Protein AF-A0A7A2LZF6-F1 (afdb_monomer)

Radius of gyration: 32.22 Å; Cα contacts (8 Å, |Δi|>4): 2248; chains: 1; bounding box: 78×29×101 Å

pLDDT: mean 97.28, std 6.06, range [30.83, 98.94]

Foldseek 3Di:
DQEEAEFAAAPTEQAEEEEAQAEEEAQAEFEWYHLYEYHAYEYAQYEYHHQYEYEFEAANIEDAEYEYALYEYEHNHEYHWEHQYEYYEYEYANYEYEHNHAYAYEAANTEDYEYEYAQYEYEANAEFHKYHLYEDAAYEYAAYEYHHLHEYEFEAANIEDEEYEYAQYEYEHNHEYEWEHQYEYYEYEYANYEYENQHAYAFEAANTEDYEYEYELYEYEANAEFEKYHLYEDAAYEYAAYEYHHLHEYEWEAANIEDEEYEYAQYEYEQNHEYEWEHQYEYYEYEYANYEYENQAEYAFEAANTEDYEYEYAQYEYEANAEYEKYHQYEDAAYEYAQYEYHHLHEYEFEAANIEDEEYEYAQYEYEQNHEYHWEHQYEYYEYEYANYEYENQEEYAFAAANTEDYEYEYEQYEYEANEEYEWYHQYEDYAYEYAQYEYHHQYEYEFEAANIEDEEYEYANYEYEANHEYEWYHQYEYYEYEYANYEYENQEHYEFAAANIEDYEYEYAQYEYEANYHYHYYRHYYDYYYHYYNYYYHYPDDDDD

Nearest PDB structures (foldseek):
  5zl5-assembly1_D  TM=2.776E-01  e=6.760E-01  Pseudarthrobacter chlorophenolicus A6
  5zkw-assembly2_C  TM=2.079E-01  e=3.169E-01  Pseudarthrobacter chlorophenolicus A6
  5zkw-assembly1_A  TM=2.861E-01  e=2.106E+00  Pseudarthrobacter chlorophenolicus A6
  5zla-assembly2_F  TM=1.862E-01  e=1.585E+00  Pseudarthrobacter chlorophenolicus A6
  5zl5-assembly1_B  TM=1.858E-01  e=1.827E+00  Pseudarthrobacter chlorophenolicus A6

Sequence (546 aa):
NNGNTTVDGQGSTGTEIAGNNAVVNQDGTLDVSGGGHGIDITGDSAKVDNKGGMTVTDPDSIGILIDGDKAIVNNDGDNAISNGGTGTQINGDEATVNNNGNTTVDGQGSTGTEIAGNNAVVNQDGTLDVSGGGHGIDITGDSATVDNKGGMTVTDPDSIGILIDGDKAIVNNDGDNAISNGGTGTQINGDEATVNNNGNTTVDGQGSTGTEIAGNNVVVNQDGTLDVSGGGHGIDITGDSATVDNKGGMTVTDPDSIGILIDGDKAIVNNDGDNAISNGGTGTQVNGDEATVNNNGNTTVDGQGSTGTEIAGNNAVVNQDGTLDVSGGGHGIDITGDSATVDNKGGMTVTDPDSIGILIDGDKAIVNNDGDNAISNGGTGTQVNGDEATVNNNGKTTVDGQGSTGTEIAGNNAVVNQDGTLDVSGGGHGIDITGDSATVDNKGGMTVTDPDSIGILIDGDKAIVNNDGDNAISNGGTGTQINGDDATANNNGKTIVDGKDSTGTEIAGNNAVVNQDGTLDVSGGGHGIDITGDSATVDNAISNGG

Organism: Escherichia coli (NCBI:txid562)

Secondary structure (DSSP, 8-state):
--S-EEEESTT-EEEEEESTT-EEEE-S-EEEETT-EEEEEESTT-EEEE-S-EEEESTT-EEEEEESTT-EEEE-S-EEEETT-EEEEEESTT-EEEE-S-EEEESTT-EEEEEESTT-EEEE-S-EEEETT-EEEEEESTT-EEEE-S-EEEESTT-EEEEEESTT-EEEE-S-EEEETT-EEEEEESTT-EEEE-S-EEEESTT-EEEEEESSS-EEEE-S-EEEETT-EEEEEESTT-EEEE-S-EEEESTT-EEEEEESTT-EEEE-S-EEEETT-EEEEEESTT-EEEE-S-EEEESTT-EEEEEESTT-EEEE-S-EEEETT-EEEEEESTT-EEEE-S-EEEESTT-EEEEEESTT-EEEE-S-EEEETT-EEEEEESTT-EEEE-S-EEEESTT-EEEEEESTT-EEEE-S-EEEETT-EEEEEESTT-EEEE-S-EEEESTT-EEEEEESTT-EEEE-S-EEEETT-EEEEEESTT-EEEE-S-EEEESTT-EEEEEESTT-EEEE-S-EEE-TT-EEEEEESSS-EEEE------

Solvent-accessible surface area (backbone atoms only — not comparable to full-atom values): 20135 Å² total; per-residue (Å²): 80,79,55,71,45,79,22,65,32,70,81,31,67,63,42,80,46,84,44,62,58,39,77,45,52,32,58,21,37,40,38,16,22,52,22,1,31,28,34,38,34,42,28,36,42,24,35,39,43,30,52,19,38,34,37,12,28,31,53,74,4,28,32,33,39,34,44,25,36,44,23,36,41,36,32,55,18,42,34,42,16,20,54,19,1,29,32,35,39,36,45,24,38,47,24,36,39,36,32,55,17,38,38,39,13,37,21,52,66,4,29,34,35,38,35,46,24,37,46,24,36,38,38,29,55,18,40,39,40,15,21,56,22,2,31,28,34,40,34,42,28,40,43,24,37,38,43,29,54,16,40,37,37,13,30,30,52,73,4,26,32,33,39,36,45,23,38,45,26,36,38,37,32,56,17,44,35,43,19,23,57,20,2,29,32,34,40,36,46,26,39,48,25,36,39,36,33,54,17,38,39,40,13,34,22,53,65,3,29,33,36,38,36,44,27,35,50,25,38,37,38,30,57,17,39,39,39,15,22,55,24,3,31,30,35,40,36,41,30,39,43,25,36,38,43,29,54,17,41,36,36,13,29,29,52,74,5,28,32,34,39,34,45,22,36,44,25,37,39,37,32,55,17,44,34,42,18,22,58,19,1,28,31,35,38,35,46,22,38,48,23,35,40,34,34,53,16,38,38,37,12,35,22,53,66,3,28,34,34,39,34,46,24,37,47,24,36,38,38,29,56,17,39,38,39,14,22,57,24,3,31,29,34,39,35,42,27,38,45,24,36,37,42,30,54,16,41,36,37,13,29,29,52,73,5,27,32,34,39,34,46,24,37,43,27,36,38,37,33,54,17,44,34,43,17,22,58,19,1,29,31,36,40,34,45,23,38,50,23,34,40,37,35,54,16,41,39,37,12,33,22,53,66,3,29,33,34,39,35,46,24,36,45,26,36,37,37,30,56,17,39,38,40,17,22,56,25,2,31,29,33,39,35,43,27,39,45,23,36,37,44,30,55,16,41,37,37,13,29,29,51,74,6,27,32,32,39,35,45,22,37,44,24,35,37,37,35,55,18,44,32,42,20,23,56,21,1,29,33,35,38,36,44,21,39,54,21,35,39,37,36,51,17,43,36,38,15,31,25,51,70,4,30,34,34,39,36,45,23,35,47,24,35,37,38,36,64,25,55,79,48,69,38,67,65,30,40,56,74,48,78,46,62,54,75,60,45,78,48,71,77,66,94,79,90,135

Mean predicted aligned error: 4.31 Å

InterPro domains:
  IPR006626 Parallel beta-helix repeat [SM00710] (12-43)
  IPR006626 Parallel beta-helix repeat [SM00710] (110-141)
  IPR006626 Parallel beta-helix repeat [SM00710] (208-239)
  IPR006626 Parallel beta-helix repeat [SM00710] (306-337)
  IPR006626 Parallel beta-helix repeat [SM00710] (404-435)
  IPR006626 Parallel beta-helix repeat [SM00710] (502-533)

Structure (mmCIF, N/CA/C/O backbone):
data_AF-A0A7A2LZF6-F1
#
_entry.id   AF-A0A7A2LZF6-F1
#
loop_
_atom_site.group_PDB
_atom_site.id
_atom_site.type_symbol
_atom_site.label_atom_id
_atom_site.label_alt_id
_atom_site.label_comp_id
_atom_site.label_asym_id
_atom_site.label_entity_id
_atom_site.label_seq_id
_atom_site.pdbx_PDB_ins_code
_atom_site.Cartn_x
_atom_site.Cartn_y
_atom_site.Cartn_z
_atom_site.occupancy
_atom_site.B_iso_or_equiv
_atom_site.auth_seq_id
_atom_site.auth_comp_id
_atom_site.auth_asym_id
_atom_site.auth_atom_id
_atom_site.pdbx_PDB_model_num
ATOM 1 N N . ASN A 1 1 ? 37.532 6.719 -33.593 1.00 86.06 1 ASN A N 1
ATOM 2 C CA . ASN A 1 1 ? 37.197 7.883 -34.419 1.00 86.06 1 ASN A CA 1
ATOM 3 C C . ASN A 1 1 ? 37.263 9.105 -33.524 1.00 86.06 1 ASN A C 1
ATOM 5 O O . ASN A 1 1 ? 36.630 9.117 -32.480 1.00 86.06 1 ASN A O 1
ATOM 9 N N . ASN A 1 2 ? 38.078 10.088 -33.904 1.00 89.50 2 ASN A N 1
ATOM 10 C CA . ASN A 1 2 ? 38.340 11.274 -33.086 1.00 89.50 2 ASN A CA 1
ATOM 11 C C . ASN A 1 2 ? 37.605 12.516 -33.615 1.00 89.50 2 ASN A C 1
ATOM 13 O O . ASN A 1 2 ? 37.779 13.605 -33.076 1.00 89.50 2 ASN A O 1
ATOM 17 N N . GLY A 1 3 ? 36.871 12.375 -34.721 1.00 89.12 3 GLY A N 1
ATOM 18 C CA . GLY A 1 3 ? 36.014 13.412 -35.277 1.00 89.12 3 GLY A CA 1
ATOM 19 C C . GLY A 1 3 ? 34.546 13.111 -35.009 1.00 89.12 3 GLY A C 1
ATOM 20 O O . GLY A 1 3 ? 34.193 12.011 -34.587 1.00 89.12 3 GLY A O 1
ATOM 21 N N . ASN A 1 4 ? 33.703 14.101 -35.285 1.00 94.00 4 ASN A N 1
ATOM 22 C CA . ASN A 1 4 ? 32.258 13.952 -35.193 1.00 94.00 4 ASN A CA 1
ATOM 23 C C . ASN A 1 4 ? 31.766 13.015 -36.304 1.00 94.00 4 ASN A C 1
ATOM 25 O O . ASN A 1 4 ? 32.210 13.118 -37.454 1.00 94.00 4 ASN A O 1
ATOM 29 N N . THR A 1 5 ? 30.854 12.121 -35.952 1.00 95.44 5 THR A N 1
ATOM 30 C CA . THR A 1 5 ? 30.158 11.217 -36.864 1.00 95.44 5 THR A CA 1
ATOM 31 C C . THR A 1 5 ? 28.729 11.712 -37.013 1.00 95.44 5 THR A C 1
ATOM 33 O O . THR A 1 5 ? 28.055 11.919 -36.013 1.00 95.44 5 THR A O 1
ATOM 36 N N . THR A 1 6 ? 28.264 11.869 -38.250 1.00 96.56 6 THR A N 1
ATOM 37 C CA . THR A 1 6 ? 26.847 12.098 -38.545 1.00 96.56 6 THR A CA 1
ATOM 38 C C . THR A 1 6 ? 26.379 10.995 -39.481 1.00 96.56 6 THR A C 1
ATOM 40 O O . THR A 1 6 ? 26.972 10.815 -40.549 1.00 96.56 6 THR A O 1
ATOM 43 N N . VAL A 1 7 ? 25.349 10.260 -39.079 1.00 96.50 7 VAL A N 1
ATOM 44 C CA . VAL A 1 7 ? 24.704 9.213 -39.874 1.00 96.50 7 VAL A CA 1
ATOM 45 C C . VAL A 1 7 ? 23.255 9.618 -40.085 1.00 96.50 7 VAL A C 1
ATOM 47 O O . VAL A 1 7 ? 22.544 9.865 -39.123 1.00 96.50 7 VAL A O 1
ATOM 50 N N . ASP A 1 8 ? 22.833 9.713 -41.342 1.00 95.81 8 ASP A N 1
ATOM 51 C CA . ASP A 1 8 ? 21.477 10.130 -41.694 1.00 95.81 8 ASP A CA 1
ATOM 52 C C . ASP A 1 8 ? 20.901 9.229 -42.791 1.00 95.81 8 ASP A C 1
ATOM 54 O O . ASP A 1 8 ? 21.582 8.894 -43.772 1.00 95.81 8 ASP A O 1
ATOM 58 N N . GLY A 1 9 ? 19.632 8.870 -42.626 1.00 94.00 9 GLY A N 1
ATOM 59 C CA . GLY A 1 9 ? 18.835 8.131 -43.593 1.00 94.00 9 GLY A CA 1
ATOM 60 C C . GLY A 1 9 ? 18.868 6.612 -43.424 1.00 94.00 9 GLY A C 1
ATOM 61 O O . GLY A 1 9 ? 19.847 6.017 -42.978 1.00 94.00 9 GLY A O 1
ATOM 62 N N . GLN A 1 10 ? 17.771 5.991 -43.855 1.00 93.06 10 GLN A N 1
ATOM 63 C CA . GLN A 1 10 ? 17.498 4.578 -43.635 1.00 93.06 10 GLN A CA 1
ATOM 64 C C . GLN A 1 10 ? 18.573 3.668 -44.241 1.00 93.06 10 GLN A C 1
ATOM 66 O O . GLN A 1 10 ? 18.867 3.746 -45.440 1.00 93.06 10 GLN A O 1
ATOM 71 N N . GLY A 1 11 ? 19.117 2.769 -43.417 1.00 88.00 11 GLY A N 1
ATOM 72 C CA . GLY A 1 11 ? 20.148 1.806 -43.819 1.00 88.00 11 GLY A CA 1
ATOM 73 C C . GLY A 1 11 ? 21.542 2.411 -44.019 1.00 88.00 11 GLY A C 1
ATOM 74 O O . GLY A 1 11 ? 22.424 1.744 -44.563 1.00 88.00 11 GLY A O 1
ATOM 75 N N . SER A 1 12 ? 21.750 3.669 -43.624 1.00 95.56 12 SER A N 1
ATOM 76 C CA . SER A 1 12 ? 23.085 4.251 -43.496 1.00 95.56 12 SER A CA 1
ATOM 77 C C . SER A 1 12 ? 23.754 3.723 -42.229 1.00 95.56 12 SER A C 1
ATOM 79 O O . SER A 1 12 ? 23.159 3.796 -41.162 1.00 95.56 12 SER A O 1
ATOM 81 N N . THR A 1 13 ? 25.008 3.279 -42.329 1.00 95.31 13 THR A N 1
ATOM 82 C CA . THR A 1 13 ? 25.799 2.836 -41.171 1.00 95.31 13 THR A CA 1
ATOM 83 C C . THR A 1 13 ? 27.096 3.634 -41.078 1.00 95.31 13 THR A C 1
ATOM 85 O O . THR A 1 13 ? 27.815 3.775 -42.072 1.00 95.31 13 THR A O 1
ATOM 88 N N . GLY A 1 14 ? 27.407 4.177 -39.900 1.00 93.94 14 GLY A N 1
ATOM 89 C CA . GLY A 1 14 ? 28.631 4.945 -39.664 1.00 93.94 14 GLY A CA 1
ATOM 90 C C . GLY A 1 14 ? 29.871 4.054 -39.586 1.00 93.94 14 GLY A C 1
ATOM 91 O O . GLY A 1 14 ? 30.803 4.196 -40.382 1.00 93.94 14 GLY A O 1
ATOM 92 N N . THR A 1 15 ? 29.887 3.132 -38.624 1.00 95.50 15 THR A N 1
ATOM 93 C CA . THR A 1 15 ? 30.939 2.121 -38.437 1.00 95.50 15 THR A CA 1
ATOM 94 C C . THR A 1 15 ? 30.307 0.738 -38.415 1.00 95.50 15 THR A C 1
ATOM 96 O O . THR A 1 15 ? 29.508 0.479 -37.534 1.00 95.50 15 THR A O 1
ATOM 99 N N . GLU A 1 16 ? 30.694 -0.151 -39.331 1.00 96.62 16 GLU A N 1
ATOM 100 C CA . GLU A 1 16 ? 30.205 -1.537 -39.394 1.00 96.62 16 GLU A CA 1
ATOM 101 C C . GLU A 1 16 ? 31.375 -2.514 -39.187 1.00 96.62 16 GLU A C 1
ATOM 103 O O . GLU A 1 16 ? 32.409 -2.401 -39.861 1.00 96.62 16 GLU A O 1
ATOM 108 N N . ILE A 1 17 ? 31.246 -3.463 -38.255 1.00 96.75 17 ILE A N 1
ATOM 109 C CA . ILE A 1 17 ? 32.275 -4.475 -37.974 1.00 96.75 17 ILE A CA 1
ATOM 110 C C . ILE A 1 17 ? 31.638 -5.855 -37.805 1.00 96.75 17 ILE A C 1
ATOM 112 O O . ILE A 1 17 ? 30.809 -6.066 -36.936 1.00 96.75 17 ILE A O 1
ATOM 116 N N . ALA A 1 18 ? 32.124 -6.841 -38.560 1.00 96.50 18 ALA A N 1
ATOM 117 C CA . ALA A 1 18 ? 31.797 -8.246 -38.337 1.00 96.50 18 ALA A CA 1
ATOM 118 C C . ALA A 1 18 ? 33.011 -8.994 -37.763 1.00 96.50 18 ALA A C 1
ATOM 120 O O . ALA A 1 18 ? 34.044 -9.129 -38.432 1.00 96.50 18 ALA A O 1
ATOM 121 N N . GLY A 1 19 ? 32.889 -9.501 -36.537 1.00 93.44 19 GLY A N 1
ATOM 122 C CA . GLY A 1 19 ? 33.876 -10.359 -35.888 1.00 93.44 19 GLY A CA 1
ATOM 123 C C . GLY A 1 19 ? 33.926 -10.212 -34.367 1.00 93.44 19 GLY A C 1
ATOM 124 O O . GLY A 1 19 ? 33.768 -9.124 -33.822 1.00 93.44 19 GLY A O 1
ATOM 125 N N . ASN A 1 20 ? 34.223 -11.319 -33.686 1.00 96.19 20 ASN A N 1
ATOM 126 C CA . ASN A 1 20 ? 34.321 -11.369 -32.229 1.00 96.19 20 ASN A CA 1
ATOM 127 C C . ASN A 1 20 ? 35.470 -10.494 -31.701 1.00 96.19 20 ASN A C 1
ATOM 129 O O . ASN A 1 20 ? 36.539 -10.414 -32.316 1.00 96.19 20 ASN A O 1
ATOM 133 N N . ASN A 1 21 ? 35.308 -9.958 -30.491 1.00 97.25 21 ASN A N 1
ATOM 134 C CA . ASN A 1 21 ? 36.266 -9.078 -29.813 1.00 97.25 21 ASN A CA 1
ATOM 135 C C . ASN A 1 21 ? 36.560 -7.783 -30.591 1.00 97.25 21 ASN A C 1
ATOM 137 O O . ASN A 1 21 ? 37.679 -7.259 -30.536 1.00 97.25 21 ASN A O 1
ATOM 141 N N . ALA A 1 22 ? 35.590 -7.287 -31.363 1.00 97.31 22 ALA A N 1
ATOM 142 C CA . ALA A 1 22 ? 35.688 -5.978 -31.993 1.00 97.31 22 ALA A CA 1
ATOM 143 C C . ALA A 1 22 ? 35.893 -4.892 -30.926 1.00 97.31 22 ALA A C 1
ATOM 145 O O . ALA A 1 22 ? 35.318 -4.968 -29.846 1.00 97.31 22 ALA A O 1
ATOM 146 N N . VAL A 1 23 ? 36.713 -3.880 -31.222 1.00 97.62 23 VAL A N 1
ATOM 147 C CA . VAL A 1 23 ? 36.932 -2.739 -30.322 1.00 97.62 23 VAL A CA 1
ATOM 148 C C . VAL A 1 23 ? 36.758 -1.444 -31.101 1.00 97.62 23 VAL A C 1
ATOM 150 O O . VAL A 1 23 ? 37.496 -1.195 -32.059 1.00 97.62 23 VAL A O 1
ATOM 153 N N . VAL A 1 24 ? 35.823 -0.603 -30.665 1.00 97.56 24 VAL A N 1
ATOM 154 C CA . VAL A 1 24 ? 35.570 0.729 -31.225 1.00 97.56 24 VAL A CA 1
ATOM 155 C C . VAL A 1 24 ? 35.792 1.777 -30.142 1.00 97.56 24 VAL A C 1
ATOM 157 O O . VAL A 1 24 ? 35.249 1.672 -29.054 1.00 97.56 24 VAL A O 1
ATOM 160 N N . ASN A 1 25 ? 36.586 2.804 -30.449 1.00 97.06 25 ASN A N 1
ATOM 161 C CA . ASN A 1 25 ? 36.735 3.989 -29.601 1.00 97.06 25 ASN A CA 1
ATOM 162 C C . ASN A 1 25 ? 36.157 5.189 -30.355 1.00 97.06 25 ASN A C 1
ATOM 164 O O . ASN A 1 25 ? 36.655 5.493 -31.445 1.00 97.06 25 ASN A O 1
ATOM 168 N N . GLN A 1 26 ? 35.161 5.870 -29.805 1.00 95.94 26 GLN A N 1
ATOM 169 C CA . GLN A 1 26 ? 34.513 7.050 -30.381 1.00 95.94 26 GLN A CA 1
ATOM 170 C C . GLN A 1 26 ? 34.743 8.245 -29.444 1.00 95.94 26 GLN A C 1
ATOM 172 O O . GLN A 1 26 ? 34.110 8.356 -28.405 1.00 95.94 26 GLN A O 1
ATOM 177 N N . ASP A 1 27 ? 35.689 9.128 -29.785 1.00 94.69 27 ASP A N 1
ATOM 178 C CA . ASP A 1 27 ? 36.015 10.303 -28.958 1.00 94.69 27 ASP A CA 1
ATOM 179 C C . ASP A 1 27 ? 35.229 11.564 -29.378 1.00 94.69 27 ASP A C 1
ATOM 181 O O . ASP A 1 27 ? 35.060 12.479 -28.575 1.00 94.69 27 ASP A O 1
ATOM 185 N N . GLY A 1 28 ? 34.812 11.663 -30.648 1.00 94.25 28 GLY A N 1
ATOM 186 C CA . GLY A 1 28 ? 33.988 12.773 -31.153 1.00 94.25 28 GLY A CA 1
ATOM 187 C C . GLY A 1 28 ? 32.493 12.494 -30.999 1.00 94.25 28 GLY A C 1
ATOM 188 O O . GLY A 1 28 ? 32.123 11.368 -30.677 1.00 94.25 28 GLY A O 1
ATOM 189 N N . THR A 1 29 ? 31.628 13.478 -31.263 1.00 96.19 29 THR A N 1
ATOM 190 C CA . THR A 1 29 ? 30.169 13.271 -31.143 1.00 96.19 29 THR A CA 1
ATOM 191 C C . THR A 1 29 ? 29.649 12.232 -32.136 1.00 96.19 29 THR A C 1
ATOM 193 O O . THR A 1 29 ? 30.238 12.050 -33.209 1.00 96.19 29 THR A O 1
ATOM 196 N N . LEU A 1 30 ? 28.558 11.559 -31.779 1.00 97.50 30 LEU A N 1
ATOM 197 C CA . LEU A 1 30 ? 27.848 10.598 -32.618 1.00 97.50 30 LEU A CA 1
ATOM 198 C C . LEU A 1 30 ? 26.400 11.061 -32.798 1.00 97.50 30 LEU A C 1
ATOM 200 O O . LEU A 1 30 ? 25.599 10.921 -31.886 1.00 97.50 30 LEU A O 1
ATOM 204 N N . ASP A 1 31 ? 26.077 11.612 -33.966 1.00 98.00 31 ASP A N 1
ATOM 205 C CA . ASP A 1 31 ? 24.735 12.100 -34.293 1.00 98.00 31 ASP A CA 1
ATOM 206 C C . ASP A 1 31 ? 24.085 11.162 -35.323 1.00 98.00 31 ASP A C 1
ATOM 208 O O . ASP A 1 31 ? 24.622 10.983 -36.421 1.00 98.00 31 ASP A O 1
ATOM 212 N N . VAL A 1 32 ? 22.951 10.553 -34.979 1.00 98.31 32 VAL A N 1
ATOM 213 C CA . VAL A 1 32 ? 22.267 9.537 -35.793 1.00 98.31 32 VAL A CA 1
ATOM 214 C C . VAL A 1 32 ? 20.800 9.920 -36.006 1.00 98.31 32 VAL A C 1
ATOM 216 O O . VAL A 1 32 ? 20.099 10.247 -35.050 1.00 98.31 32 VAL A O 1
ATOM 219 N N . SER A 1 33 ? 20.339 9.894 -37.259 1.00 97.75 33 SER A N 1
ATOM 220 C CA . SER A 1 33 ? 18.967 10.248 -37.643 1.00 97.75 33 SER A CA 1
ATOM 221 C C . SER A 1 33 ? 18.419 9.443 -38.824 1.00 97.75 33 SER A C 1
ATOM 223 O O . SER A 1 33 ? 19.161 8.771 -39.549 1.00 97.75 33 SER A O 1
ATOM 225 N N . GLY A 1 34 ? 17.109 9.559 -39.062 1.00 95.50 34 GLY A N 1
ATOM 226 C CA . GLY A 1 34 ? 16.443 9.062 -40.265 1.00 95.50 34 GLY A CA 1
ATOM 227 C C . GLY A 1 34 ? 16.475 7.544 -40.480 1.00 95.50 34 GLY A C 1
ATOM 228 O O . GLY A 1 34 ? 16.397 7.123 -41.637 1.00 95.50 34 GLY A O 1
ATOM 229 N N . GLY A 1 35 ? 16.613 6.734 -39.426 1.00 94.44 35 GLY A N 1
ATOM 230 C CA . GLY A 1 35 ? 16.708 5.270 -39.501 1.00 94.44 35 GLY A CA 1
ATOM 231 C C . GLY A 1 35 ? 18.121 4.743 -39.787 1.00 94.44 35 GLY A C 1
ATOM 232 O O . GLY A 1 35 ? 18.279 3.683 -40.401 1.00 94.44 35 GLY A O 1
ATOM 233 N N . GLY A 1 36 ? 19.152 5.535 -39.475 1.00 96.88 36 GLY A N 1
ATOM 234 C CA . GLY A 1 36 ? 20.559 5.155 -39.619 1.00 96.88 36 GLY A CA 1
ATOM 235 C C . GLY A 1 36 ? 21.120 4.456 -38.375 1.00 96.88 36 GLY A C 1
ATOM 236 O O . GLY A 1 36 ? 20.580 4.596 -37.284 1.00 96.88 36 GLY A O 1
ATOM 237 N N . HIS A 1 37 ? 22.231 3.733 -38.526 1.00 97.81 37 HIS A N 1
ATOM 238 C CA . HIS A 1 37 ? 22.972 3.099 -37.430 1.00 97.81 37 HIS A CA 1
ATOM 239 C C . HIS A 1 37 ? 24.338 3.782 -37.238 1.00 97.81 37 HIS A C 1
ATOM 241 O O . HIS A 1 37 ? 25.124 3.915 -38.181 1.00 97.81 37 HIS A O 1
ATOM 247 N N . GLY A 1 38 ? 24.670 4.218 -36.026 1.00 97.62 38 GLY A N 1
ATOM 248 C CA . GLY A 1 38 ? 25.945 4.872 -35.728 1.00 97.62 38 GLY A CA 1
ATOM 249 C C . GLY A 1 38 ? 27.125 3.899 -35.767 1.00 97.62 38 GLY A C 1
ATOM 250 O O . GLY A 1 38 ? 27.987 3.973 -36.651 1.00 97.62 38 GLY A O 1
ATOM 251 N N . ILE A 1 39 ? 27.161 2.989 -34.797 1.00 98.19 39 ILE A N 1
ATOM 252 C CA . ILE A 1 39 ? 28.115 1.881 -34.686 1.00 98.19 39 ILE A CA 1
ATOM 253 C C . ILE A 1 39 ? 27.310 0.584 -34.741 1.00 98.19 39 ILE A C 1
ATOM 255 O O . ILE A 1 39 ? 26.393 0.423 -33.958 1.00 98.19 39 ILE A O 1
ATOM 259 N N . ASP A 1 40 ? 27.661 -0.328 -35.639 1.00 98.19 40 ASP A N 1
ATOM 260 C CA . ASP A 1 40 ? 26.981 -1.603 -35.865 1.00 98.19 40 ASP A CA 1
ATOM 261 C C . ASP A 1 40 ? 28.021 -2.731 -35.828 1.00 98.19 40 ASP A C 1
ATOM 263 O O . ASP A 1 40 ? 29.010 -2.714 -36.578 1.00 98.19 40 ASP A O 1
ATOM 267 N N . ILE A 1 41 ? 27.869 -3.666 -34.892 1.00 98.44 41 ILE A N 1
ATOM 268 C CA . ILE A 1 41 ? 28.822 -4.753 -34.682 1.00 98.44 41 ILE A CA 1
ATOM 269 C C . ILE A 1 41 ? 28.096 -6.090 -34.608 1.00 98.44 41 ILE A C 1
ATOM 271 O O . ILE A 1 41 ? 27.264 -6.303 -33.738 1.00 98.44 41 ILE A O 1
ATOM 275 N N . THR A 1 42 ? 28.517 -7.052 -35.426 1.00 98.19 42 THR A N 1
ATOM 276 C CA . THR A 1 42 ? 28.118 -8.457 -35.278 1.00 98.19 42 THR A CA 1
ATOM 277 C C . THR A 1 42 ? 29.295 -9.286 -34.767 1.00 98.19 42 THR A C 1
ATOM 279 O O . THR A 1 42 ? 30.301 -9.447 -35.468 1.00 98.19 42 THR A O 1
ATOM 282 N N . GLY A 1 43 ? 29.172 -9.866 -33.576 1.00 97.06 43 GLY A N 1
ATOM 283 C CA . GLY A 1 43 ? 30.131 -10.807 -33.001 1.00 97.06 43 GLY A CA 1
ATOM 284 C C . GLY A 1 43 ? 30.302 -10.666 -31.489 1.00 97.06 43 GLY A C 1
ATOM 285 O O . GLY A 1 43 ? 30.253 -9.571 -30.937 1.00 97.06 43 GLY A O 1
ATOM 286 N N . ASP A 1 44 ? 30.583 -11.790 -30.832 1.00 98.12 44 ASP A N 1
ATOM 287 C CA . ASP A 1 44 ? 30.675 -11.860 -29.370 1.00 98.12 44 ASP A CA 1
ATOM 288 C C . ASP A 1 44 ? 31.816 -11.007 -28.802 1.00 98.12 44 ASP A C 1
ATOM 290 O O . ASP A 1 44 ? 32.885 -10.855 -29.411 1.00 98.12 44 ASP A O 1
ATOM 294 N N . SER A 1 45 ? 31.640 -10.552 -27.564 1.00 98.25 45 SER A N 1
ATOM 295 C CA . SER A 1 45 ? 32.636 -9.828 -26.769 1.00 98.25 45 SER A CA 1
ATOM 296 C C . SER A 1 45 ? 33.094 -8.518 -27.415 1.00 98.25 45 SER A C 1
ATOM 298 O O . SER A 1 45 ? 34.238 -8.092 -27.232 1.00 98.25 45 SER A O 1
ATOM 300 N N . ALA A 1 46 ? 32.227 -7.896 -28.217 1.00 98.44 46 ALA A N 1
ATOM 301 C CA . ALA A 1 46 ? 32.466 -6.569 -28.759 1.00 98.44 46 ALA A CA 1
ATOM 302 C C . ALA A 1 46 ? 32.606 -5.538 -27.631 1.00 98.44 46 ALA A C 1
ATOM 304 O O . ALA A 1 46 ? 31.944 -5.628 -26.600 1.00 98.44 46 ALA A O 1
ATOM 305 N N . LYS A 1 47 ? 33.471 -4.545 -27.834 1.00 98.44 47 LYS A N 1
ATOM 306 C CA . LYS A 1 47 ? 33.681 -3.442 -26.905 1.00 98.44 47 LYS A CA 1
ATOM 307 C C . LYS A 1 47 ? 33.564 -2.098 -27.616 1.00 98.44 47 LYS A C 1
ATOM 309 O O . LYS A 1 47 ? 34.306 -1.841 -28.566 1.00 98.44 47 LYS A O 1
ATOM 314 N N . VAL A 1 48 ? 32.708 -1.217 -27.112 1.00 98.50 48 VAL A N 1
ATOM 315 C CA . VAL A 1 48 ? 32.574 0.165 -27.586 1.00 98.50 48 VAL A CA 1
ATOM 316 C C . VAL A 1 48 ? 32.869 1.124 -26.437 1.00 98.50 48 VAL A C 1
ATOM 318 O O . VAL A 1 48 ? 32.213 1.082 -25.406 1.00 98.50 48 VAL A O 1
ATOM 321 N N . ASP A 1 49 ? 33.868 1.986 -26.609 1.00 98.19 49 ASP A N 1
ATOM 322 C CA . ASP A 1 49 ? 34.176 3.098 -25.708 1.00 98.19 49 ASP A CA 1
ATOM 323 C C . ASP A 1 49 ? 33.733 4.410 -26.389 1.00 98.19 49 ASP A C 1
ATOM 325 O O . ASP A 1 49 ? 34.451 4.941 -27.245 1.00 98.19 49 ASP A O 1
ATOM 329 N N . ASN A 1 50 ? 32.549 4.921 -26.043 1.00 97.38 50 ASN A N 1
ATOM 330 C CA . ASN A 1 50 ? 31.978 6.168 -26.550 1.00 97.38 50 ASN A CA 1
ATOM 331 C C . ASN A 1 50 ? 32.169 7.317 -25.547 1.00 97.38 50 ASN A C 1
ATOM 333 O O . ASN A 1 50 ? 31.454 7.437 -24.559 1.00 97.38 50 ASN A O 1
ATOM 337 N N . LYS A 1 51 ? 33.149 8.183 -25.812 1.00 95.50 51 LYS A N 1
ATOM 338 C CA . LYS A 1 51 ? 33.456 9.358 -24.981 1.00 95.50 51 LYS A CA 1
ATOM 339 C C . LYS A 1 51 ? 32.838 10.652 -25.472 1.00 95.50 51 LYS A C 1
ATOM 341 O O . LYS A 1 51 ? 32.786 11.624 -24.721 1.00 95.50 51 LYS A O 1
ATOM 346 N N . GLY A 1 52 ? 32.470 10.703 -26.747 1.00 94.62 52 GLY A N 1
ATOM 347 C CA . GLY A 1 52 ? 31.729 11.832 -27.284 1.00 94.62 52 GLY A CA 1
ATOM 348 C C . GLY A 1 52 ? 30.265 11.757 -26.874 1.00 94.62 52 GLY A C 1
ATOM 349 O O . GLY A 1 52 ? 29.750 10.677 -26.606 1.00 94.62 52 GLY A O 1
ATOM 350 N N . GLY A 1 53 ? 29.591 12.907 -26.852 1.00 95.94 53 GLY A N 1
ATOM 351 C CA . GLY A 1 53 ? 28.139 12.916 -26.699 1.00 95.94 53 GLY A CA 1
ATOM 352 C C . GLY A 1 53 ? 27.454 12.214 -27.874 1.00 95.94 53 GLY A C 1
ATOM 353 O O . GLY A 1 53 ? 27.959 12.260 -29.004 1.00 95.94 53 GLY A O 1
ATOM 354 N N . MET A 1 54 ? 26.323 11.576 -27.601 1.00 98.38 54 MET A N 1
ATOM 355 C CA . MET A 1 54 ? 25.522 10.848 -28.580 1.00 98.38 54 MET A CA 1
ATOM 356 C C . MET A 1 54 ? 24.149 11.505 -28.725 1.00 98.38 54 MET A C 1
ATOM 358 O O . MET A 1 54 ? 23.464 11.728 -27.734 1.00 98.38 54 MET A O 1
ATOM 362 N N . THR A 1 55 ? 23.735 11.784 -29.958 1.00 98.44 55 THR A N 1
ATOM 363 C CA . THR A 1 55 ? 22.378 12.236 -30.280 1.00 98.44 55 THR A CA 1
ATOM 364 C C . THR A 1 55 ? 21.735 11.211 -31.201 1.00 98.44 55 THR A C 1
ATOM 366 O O . THR A 1 55 ? 22.273 10.951 -32.277 1.00 98.44 55 THR A O 1
ATOM 369 N N . VAL A 1 56 ? 20.584 10.657 -30.827 1.00 98.62 56 VAL A N 1
ATOM 370 C CA . VAL A 1 56 ? 19.816 9.746 -31.688 1.00 98.62 56 VAL A CA 1
ATOM 371 C C . VAL A 1 56 ? 18.393 10.271 -31.829 1.00 98.62 56 VAL A C 1
ATOM 373 O O . VAL A 1 56 ? 17.724 10.537 -30.834 1.00 98.62 56 VAL A O 1
ATOM 376 N N . THR A 1 57 ? 17.931 10.460 -33.063 1.00 97.75 57 THR A N 1
ATOM 377 C CA . THR A 1 57 ? 16.572 10.941 -33.347 1.00 97.75 57 THR A CA 1
ATOM 378 C C . THR A 1 57 ? 15.915 10.147 -34.464 1.00 97.75 57 THR A C 1
ATOM 380 O O . THR A 1 57 ? 16.593 9.639 -35.352 1.00 97.75 57 THR A O 1
ATOM 383 N N . ASP A 1 58 ? 14.587 10.150 -34.471 1.00 97.31 58 ASP A N 1
ATOM 384 C CA . ASP A 1 58 ? 13.712 9.507 -35.454 1.00 97.31 58 ASP A CA 1
ATOM 385 C C . ASP A 1 58 ? 13.607 7.981 -35.286 1.00 97.31 58 ASP A C 1
ATOM 387 O O . ASP A 1 58 ? 14.561 7.344 -34.834 1.00 97.31 58 ASP A O 1
ATOM 391 N N . PRO A 1 59 ? 12.478 7.378 -35.711 1.00 96.56 59 PRO A N 1
ATOM 392 C CA . PRO A 1 59 ? 12.277 5.936 -35.632 1.00 96.56 59 PRO A CA 1
ATOM 393 C C . PRO A 1 59 ? 13.348 5.139 -36.378 1.00 96.56 59 PRO A C 1
ATOM 395 O O . PRO A 1 59 ? 13.848 5.578 -37.418 1.00 96.56 59 PRO A O 1
ATOM 398 N N . ASP A 1 60 ? 13.637 3.941 -35.869 1.00 95.12 60 ASP A N 1
ATOM 399 C CA . ASP A 1 60 ? 14.629 2.988 -36.390 1.00 95.12 60 ASP A CA 1
ATOM 400 C C . ASP A 1 60 ? 16.089 3.493 -36.355 1.00 95.12 60 ASP A C 1
ATOM 402 O O . ASP A 1 60 ? 16.993 2.806 -36.831 1.00 95.12 60 ASP A O 1
ATOM 406 N N . SER A 1 61 ? 16.353 4.700 -35.842 1.00 98.38 61 SER A N 1
ATOM 407 C CA . SER A 1 61 ? 17.718 5.202 -35.678 1.00 98.38 61 SER A CA 1
ATOM 408 C C . SER A 1 61 ? 18.362 4.564 -34.454 1.00 98.38 61 SER A C 1
ATOM 410 O O . SER A 1 61 ? 17.801 4.647 -33.365 1.00 98.38 61 SER A O 1
ATOM 412 N N . ILE A 1 62 ? 19.559 3.995 -34.605 1.00 98.69 62 ILE A N 1
ATOM 413 C CA . ILE A 1 62 ? 20.288 3.349 -33.504 1.00 98.69 62 ILE A CA 1
ATOM 414 C C . ILE A 1 62 ? 21.680 3.963 -33.362 1.00 98.69 62 ILE A C 1
ATOM 416 O O . ILE A 1 62 ? 22.463 3.983 -34.313 1.00 98.69 62 ILE A O 1
ATOM 420 N N . GLY A 1 63 ? 22.029 4.449 -32.172 1.00 98.38 63 GLY A N 1
ATOM 421 C CA . GLY A 1 63 ? 23.365 4.974 -31.889 1.00 98.38 63 GLY A CA 1
ATOM 422 C C . GLY A 1 63 ? 24.433 3.882 -31.958 1.00 98.38 63 GLY A C 1
ATOM 423 O O . GLY A 1 63 ? 25.354 3.945 -32.778 1.00 98.38 63 GLY A O 1
ATOM 424 N N . ILE A 1 64 ? 24.293 2.859 -31.119 1.00 98.75 64 ILE A N 1
ATOM 425 C CA . ILE A 1 64 ? 25.192 1.703 -31.037 1.00 98.75 64 ILE A CA 1
ATOM 426 C C . ILE A 1 64 ? 24.348 0.429 -31.092 1.00 98.75 64 ILE A C 1
ATOM 428 O O . ILE A 1 64 ? 23.557 0.207 -30.191 1.00 98.75 64 ILE A O 1
ATOM 432 N N . LEU A 1 65 ? 24.537 -0.409 -32.109 1.00 98.50 65 LEU A N 1
ATOM 433 C CA . LEU A 1 65 ? 23.936 -1.734 -32.253 1.00 98.50 65 LEU A CA 1
ATOM 434 C C . LEU A 1 65 ? 25.020 -2.809 -32.125 1.00 98.50 65 LEU A C 1
ATOM 436 O O . LEU A 1 65 ? 26.046 -2.749 -32.812 1.00 98.50 65 LEU A O 1
ATOM 440 N N . ILE A 1 66 ? 24.795 -3.802 -31.266 1.00 98.75 66 ILE A N 1
ATOM 441 C CA . ILE A 1 66 ? 25.669 -4.972 -31.147 1.00 98.75 66 ILE A CA 1
ATOM 442 C C . ILE A 1 66 ? 24.846 -6.260 -31.138 1.00 98.75 66 ILE A C 1
ATOM 444 O O . ILE A 1 66 ? 24.073 -6.500 -30.219 1.00 98.75 66 ILE A O 1
ATOM 448 N N . ASP A 1 67 ? 25.103 -7.136 -32.104 1.00 98.69 67 ASP A N 1
ATOM 449 C CA . ASP A 1 67 ? 24.606 -8.511 -32.127 1.00 98.69 67 ASP A CA 1
ATOM 450 C C . ASP A 1 67 ? 25.716 -9.466 -31.663 1.00 98.69 67 ASP A C 1
ATOM 452 O O . ASP A 1 67 ? 26.604 -9.838 -32.444 1.00 98.69 67 ASP A O 1
ATOM 456 N N . GLY A 1 68 ? 25.696 -9.869 -30.393 1.00 98.12 68 GLY A N 1
ATOM 457 C CA . GLY A 1 68 ? 26.665 -10.810 -29.832 1.00 98.12 68 GLY A CA 1
ATOM 458 C C . GLY A 1 68 ? 26.720 -10.818 -28.306 1.00 98.12 68 GLY A C 1
ATOM 459 O O . GLY A 1 68 ? 26.564 -9.789 -27.652 1.00 98.12 68 GLY A O 1
ATOM 460 N N . ASP A 1 69 ? 27.021 -11.987 -27.740 1.00 98.62 69 ASP A N 1
ATOM 461 C CA . ASP A 1 69 ? 27.088 -12.183 -26.288 1.00 98.62 69 ASP A CA 1
ATOM 462 C C . ASP A 1 69 ? 28.280 -11.443 -25.663 1.00 98.62 69 ASP A C 1
ATOM 464 O O . ASP A 1 69 ? 29.328 -11.266 -26.294 1.00 98.62 69 ASP A O 1
ATOM 468 N N . LYS A 1 70 ? 28.182 -11.100 -24.374 1.00 98.56 70 LYS A N 1
ATOM 469 C CA . LYS A 1 70 ? 29.250 -10.490 -23.557 1.00 98.56 70 LYS A CA 1
ATOM 470 C C . LYS A 1 70 ? 29.746 -9.148 -24.103 1.00 98.56 70 LYS A C 1
ATOM 472 O O . LYS A 1 70 ? 30.915 -8.793 -23.914 1.00 98.56 70 LYS A O 1
ATOM 477 N N . ALA A 1 71 ? 28.901 -8.434 -24.842 1.00 98.69 71 ALA A N 1
ATOM 478 C CA . ALA A 1 71 ? 29.208 -7.103 -25.342 1.00 98.69 71 ALA A CA 1
ATOM 479 C C . ALA A 1 71 ? 29.410 -6.114 -24.183 1.00 98.69 71 ALA A C 1
ATOM 481 O O . ALA A 1 71 ? 28.763 -6.225 -23.146 1.00 98.69 71 ALA A O 1
ATOM 482 N N . ILE A 1 72 ? 30.304 -5.141 -24.358 1.00 98.75 72 ILE A N 1
ATOM 483 C CA . ILE A 1 72 ? 30.569 -4.086 -23.375 1.00 98.75 72 ILE A CA 1
ATOM 484 C C . ILE A 1 72 ? 30.488 -2.724 -24.061 1.00 98.75 72 ILE A C 1
ATOM 486 O O . ILE A 1 72 ? 31.300 -2.426 -24.940 1.00 98.75 72 ILE A O 1
ATOM 490 N N . VAL A 1 73 ? 29.575 -1.867 -23.618 1.00 98.81 73 VAL A N 1
ATOM 491 C CA . VAL A 1 73 ? 29.461 -0.478 -24.084 1.00 98.81 73 VAL A CA 1
ATOM 492 C C . VAL A 1 73 ? 29.738 0.468 -22.920 1.00 98.81 73 VAL A C 1
ATOM 494 O O . VAL A 1 73 ? 29.171 0.315 -21.846 1.00 98.81 73 VAL A O 1
ATOM 497 N N . ASN A 1 74 ? 30.628 1.438 -23.119 1.00 98.44 74 ASN A N 1
ATOM 498 C CA . ASN A 1 74 ? 30.912 2.511 -22.167 1.00 98.44 74 ASN A CA 1
ATOM 499 C C . ASN A 1 74 ? 30.524 3.848 -22.801 1.00 98.44 74 ASN A C 1
ATOM 501 O O . ASN A 1 74 ? 31.212 4.305 -23.713 1.00 98.44 74 ASN A O 1
ATOM 505 N N . ASN A 1 75 ? 29.454 4.466 -22.315 1.00 97.88 75 ASN A N 1
ATOM 506 C CA . ASN A 1 75 ? 28.983 5.786 -22.714 1.00 97.88 75 ASN A CA 1
ATOM 507 C C . ASN A 1 75 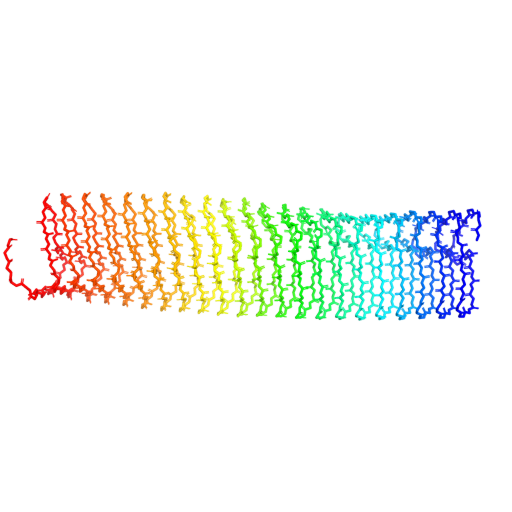? 29.436 6.822 -21.674 1.00 97.88 75 ASN A C 1
ATOM 509 O O . ASN A 1 75 ? 28.753 7.070 -20.682 1.00 97.88 75 ASN A O 1
ATOM 513 N N . ASP A 1 76 ? 30.613 7.416 -21.889 1.00 96.94 76 ASP A N 1
ATOM 514 C CA . ASP A 1 76 ? 31.152 8.486 -21.035 1.00 96.94 76 ASP A CA 1
ATOM 515 C C . ASP A 1 76 ? 30.601 9.874 -21.400 1.00 96.94 76 ASP A C 1
ATOM 517 O O . ASP A 1 76 ? 30.655 10.792 -20.581 1.00 96.94 76 ASP A O 1
ATOM 521 N N . GLY A 1 77 ? 30.134 10.053 -22.638 1.00 96.00 77 GLY A N 1
ATOM 522 C CA . GLY A 1 77 ? 29.503 11.292 -23.088 1.00 96.00 77 GLY A CA 1
ATOM 523 C C . GLY A 1 77 ? 28.013 11.346 -22.759 1.00 96.00 77 GLY A C 1
ATOM 524 O O . GLY A 1 77 ? 27.380 10.315 -22.548 1.00 96.00 77 GLY A O 1
ATOM 525 N N . ASP A 1 78 ? 27.457 12.559 -22.752 1.00 97.94 78 ASP A N 1
ATOM 526 C CA . ASP A 1 78 ? 26.017 12.757 -22.577 1.00 97.94 78 ASP A CA 1
ATOM 527 C C . ASP A 1 78 ? 25.242 12.221 -23.792 1.00 97.94 78 ASP A C 1
ATOM 529 O O . ASP A 1 78 ? 25.631 12.455 -24.942 1.00 97.94 78 ASP A O 1
ATOM 533 N N . ASN A 1 79 ? 24.133 11.536 -23.532 1.00 97.81 79 ASN A N 1
ATOM 534 C CA . ASN A 1 79 ? 23.275 10.906 -24.525 1.00 97.81 79 ASN A CA 1
ATOM 535 C C . ASN A 1 79 ? 21.919 11.619 -24.566 1.00 97.81 79 ASN A C 1
ATOM 537 O O . ASN A 1 79 ? 21.263 11.770 -23.538 1.00 97.81 79 ASN A O 1
ATOM 541 N N . ALA A 1 80 ? 21.488 12.033 -25.755 1.00 98.50 80 ALA A N 1
ATOM 542 C CA . ALA A 1 80 ? 20.172 12.605 -26.008 1.00 98.50 80 ALA A CA 1
ATOM 543 C C . ALA A 1 80 ? 19.449 11.769 -27.069 1.00 98.50 80 ALA A C 1
ATOM 545 O O . ALA A 1 80 ? 19.869 11.720 -28.228 1.00 98.50 80 ALA A O 1
ATOM 546 N N . ILE A 1 81 ? 18.371 11.105 -26.670 1.00 98.81 81 ILE A N 1
ATOM 547 C CA . ILE A 1 81 ? 17.589 10.209 -27.515 1.00 98.81 81 ILE A CA 1
ATOM 548 C C . ILE A 1 81 ? 16.183 10.788 -27.644 1.00 98.81 81 ILE A C 1
ATOM 550 O O . ILE A 1 81 ? 15.594 11.199 -26.646 1.00 98.81 81 ILE A O 1
ATOM 554 N N . SER A 1 82 ? 15.647 10.859 -28.864 1.00 98.38 82 SER A N 1
ATOM 555 C CA . SER A 1 82 ? 14.299 11.394 -29.062 1.00 98.38 82 SER A CA 1
ATOM 556 C C . SER A 1 82 ? 13.556 10.870 -30.287 1.00 98.38 82 SER A C 1
ATOM 558 O O . SER A 1 82 ? 14.147 10.292 -31.199 1.00 98.38 82 SER A O 1
ATOM 560 N N . ASN A 1 83 ? 12.249 11.142 -30.342 1.00 96.12 83 ASN A N 1
ATOM 561 C CA . ASN A 1 83 ? 11.386 10.901 -31.507 1.00 96.12 83 ASN A CA 1
ATOM 562 C C . ASN A 1 83 ? 11.436 9.455 -32.052 1.00 96.12 83 ASN A C 1
ATOM 564 O O . ASN A 1 83 ? 11.341 9.262 -33.265 1.00 96.12 83 ASN A O 1
ATOM 568 N N . GLY A 1 84 ? 11.587 8.452 -31.186 1.00 96.56 84 GLY A N 1
ATOM 569 C CA . GLY A 1 84 ? 11.591 7.033 -31.560 1.00 96.56 84 GLY A CA 1
ATOM 570 C C . GLY A 1 84 ? 12.971 6.423 -31.822 1.00 96.56 84 GLY A C 1
ATOM 571 O O . GLY A 1 84 ? 13.043 5.323 -32.363 1.00 96.56 84 GLY A O 1
ATOM 572 N N . GLY A 1 85 ? 14.058 7.137 -31.516 1.00 98.31 85 GLY A N 1
ATOM 573 C CA . GLY A 1 85 ? 15.417 6.605 -31.652 1.00 98.31 85 GLY A CA 1
ATOM 574 C C . GLY A 1 85 ? 15.823 5.679 -30.499 1.00 98.31 85 GLY A C 1
ATOM 575 O O . GLY A 1 85 ? 15.284 5.786 -29.400 1.00 98.31 85 GLY A O 1
ATOM 576 N N . THR A 1 86 ? 16.840 4.845 -30.721 1.00 98.69 86 THR A N 1
ATOM 577 C CA . THR A 1 86 ? 17.463 3.994 -29.693 1.00 98.69 86 THR A CA 1
ATOM 578 C C . THR A 1 86 ? 18.929 4.379 -29.487 1.00 98.69 86 THR A C 1
ATOM 580 O O . THR A 1 86 ? 19.720 4.401 -30.430 1.00 98.69 86 THR A O 1
ATOM 583 N N . GLY A 1 87 ? 19.335 4.684 -28.255 1.00 98.56 87 GLY A N 1
ATOM 584 C CA . GLY A 1 87 ? 20.716 5.058 -27.939 1.00 98.56 87 GLY A CA 1
ATOM 585 C C . GLY A 1 87 ? 21.685 3.891 -28.135 1.00 98.56 87 GLY A C 1
ATOM 586 O O . GLY A 1 87 ? 22.506 3.892 -29.054 1.00 98.56 87 GLY A O 1
ATOM 587 N N . THR A 1 88 ? 21.589 2.889 -27.266 1.00 98.75 88 THR A N 1
ATOM 588 C CA . THR A 1 88 ? 22.372 1.645 -27.336 1.00 98.75 88 THR A CA 1
ATOM 589 C C . THR A 1 88 ? 21.424 0.456 -27.407 1.00 98.75 88 THR A C 1
ATOM 591 O O . THR A 1 88 ? 20.573 0.337 -26.541 1.00 98.75 88 THR A O 1
ATOM 594 N N . GLN A 1 89 ? 21.592 -0.431 -28.385 1.00 98.75 89 GLN A N 1
ATOM 595 C CA . GLN A 1 89 ? 20.869 -1.694 -28.513 1.00 98.75 89 GLN A CA 1
ATOM 596 C C . GLN A 1 89 ? 21.855 -2.866 -28.534 1.00 98.75 89 GLN A C 1
ATOM 598 O O . GLN A 1 89 ? 22.826 -2.861 -29.301 1.00 98.75 89 GLN A O 1
ATOM 603 N N . ILE A 1 90 ? 21.616 -3.881 -27.705 1.00 98.81 90 ILE A N 1
ATOM 604 C CA . ILE A 1 90 ? 22.426 -5.103 -27.674 1.00 98.81 90 ILE A CA 1
ATOM 605 C C . ILE A 1 90 ? 21.529 -6.338 -27.723 1.00 98.81 90 ILE A C 1
ATOM 607 O O . ILE A 1 90 ? 20.682 -6.534 -26.859 1.00 98.81 90 ILE A O 1
ATOM 611 N N . ASN A 1 91 ? 21.783 -7.217 -28.689 1.00 98.69 91 ASN A N 1
ATOM 612 C CA . ASN A 1 91 ? 21.174 -8.540 -28.779 1.00 98.69 91 ASN A CA 1
ATOM 613 C C . ASN A 1 91 ? 22.222 -9.592 -28.391 1.00 98.69 91 ASN A C 1
ATOM 615 O O . ASN A 1 91 ? 23.063 -9.972 -29.213 1.00 98.69 91 ASN A O 1
ATOM 619 N N . GLY A 1 92 ? 22.202 -10.052 -27.140 1.00 98.31 92 GLY A N 1
ATOM 620 C CA . GLY A 1 92 ? 23.169 -11.027 -26.635 1.00 98.31 92 GLY A CA 1
ATOM 621 C C . GLY A 1 92 ? 23.159 -11.177 -25.117 1.00 98.31 92 GLY A C 1
ATOM 622 O O . GLY A 1 92 ? 22.925 -10.219 -24.381 1.00 98.31 92 GLY A O 1
ATOM 623 N N . ASP A 1 93 ? 23.457 -12.389 -24.650 1.00 98.75 93 ASP A N 1
ATOM 624 C CA . ASP A 1 93 ? 23.521 -12.705 -23.221 1.00 98.75 93 ASP A CA 1
ATOM 625 C C . ASP A 1 93 ? 24.753 -12.059 -22.563 1.00 98.75 93 ASP A C 1
ATOM 627 O O . ASP A 1 93 ? 25.783 -11.837 -23.204 1.00 98.75 93 ASP A O 1
ATOM 631 N N . GLU A 1 94 ? 24.690 -11.822 -21.250 1.00 98.69 94 GLU A N 1
ATOM 632 C CA . GLU A 1 94 ? 25.790 -11.278 -20.435 1.00 98.69 94 GLU A CA 1
ATOM 633 C C . GLU A 1 94 ? 26.321 -9.912 -20.928 1.00 98.69 94 GLU A C 1
ATOM 635 O O . GLU A 1 94 ? 27.497 -9.581 -20.735 1.00 98.69 94 GLU A O 1
ATOM 640 N N . ALA A 1 95 ? 25.489 -9.117 -21.603 1.00 98.75 95 ALA A N 1
ATOM 641 C CA . ALA A 1 95 ? 25.852 -7.774 -22.040 1.00 98.75 95 ALA A CA 1
ATOM 642 C C . ALA A 1 95 ? 26.093 -6.834 -20.846 1.00 98.75 95 ALA A C 1
ATOM 644 O O . ALA A 1 95 ? 25.476 -6.965 -19.792 1.00 98.75 95 ALA A O 1
ATOM 645 N N . THR A 1 96 ? 26.989 -5.861 -21.005 1.00 98.81 96 THR A N 1
ATOM 646 C CA . THR A 1 96 ? 27.236 -4.808 -20.015 1.00 98.81 96 THR A CA 1
ATOM 647 C C . THR A 1 96 ? 27.202 -3.432 -20.670 1.00 98.81 96 THR A C 1
ATOM 649 O O . THR A 1 96 ? 27.984 -3.162 -21.583 1.00 98.81 96 THR A O 1
ATOM 652 N N . VAL A 1 97 ? 26.360 -2.533 -20.169 1.00 98.88 97 VAL A N 1
ATOM 653 C CA . VAL A 1 97 ? 26.319 -1.125 -20.591 1.00 98.88 97 VAL A CA 1
ATOM 654 C C . VAL A 1 97 ? 26.642 -0.237 -19.396 1.00 98.88 97 VAL A C 1
ATOM 656 O O . VAL A 1 97 ? 26.040 -0.368 -18.338 1.00 98.88 97 VAL A O 1
ATOM 659 N N . ASN A 1 98 ? 27.610 0.662 -19.551 1.00 98.62 98 ASN A N 1
ATOM 660 C CA . ASN A 1 98 ? 27.998 1.638 -18.537 1.00 98.62 98 ASN A CA 1
ATOM 661 C C . ASN A 1 98 ? 27.687 3.041 -19.056 1.00 98.62 98 ASN A C 1
ATOM 663 O O . ASN A 1 98 ? 28.371 3.534 -19.952 1.00 98.62 98 ASN A O 1
ATOM 667 N N . ASN A 1 99 ? 26.673 3.677 -18.488 1.00 98.19 99 ASN A N 1
ATOM 668 C CA . ASN A 1 99 ? 26.240 5.029 -18.807 1.00 98.19 99 ASN A CA 1
ATOM 669 C C . ASN A 1 99 ? 26.789 5.996 -17.754 1.00 98.19 99 ASN A C 1
ATOM 671 O O . ASN A 1 99 ? 26.157 6.286 -16.737 1.00 98.19 99 ASN A O 1
ATOM 675 N N . ASN A 1 100 ? 28.006 6.473 -18.001 1.00 97.31 100 ASN A N 1
ATOM 676 C CA . ASN A 1 100 ? 28.701 7.395 -17.106 1.00 97.31 100 ASN A CA 1
ATOM 677 C C . ASN A 1 100 ? 28.308 8.856 -17.376 1.00 97.31 100 ASN A C 1
ATOM 679 O O . ASN A 1 100 ? 28.370 9.686 -16.469 1.00 97.31 100 ASN A O 1
ATOM 683 N N . GLY A 1 101 ? 27.939 9.176 -18.621 1.00 97.19 101 GLY A N 1
ATOM 684 C CA . GLY A 1 101 ? 27.354 10.463 -18.995 1.00 97.19 101 GLY A CA 1
ATOM 685 C C . GLY A 1 101 ? 25.856 10.533 -18.696 1.00 97.19 101 GLY A C 1
ATOM 686 O O . GLY A 1 101 ? 25.198 9.513 -18.469 1.00 97.19 101 GLY A O 1
ATOM 687 N N . ASN A 1 102 ? 25.303 11.745 -18.714 1.00 98.19 102 ASN A N 1
ATOM 688 C CA . ASN A 1 102 ? 23.866 11.929 -18.514 1.00 98.19 102 ASN A CA 1
ATOM 689 C C . ASN A 1 102 ? 23.095 11.340 -19.696 1.00 98.19 102 ASN A C 1
ATOM 691 O O . ASN A 1 102 ? 23.551 11.418 -20.833 1.00 98.19 102 ASN A O 1
ATOM 695 N N . THR A 1 103 ? 21.926 10.766 -19.444 1.00 98.56 103 THR A N 1
ATOM 696 C CA . THR A 1 103 ? 21.064 10.189 -20.477 1.00 98.56 103 THR A CA 1
ATOM 697 C C . THR A 1 103 ? 19.691 10.840 -20.407 1.00 98.56 103 THR A C 1
ATOM 699 O O . THR A 1 103 ? 19.026 10.775 -19.379 1.00 98.56 103 THR A O 1
ATOM 702 N N . THR A 1 104 ? 19.286 11.480 -21.501 1.00 98.75 104 THR A N 1
ATOM 703 C CA . THR A 1 104 ? 17.955 12.064 -21.682 1.00 98.75 104 THR A CA 1
ATOM 704 C C . THR A 1 104 ? 17.226 11.299 -22.778 1.00 98.75 104 THR A C 1
ATOM 706 O O . THR A 1 104 ? 17.758 11.157 -23.882 1.00 98.75 104 THR A O 1
ATOM 709 N N . VAL A 1 105 ? 16.014 10.839 -22.484 1.00 98.81 105 VAL A N 1
ATOM 710 C CA . VAL A 1 105 ? 15.137 10.121 -23.412 1.00 98.81 105 VAL A CA 1
ATOM 711 C C . VAL A 1 105 ? 13.797 10.851 -23.487 1.00 98.81 105 VAL A C 1
ATOM 713 O O . VAL A 1 105 ? 13.098 10.967 -22.485 1.00 98.81 105 VAL A O 1
ATOM 716 N N . ASP A 1 106 ? 13.444 11.366 -24.665 1.00 98.44 106 ASP A N 1
ATOM 717 C CA . ASP A 1 106 ? 12.220 12.156 -24.867 1.00 98.44 106 ASP A CA 1
ATOM 718 C C . ASP A 1 106 ? 11.407 11.685 -26.080 1.00 98.44 106 ASP A C 1
ATOM 720 O O . ASP A 1 106 ? 11.849 11.734 -27.233 1.00 98.44 106 ASP A O 1
ATOM 724 N N . GLY A 1 107 ? 10.162 11.303 -25.824 1.00 97.31 107 GLY A N 1
ATOM 725 C CA . GLY A 1 107 ? 9.160 11.061 -26.849 1.00 97.31 107 GLY A CA 1
ATOM 726 C C . GLY A 1 107 ? 8.917 9.584 -27.129 1.00 97.31 107 GLY A C 1
ATOM 727 O O . GLY A 1 107 ? 9.809 8.742 -27.018 1.00 97.31 107 GLY A O 1
ATOM 728 N N . GLN A 1 108 ? 7.689 9.299 -27.553 1.00 96.62 108 GLN A N 1
ATOM 729 C CA . GLN A 1 108 ? 7.158 7.952 -27.701 1.00 96.62 108 GLN A CA 1
ATOM 730 C C . GLN A 1 108 ? 8.064 7.020 -28.516 1.00 96.62 108 GLN A C 1
ATOM 732 O O . GLN A 1 108 ? 8.449 7.338 -29.646 1.00 96.62 108 GLN A O 1
ATOM 737 N N . GLY A 1 109 ? 8.338 5.841 -27.950 1.00 95.50 109 GLY A N 1
ATOM 738 C CA . GLY A 1 109 ? 9.144 4.791 -28.578 1.00 95.50 109 GLY A CA 1
ATOM 739 C C . GLY A 1 109 ? 10.643 5.084 -28.615 1.00 95.50 109 GLY A C 1
ATOM 740 O O . GLY A 1 109 ? 11.371 4.372 -29.298 1.00 95.50 109 GLY A O 1
ATOM 741 N N . SER A 1 110 ? 11.101 6.146 -27.948 1.00 98.62 110 SER A N 1
ATOM 742 C CA . SER A 1 110 ? 12.529 6.392 -27.760 1.00 98.62 110 SER A CA 1
ATOM 743 C C . SER A 1 110 ? 13.056 5.512 -26.633 1.00 98.62 110 SER A C 1
ATOM 745 O O . SER A 1 110 ? 12.425 5.461 -25.579 1.00 98.62 110 SER A O 1
ATOM 747 N N . THR A 1 111 ? 14.228 4.905 -26.819 1.00 98.75 111 THR A N 1
ATOM 748 C CA . THR A 1 111 ? 14.857 4.052 -25.798 1.00 98.75 111 THR A CA 1
ATOM 749 C C . THR A 1 111 ? 16.312 4.449 -25.565 1.00 98.75 111 THR A C 1
ATOM 751 O O . THR A 1 111 ? 17.100 4.546 -26.505 1.00 98.75 111 THR A O 1
ATOM 754 N N . GLY A 1 112 ? 16.710 4.691 -24.316 1.00 98.62 112 GLY A N 1
ATOM 755 C CA . GLY A 1 112 ? 18.099 5.030 -23.983 1.00 98.62 112 GLY A CA 1
ATOM 756 C C . GLY A 1 112 ? 19.042 3.840 -24.185 1.00 98.62 112 GLY A C 1
ATOM 757 O O . GLY A 1 112 ? 19.934 3.876 -25.041 1.00 98.62 112 GLY A O 1
ATOM 758 N N . THR A 1 113 ? 18.810 2.776 -23.420 1.00 98.81 113 THR A N 1
ATOM 759 C CA . THR A 1 113 ? 19.525 1.495 -23.500 1.00 98.81 113 THR A CA 1
ATOM 760 C C . THR A 1 113 ? 18.517 0.366 -23.670 1.00 98.81 113 THR A C 1
ATOM 762 O O . THR A 1 113 ? 17.641 0.224 -22.831 1.00 98.81 113 THR A O 1
ATOM 765 N N . GLU A 1 114 ? 18.675 -0.459 -24.699 1.00 98.81 114 GLU A N 1
ATOM 766 C CA . GLU A 1 114 ? 17.857 -1.638 -24.979 1.00 98.81 114 GLU A CA 1
ATOM 767 C C . GLU A 1 114 ? 18.746 -2.890 -24.994 1.00 98.81 114 GLU A C 1
ATOM 769 O O . GLU A 1 114 ? 19.763 -2.930 -25.698 1.00 98.81 114 GLU A O 1
ATOM 774 N N . ILE A 1 115 ? 18.398 -3.920 -24.223 1.00 98.88 115 ILE A N 1
ATOM 775 C CA . ILE A 1 115 ? 19.134 -5.190 -24.212 1.00 98.88 115 ILE A CA 1
ATOM 776 C C . ILE A 1 115 ? 18.167 -6.369 -24.301 1.00 98.88 115 ILE A C 1
ATOM 778 O O . ILE A 1 115 ? 17.331 -6.567 -23.426 1.00 98.88 115 ILE A O 1
ATOM 782 N N . ALA A 1 116 ? 18.350 -7.216 -25.309 1.00 98.81 116 ALA A N 1
ATOM 783 C CA . ALA A 1 116 ? 17.703 -8.518 -25.402 1.00 98.81 116 ALA A CA 1
ATOM 784 C C . ALA A 1 116 ? 18.726 -9.620 -25.082 1.00 98.81 116 ALA A C 1
ATOM 786 O O . ALA A 1 116 ? 19.536 -9.999 -25.934 1.00 98.81 116 ALA A O 1
ATOM 787 N N . GLY A 1 117 ? 18.703 -10.128 -23.849 1.00 98.50 117 GLY A N 1
ATOM 788 C CA . GLY A 1 117 ? 19.642 -11.145 -23.378 1.00 98.50 117 GLY A CA 1
ATOM 789 C C . GLY A 1 117 ? 19.605 -11.357 -21.867 1.00 98.50 117 GLY A C 1
ATOM 790 O O . GLY A 1 117 ? 19.357 -10.440 -21.089 1.00 98.50 117 GLY A O 1
ATOM 791 N N . ASN A 1 118 ? 19.888 -12.585 -21.440 1.00 98.69 118 ASN A N 1
ATOM 792 C CA . ASN A 1 118 ? 19.902 -12.949 -20.025 1.00 98.69 118 ASN A CA 1
ATOM 793 C C . ASN A 1 118 ? 21.163 -12.433 -19.333 1.00 98.69 118 ASN A C 1
ATOM 795 O O . ASN A 1 118 ? 22.235 -12.362 -19.940 1.00 98.69 118 ASN A O 1
ATOM 799 N N . ASN A 1 119 ? 21.080 -12.209 -18.022 1.00 98.69 119 ASN A N 1
ATOM 800 C CA . ASN A 1 119 ? 22.197 -11.749 -17.190 1.00 98.69 119 ASN A CA 1
ATOM 801 C C . ASN A 1 119 ? 22.806 -10.423 -17.683 1.00 98.69 119 ASN A C 1
ATOM 803 O O . ASN A 1 119 ? 24.012 -10.201 -17.543 1.00 98.69 119 ASN A O 1
ATOM 807 N N . ALA A 1 120 ? 21.996 -9.574 -18.319 1.00 98.81 120 ALA A N 1
ATOM 808 C CA . ALA A 1 120 ? 22.408 -8.241 -18.724 1.00 98.81 120 ALA A CA 1
ATOM 809 C C . ALA A 1 120 ? 22.735 -7.384 -17.494 1.00 98.81 120 ALA A C 1
ATOM 811 O O . ALA A 1 120 ? 22.099 -7.515 -16.449 1.00 98.81 120 ALA A O 1
ATOM 812 N N . VAL A 1 121 ? 23.717 -6.497 -17.623 1.00 98.88 121 VAL A N 1
ATOM 813 C CA . VAL A 1 121 ? 24.111 -5.553 -16.574 1.00 98.88 121 VAL A CA 1
ATOM 814 C C . VAL A 1 121 ? 24.105 -4.139 -17.137 1.00 98.88 121 VAL A C 1
ATOM 816 O O . VAL A 1 121 ? 24.802 -3.856 -18.112 1.00 98.88 121 VAL A O 1
ATOM 819 N N . VAL A 1 122 ? 23.375 -3.227 -16.503 1.00 98.88 122 VAL A N 1
ATOM 820 C CA . VAL A 1 122 ? 23.418 -1.797 -16.832 1.00 98.88 122 VAL A CA 1
ATOM 821 C C . VAL A 1 122 ? 23.857 -1.012 -15.605 1.00 98.88 122 VAL A C 1
ATOM 823 O O . VAL A 1 122 ? 23.225 -1.086 -14.561 1.00 98.88 122 VAL A O 1
ATOM 826 N N . ASN A 1 123 ? 24.942 -0.250 -15.729 1.00 98.75 123 ASN A N 1
ATOM 827 C CA . ASN A 1 123 ? 25.395 0.693 -14.711 1.00 98.75 123 ASN A CA 1
ATOM 828 C C . ASN A 1 123 ? 25.051 2.110 -15.168 1.00 98.75 123 ASN A C 1
ATOM 830 O O . ASN A 1 123 ? 25.612 2.589 -16.155 1.00 98.75 123 ASN A O 1
ATOM 834 N N . GLN A 1 124 ? 24.162 2.782 -14.449 1.00 98.44 124 GLN A N 1
ATOM 835 C CA . GLN A 1 124 ? 23.744 4.152 -14.719 1.00 98.44 124 GLN A CA 1
ATOM 836 C C . GLN A 1 124 ? 24.351 5.073 -13.653 1.00 98.44 124 GLN A C 1
ATOM 838 O O . GLN A 1 124 ? 23.805 5.249 -12.566 1.00 98.44 124 GLN A O 1
ATOM 843 N N . ASP A 1 125 ? 25.529 5.628 -13.947 1.00 97.56 125 ASP A N 1
ATOM 844 C CA . ASP A 1 125 ? 26.239 6.544 -13.044 1.00 97.56 125 ASP A CA 1
ATOM 845 C C . ASP A 1 125 ? 25.848 8.015 -13.304 1.00 97.56 125 ASP A C 1
ATOM 847 O O . ASP A 1 125 ? 25.792 8.817 -12.369 1.00 97.56 125 ASP A O 1
ATOM 851 N N . GLY A 1 126 ? 25.585 8.384 -14.564 1.00 97.56 126 GLY A N 1
ATOM 852 C CA . GLY A 1 126 ? 25.055 9.702 -14.933 1.00 97.56 126 GLY A CA 1
ATOM 853 C C . GLY A 1 126 ? 23.552 9.817 -14.667 1.00 97.56 126 GLY A C 1
ATOM 854 O O . GLY A 1 126 ? 22.875 8.810 -14.474 1.00 97.56 126 GLY A O 1
ATOM 855 N N . THR A 1 127 ? 22.998 11.034 -14.681 1.00 98.44 127 THR A N 1
ATOM 856 C CA . THR A 1 127 ? 21.548 11.214 -14.463 1.00 98.44 127 THR A CA 1
ATOM 857 C C . THR A 1 127 ? 20.732 10.569 -15.581 1.00 98.44 127 THR A C 1
ATOM 859 O O . THR A 1 127 ? 21.148 10.633 -16.741 1.00 98.44 127 THR A O 1
ATOM 862 N N . LEU A 1 128 ? 19.564 10.024 -15.248 1.00 98.69 128 LEU A N 1
ATOM 863 C CA . LEU A 1 128 ? 18.601 9.465 -16.196 1.00 98.69 128 LEU A CA 1
ATOM 864 C C . LEU A 1 128 ? 17.324 10.317 -16.195 1.00 98.69 128 LEU A C 1
ATOM 866 O O . LEU A 1 128 ? 16.654 10.410 -15.174 1.00 98.69 128 LEU A O 1
ATOM 870 N N .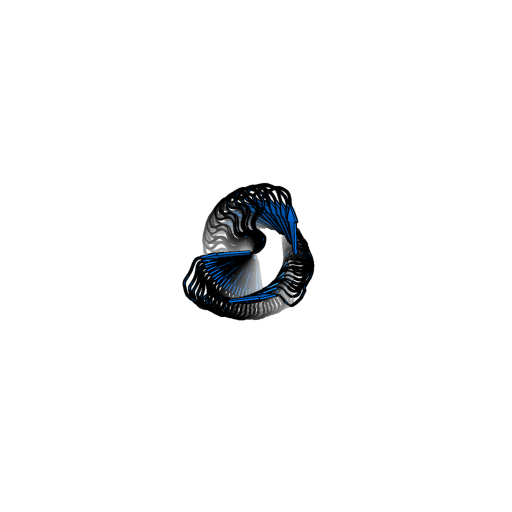 ASP A 1 129 ? 17.008 10.959 -17.317 1.00 98.75 129 ASP A N 1
ATOM 871 C CA . ASP A 1 129 ? 15.827 11.820 -17.482 1.00 98.75 129 ASP A CA 1
ATOM 872 C C . ASP A 1 129 ? 14.952 11.276 -18.616 1.00 98.75 129 ASP A C 1
ATOM 874 O O . ASP A 1 129 ? 15.417 11.177 -19.755 1.00 98.75 129 ASP A O 1
ATOM 878 N N . VAL A 1 130 ? 13.720 10.877 -18.303 1.00 98.88 130 VAL A N 1
ATOM 879 C CA . VAL A 1 130 ? 12.818 10.176 -19.224 1.00 98.88 130 VAL A CA 1
ATOM 880 C C . VAL A 1 130 ? 11.465 10.879 -19.292 1.00 98.88 130 VAL A C 1
ATOM 882 O O . VAL A 1 130 ? 10.838 11.152 -18.268 1.00 98.88 130 VAL A O 1
ATOM 885 N N . SER A 1 131 ? 11.005 11.171 -20.510 1.00 98.62 131 SER A N 1
ATOM 886 C CA . SER A 1 131 ? 9.758 11.903 -20.751 1.00 98.62 131 SER A CA 1
ATOM 887 C C . SER A 1 131 ? 9.064 11.531 -22.065 1.00 98.62 131 SER A C 1
ATOM 889 O O . SER A 1 131 ? 9.625 10.836 -22.919 1.00 98.62 131 SER A O 1
ATOM 891 N N . GLY A 1 132 ? 7.821 11.996 -22.237 1.00 97.94 132 GLY A N 1
ATOM 892 C CA . GLY A 1 132 ? 7.083 11.893 -23.497 1.00 97.94 132 GLY A CA 1
ATOM 893 C C . GLY A 1 132 ? 6.730 10.472 -23.961 1.00 97.94 132 GLY A C 1
ATOM 894 O O . GLY A 1 132 ? 6.499 10.289 -25.160 1.00 97.94 132 GLY A O 1
ATOM 895 N N . GLY A 1 133 ? 6.695 9.481 -23.065 1.00 97.38 133 GLY A N 1
ATOM 896 C CA . GLY A 1 133 ? 6.440 8.071 -23.389 1.00 97.38 133 GLY A CA 1
ATOM 897 C C . GLY A 1 133 ? 7.681 7.295 -23.852 1.00 97.38 133 GLY A C 1
ATOM 898 O O . GLY A 1 133 ? 7.561 6.359 -24.647 1.00 97.38 133 GLY A O 1
ATOM 899 N N . GLY A 1 134 ? 8.877 7.752 -23.470 1.00 98.38 134 GLY A N 1
ATOM 900 C CA . GLY A 1 134 ? 10.146 7.065 -23.730 1.00 98.38 134 GLY A CA 1
ATOM 901 C C . GLY A 1 134 ? 10.522 6.066 -22.630 1.00 98.38 134 GLY A C 1
ATOM 902 O O . GLY A 1 134 ? 10.002 6.134 -21.518 1.00 98.38 134 GLY A O 1
ATOM 903 N N . HIS A 1 135 ? 11.454 5.160 -22.930 1.00 98.75 135 HIS A N 1
ATOM 904 C CA . HIS A 1 135 ? 12.034 4.212 -21.975 1.00 98.75 135 HIS A CA 1
ATOM 905 C C . HIS A 1 135 ? 13.514 4.545 -21.717 1.00 98.75 135 HIS A C 1
ATOM 907 O O . HIS A 1 135 ? 14.307 4.691 -22.648 1.00 98.75 135 HIS A O 1
ATOM 913 N N . GLY A 1 136 ? 13.926 4.663 -20.457 1.00 98.75 136 GLY A N 1
ATOM 914 C CA . GLY A 1 136 ? 15.322 4.924 -20.103 1.00 98.75 136 GLY A CA 1
ATOM 915 C C . GLY A 1 136 ? 16.213 3.711 -20.365 1.00 98.75 136 GLY A C 1
ATOM 916 O O . GLY A 1 136 ? 17.067 3.724 -21.258 1.00 98.75 136 GLY A O 1
ATOM 917 N N . ILE A 1 137 ? 15.998 2.661 -19.579 1.00 98.94 137 ILE A N 1
ATOM 918 C CA . ILE A 1 137 ? 16.656 1.356 -19.682 1.00 98.94 137 ILE A CA 1
ATOM 919 C C . ILE A 1 137 ? 15.567 0.312 -19.916 1.00 98.94 137 ILE A C 1
ATOM 921 O O . ILE A 1 137 ? 14.628 0.248 -19.137 1.00 98.94 137 ILE A O 1
ATOM 925 N N . ASP A 1 138 ? 15.703 -0.499 -20.956 1.00 98.81 138 ASP A N 1
ATOM 926 C CA . ASP A 1 138 ? 14.753 -1.538 -21.350 1.00 98.81 138 ASP A CA 1
ATOM 927 C C . ASP A 1 138 ? 15.508 -2.858 -21.543 1.00 98.81 138 ASP A C 1
ATOM 929 O O . ASP A 1 138 ? 16.451 -2.942 -22.340 1.00 98.81 138 ASP A O 1
ATOM 933 N N . ILE A 1 139 ? 15.166 -3.877 -20.756 1.00 98.88 139 ILE A N 1
ATOM 934 C CA . ILE A 1 139 ? 15.841 -5.173 -20.789 1.00 98.88 139 ILE A CA 1
ATOM 935 C C . ILE A 1 139 ? 14.813 -6.290 -20.897 1.00 98.88 139 ILE A C 1
ATOM 937 O O . ILE A 1 139 ? 13.978 -6.470 -20.019 1.00 98.88 139 ILE A O 1
ATOM 941 N N . THR A 1 140 ? 14.946 -7.127 -21.922 1.00 98.81 140 THR A N 1
ATOM 942 C CA . THR A 1 140 ? 14.252 -8.415 -22.000 1.00 98.81 140 THR A CA 1
ATOM 943 C C . THR A 1 140 ? 15.245 -9.542 -21.730 1.00 98.81 140 THR A C 1
ATOM 945 O O . THR A 1 140 ? 16.138 -9.804 -22.544 1.00 98.81 140 THR A O 1
ATOM 948 N N . GLY A 1 141 ? 15.082 -10.245 -20.612 1.00 98.50 141 GLY A N 1
ATOM 949 C CA . GLY A 1 141 ? 15.922 -11.381 -20.240 1.00 98.50 141 GLY A CA 1
ATOM 950 C C . GLY A 1 141 ? 15.980 -11.629 -18.736 1.00 98.50 141 GLY A C 1
ATOM 951 O O . GLY A 1 141 ? 15.931 -10.704 -17.926 1.00 98.50 141 GLY A O 1
ATOM 952 N N . ASP A 1 142 ? 16.143 -12.896 -18.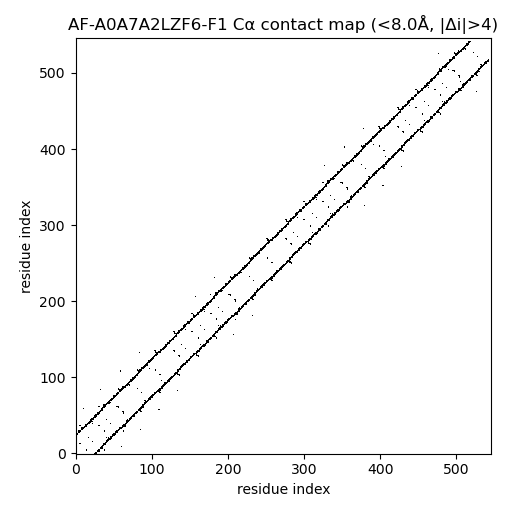360 1.00 98.75 142 ASP A N 1
ATOM 953 C CA . ASP A 1 142 ? 16.173 -13.299 -16.957 1.00 98.75 142 ASP A CA 1
ATOM 954 C C . ASP A 1 142 ? 17.460 -12.830 -16.266 1.00 98.75 142 ASP A C 1
ATOM 956 O O . ASP A 1 142 ? 18.543 -12.775 -16.864 1.00 98.75 142 ASP A O 1
ATOM 960 N N . SER A 1 143 ? 17.362 -12.595 -14.957 1.00 98.69 143 SER A N 1
ATOM 961 C CA . SER A 1 143 ? 18.486 -12.269 -14.068 1.00 98.69 143 SER A CA 1
ATOM 962 C C . SER A 1 143 ? 19.254 -11.006 -14.477 1.00 98.69 143 SER A C 1
ATOM 964 O O . SER A 1 143 ? 20.461 -10.905 -14.243 1.00 98.69 143 SER A O 1
ATOM 966 N N . ALA A 1 144 ? 18.573 -10.050 -15.113 1.00 98.81 144 ALA A N 1
ATOM 967 C CA . ALA A 1 144 ? 19.133 -8.737 -15.404 1.00 98.81 144 ALA A CA 1
ATOM 968 C C . ALA A 1 144 ? 19.479 -7.979 -14.111 1.00 98.81 144 ALA A C 1
ATOM 970 O O . ALA A 1 144 ? 18.836 -8.154 -13.076 1.00 98.81 144 ALA A O 1
ATOM 971 N N . THR A 1 145 ? 20.505 -7.135 -14.161 1.00 98.88 145 THR A N 1
ATOM 972 C CA . THR A 1 145 ? 20.898 -6.250 -13.060 1.00 98.88 145 THR A CA 1
ATOM 973 C C . THR A 1 145 ? 21.021 -4.815 -13.553 1.00 98.88 145 THR A C 1
ATOM 975 O O . THR A 1 145 ? 21.751 -4.551 -14.509 1.00 98.88 145 THR A O 1
ATOM 978 N N . VAL A 1 146 ? 20.351 -3.880 -12.885 1.00 98.88 146 VAL A N 1
ATOM 979 C CA . VAL A 1 146 ? 20.491 -2.440 -13.135 1.00 98.88 146 VAL A CA 1
ATOM 980 C C . VAL A 1 146 ? 20.988 -1.754 -11.868 1.00 98.88 146 VAL A C 1
ATOM 982 O O . VAL A 1 146 ? 20.306 -1.757 -10.849 1.00 98.88 146 VAL A O 1
ATOM 985 N N . ASP A 1 147 ? 22.172 -1.152 -11.940 1.00 98.75 147 ASP A N 1
ATOM 986 C CA . ASP A 1 147 ? 22.774 -0.347 -10.877 1.00 98.75 147 ASP A CA 1
ATOM 987 C C . ASP A 1 147 ? 22.624 1.141 -11.223 1.00 98.75 147 ASP A C 1
ATOM 989 O O . ASP A 1 147 ? 23.441 1.706 -11.957 1.00 98.75 147 ASP A O 1
ATOM 993 N N . ASN A 1 148 ? 21.583 1.785 -10.701 1.00 98.50 148 ASN A N 1
ATOM 994 C CA . ASN A 1 148 ? 21.280 3.194 -10.923 1.00 98.50 148 ASN A CA 1
ATOM 995 C C . ASN A 1 148 ? 21.803 4.071 -9.775 1.00 98.50 148 ASN A C 1
ATOM 997 O O . ASN A 1 148 ? 21.136 4.280 -8.762 1.00 98.50 148 ASN A O 1
ATOM 1001 N N . LYS A 1 149 ? 23.023 4.595 -9.936 1.00 97.44 149 LYS A N 1
ATOM 1002 C CA . LYS A 1 149 ? 23.644 5.539 -8.987 1.00 97.44 149 LYS A CA 1
ATOM 1003 C C . LYS A 1 149 ? 23.343 6.997 -9.304 1.00 97.44 149 LYS A C 1
ATOM 1005 O O . LYS A 1 149 ? 23.443 7.847 -8.417 1.00 97.44 149 LYS A O 1
ATOM 1010 N N . GLY A 1 150 ? 23.056 7.298 -10.567 1.00 97.31 150 GLY A N 1
ATOM 1011 C CA . GLY A 1 150 ? 22.603 8.614 -10.987 1.00 97.31 150 GLY A CA 1
ATOM 1012 C C . GLY A 1 150 ? 21.197 8.903 -10.473 1.00 97.31 150 GLY A C 1
ATOM 1013 O O . GLY A 1 150 ? 20.408 7.994 -10.242 1.00 97.31 150 GLY A O 1
ATOM 1014 N N . GLY A 1 151 ? 20.870 10.185 -10.296 1.00 97.81 151 GLY A N 1
ATOM 1015 C CA . GLY A 1 151 ? 19.481 10.567 -10.045 1.00 97.81 151 GLY A CA 1
ATOM 1016 C C . GLY A 1 151 ? 18.606 10.234 -11.255 1.00 97.81 151 GLY A C 1
ATOM 1017 O O . GLY A 1 151 ? 19.050 10.414 -12.396 1.00 97.81 151 GLY A O 1
ATOM 1018 N N . MET A 1 152 ? 17.383 9.779 -11.000 1.00 98.81 152 MET A N 1
ATOM 1019 C CA . MET A 1 152 ? 16.397 9.448 -12.025 1.00 98.81 152 MET A CA 1
ATOM 1020 C C . MET A 1 152 ? 15.224 10.429 -11.974 1.00 98.81 152 MET A C 1
ATOM 1022 O O . MET A 1 152 ? 14.703 10.754 -10.909 1.00 98.81 152 MET A O 1
ATOM 1026 N N . THR A 1 153 ? 14.796 10.918 -13.131 1.00 98.81 153 THR A N 1
ATOM 1027 C CA . THR A 1 153 ? 13.570 11.700 -13.290 1.00 98.81 153 THR A CA 1
ATOM 1028 C C . THR A 1 153 ? 12.725 11.070 -14.383 1.00 98.81 153 THR A C 1
ATOM 1030 O O . THR A 1 153 ? 13.221 10.842 -15.483 1.00 98.81 153 THR A O 1
ATOM 1033 N N . VAL A 1 154 ? 11.462 10.781 -14.076 1.00 98.88 154 VAL A N 1
ATOM 1034 C CA . VAL A 1 154 ? 10.503 10.235 -15.042 1.00 98.88 154 VAL A CA 1
ATOM 1035 C C . VAL A 1 154 ? 9.242 11.088 -15.016 1.00 98.88 154 VAL A C 1
ATOM 1037 O O . VAL A 1 154 ? 8.648 11.296 -13.957 1.00 98.88 154 VAL A O 1
ATOM 1040 N N . THR A 1 155 ? 8.839 11.613 -16.169 1.00 98.50 155 THR A N 1
ATOM 1041 C CA . THR A 1 155 ? 7.627 12.429 -16.301 1.00 98.50 155 THR A CA 1
ATOM 1042 C C . THR A 1 155 ? 6.784 11.998 -17.488 1.00 98.50 155 THR A C 1
ATOM 1044 O O . THR A 1 155 ? 7.302 11.505 -18.486 1.00 98.50 155 THR A O 1
ATOM 1047 N N . ASP A 1 156 ? 5.494 12.298 -17.406 1.00 98.31 156 ASP A N 1
ATOM 1048 C CA . ASP A 1 156 ? 4.476 12.072 -18.431 1.00 98.31 156 ASP A CA 1
ATOM 1049 C C . ASP A 1 156 ? 4.015 10.609 -18.538 1.00 98.31 156 ASP A C 1
ATOM 1051 O O . ASP A 1 156 ? 4.775 9.693 -18.220 1.00 98.31 156 ASP A O 1
ATOM 1055 N N . PRO A 1 157 ? 2.779 10.378 -19.022 1.00 98.06 157 PRO A N 1
ATOM 1056 C CA . PRO A 1 157 ? 2.248 9.033 -19.199 1.00 98.06 157 PRO A CA 1
ATOM 1057 C C . PRO A 1 157 ? 3.099 8.178 -20.138 1.00 98.06 157 PRO A C 1
ATOM 1059 O O . PRO A 1 157 ? 3.684 8.690 -21.095 1.00 98.06 157 PRO A O 1
ATOM 1062 N N . ASP A 1 158 ? 3.092 6.870 -19.888 1.00 97.12 158 ASP A N 1
ATOM 1063 C CA . ASP A 1 158 ? 3.823 5.839 -20.639 1.00 97.12 158 ASP A CA 1
ATOM 1064 C C . ASP A 1 158 ? 5.362 5.963 -20.573 1.00 97.12 158 ASP A C 1
ATOM 1066 O O . ASP A 1 158 ? 6.066 5.165 -21.189 1.00 97.12 158 ASP A O 1
ATOM 1070 N N . SER A 1 159 ? 5.912 6.953 -19.860 1.00 98.75 159 SER A N 1
ATOM 1071 C CA . SER A 1 159 ? 7.358 7.071 -19.658 1.00 98.75 159 SER A CA 1
ATOM 1072 C C . SER A 1 159 ? 7.823 6.095 -18.583 1.00 98.75 159 SER A C 1
ATOM 1074 O O . SER A 1 159 ? 7.264 6.082 -17.486 1.00 98.75 159 SER A O 1
ATOM 1076 N N . ILE A 1 160 ? 8.883 5.334 -18.863 1.00 98.94 160 ILE A N 1
ATOM 1077 C CA . ILE A 1 160 ? 9.441 4.353 -17.923 1.00 98.94 160 ILE A CA 1
ATOM 1078 C C . ILE A 1 160 ? 10.938 4.593 -17.740 1.00 98.94 160 ILE A C 1
ATOM 1080 O O . ILE A 1 160 ? 11.698 4.600 -18.707 1.00 98.94 160 ILE A O 1
ATOM 1084 N N . GLY A 1 161 ? 11.388 4.773 -16.500 1.00 98.81 161 GLY A N 1
ATOM 1085 C CA . GLY A 1 161 ? 12.811 4.923 -16.189 1.00 98.81 161 GLY A CA 1
ATOM 1086 C C . GLY A 1 161 ? 13.593 3.640 -16.470 1.00 98.81 161 GLY A C 1
ATOM 1087 O O . GLY A 1 161 ? 14.507 3.627 -17.297 1.00 98.81 161 GLY A O 1
ATOM 1088 N N . ILE A 1 162 ? 13.203 2.556 -15.804 1.00 98.94 162 ILE A N 1
ATOM 1089 C CA . ILE A 1 162 ? 13.795 1.220 -15.935 1.00 98.94 162 ILE A CA 1
ATOM 1090 C C . ILE A 1 162 ? 12.669 0.217 -16.188 1.00 98.94 162 ILE A C 1
ATOM 1092 O O . ILE A 1 162 ? 11.780 0.102 -15.354 1.00 98.94 162 ILE A O 1
ATOM 1096 N N . LEU A 1 163 ? 12.722 -0.516 -17.296 1.00 98.88 163 LEU A N 1
ATOM 1097 C CA . LEU A 1 163 ? 11.836 -1.624 -17.640 1.00 98.88 163 LEU A CA 1
ATOM 1098 C C . LEU A 1 163 ? 12.646 -2.920 -17.724 1.00 98.88 163 LEU A C 1
ATOM 1100 O O . LEU A 1 163 ? 13.659 -2.976 -18.425 1.00 98.88 163 LEU A O 1
ATOM 1104 N N . ILE A 1 164 ? 12.197 -3.964 -17.027 1.00 98.94 164 ILE A N 1
ATOM 1105 C CA . ILE A 1 164 ? 12.767 -5.309 -17.147 1.00 98.94 164 ILE A CA 1
ATOM 1106 C C . ILE A 1 164 ? 11.659 -6.348 -17.321 1.00 98.94 164 ILE A C 1
ATOM 1108 O O . ILE A 1 164 ? 10.850 -6.561 -16.422 1.00 98.94 164 ILE A O 1
ATOM 1112 N N . ASP A 1 165 ? 11.697 -7.061 -18.440 1.00 98.88 165 ASP A N 1
ATOM 1113 C CA . ASP A 1 165 ? 10.890 -8.252 -18.698 1.00 98.88 165 ASP A CA 1
ATOM 1114 C C . ASP A 1 165 ? 11.754 -9.505 -18.482 1.00 98.88 165 ASP A C 1
ATOM 1116 O O . ASP A 1 165 ? 12.497 -9.931 -19.376 1.00 98.88 165 ASP A O 1
ATOM 1120 N N . GLY A 1 166 ? 11.684 -10.099 -17.289 1.00 98.62 166 GLY A N 1
ATOM 1121 C CA . GLY A 1 166 ? 12.470 -11.283 -16.939 1.00 98.62 166 GLY A CA 1
ATOM 1122 C C . GLY A 1 166 ? 12.462 -11.626 -15.451 1.00 98.62 166 GLY A C 1
ATOM 1123 O O . GLY A 1 166 ? 12.409 -10.750 -14.585 1.00 98.62 166 GLY A O 1
ATOM 1124 N N . ASP A 1 167 ? 12.568 -12.920 -15.147 1.00 98.81 167 ASP A N 1
ATOM 1125 C CA . ASP A 1 167 ? 12.561 -13.411 -13.766 1.00 98.81 167 ASP A CA 1
ATOM 1126 C C . ASP A 1 167 ? 13.878 -13.080 -13.047 1.00 98.81 167 ASP A C 1
ATOM 1128 O O . ASP A 1 167 ? 14.952 -13.025 -13.656 1.00 98.81 167 ASP A O 1
ATOM 1132 N N . LYS A 1 168 ? 13.830 -12.955 -11.715 1.00 98.75 168 LYS A N 1
ATOM 1133 C CA . LYS A 1 168 ? 14.994 -12.734 -10.832 1.00 98.75 168 LYS A CA 1
ATOM 1134 C C . LYS A 1 168 ? 15.779 -11.456 -11.152 1.00 98.75 168 LYS A C 1
ATOM 1136 O O . LYS A 1 168 ? 16.988 -11.401 -10.913 1.00 98.75 168 LYS A O 1
ATOM 1141 N N . ALA A 1 169 ? 15.120 -10.453 -11.727 1.00 98.81 169 ALA A N 1
ATOM 1142 C CA . ALA A 1 169 ? 15.717 -9.150 -11.979 1.00 98.81 169 ALA A CA 1
ATOM 1143 C C . ALA A 1 169 ? 16.172 -8.486 -10.669 1.00 98.81 169 ALA A C 1
ATOM 1145 O O . ALA A 1 169 ? 15.536 -8.648 -9.626 1.00 98.81 169 ALA A O 1
ATOM 1146 N N . ILE A 1 170 ? 17.266 -7.727 -10.725 1.00 98.94 170 ILE A N 1
ATOM 1147 C CA . ILE A 1 170 ? 17.783 -6.948 -9.597 1.00 98.94 170 ILE A CA 1
ATOM 1148 C C . ILE A 1 170 ? 17.925 -5.490 -10.030 1.00 98.94 170 ILE A C 1
ATOM 1150 O O . ILE A 1 170 ? 18.670 -5.195 -10.962 1.00 98.94 170 ILE A O 1
ATOM 1154 N N . VAL A 1 171 ? 17.266 -4.568 -9.335 1.00 98.94 171 VAL A N 1
ATOM 1155 C CA . VAL A 1 171 ? 17.430 -3.124 -9.559 1.00 98.94 171 VAL A CA 1
ATOM 1156 C C . VAL A 1 171 ? 17.921 -2.467 -8.276 1.00 98.94 171 VAL A C 1
ATOM 1158 O O . VAL A 1 171 ? 17.322 -2.640 -7.220 1.00 98.94 171 VAL A O 1
ATOM 1161 N N . ASN A 1 172 ? 19.016 -1.717 -8.359 1.00 98.69 172 ASN A N 1
ATOM 1162 C CA . ASN A 1 172 ? 19.594 -0.950 -7.259 1.00 98.69 172 ASN A CA 1
ATOM 1163 C C . ASN A 1 172 ? 19.496 0.545 -7.582 1.00 98.69 172 ASN A C 1
ATOM 1165 O O . ASN A 1 172 ? 20.298 1.065 -8.355 1.00 98.69 172 ASN A O 1
ATOM 1169 N N . ASN A 1 173 ? 18.529 1.238 -6.987 1.00 98.31 173 ASN A N 1
ATOM 1170 C CA . ASN A 1 173 ? 18.337 2.680 -7.104 1.00 98.31 173 ASN A CA 1
ATOM 1171 C C . ASN A 1 173 ? 19.047 3.399 -5.947 1.00 98.31 173 ASN A C 1
ATOM 1173 O O . ASN A 1 173 ? 18.455 3.688 -4.907 1.00 98.31 173 ASN A O 1
ATOM 1177 N N . ASP A 1 174 ? 20.339 3.672 -6.127 1.00 98.19 174 ASP A N 1
ATOM 1178 C CA . ASP A 1 174 ? 21.169 4.440 -5.190 1.00 98.19 174 ASP A CA 1
ATOM 1179 C C . ASP A 1 174 ? 20.972 5.959 -5.329 1.00 98.19 174 ASP A C 1
ATOM 1181 O O . ASP A 1 174 ? 21.184 6.701 -4.366 1.00 98.19 174 ASP A O 1
ATOM 1185 N N . GLY A 1 175 ? 20.605 6.431 -6.522 1.00 97.62 175 GLY A N 1
ATOM 1186 C CA . GLY A 1 175 ? 20.276 7.833 -6.768 1.00 97.62 175 GLY A CA 1
ATOM 1187 C C . GLY A 1 175 ? 18.866 8.207 -6.311 1.00 97.62 175 GLY A C 1
ATOM 1188 O O . GLY A 1 175 ? 17.991 7.354 -6.181 1.00 97.62 175 GLY A O 1
ATOM 1189 N N . ASP A 1 176 ? 18.644 9.505 -6.083 1.00 98.44 176 ASP A N 1
ATOM 1190 C CA . ASP A 1 176 ? 17.303 10.025 -5.805 1.00 98.44 176 ASP A CA 1
ATOM 1191 C C . ASP A 1 176 ? 16.417 9.917 -7.061 1.00 98.44 176 ASP A C 1
ATOM 1193 O O . ASP A 1 176 ? 16.855 10.243 -8.170 1.00 98.44 176 ASP A O 1
ATOM 1197 N N . ASN A 1 177 ? 15.163 9.509 -6.871 1.00 98.19 177 ASN A N 1
ATOM 1198 C CA . ASN A 1 177 ? 14.173 9.296 -7.920 1.00 98.19 177 ASN A CA 1
ATOM 1199 C C . ASN A 1 177 ? 13.027 10.304 -7.777 1.00 98.19 177 ASN A C 1
ATOM 1201 O O . ASN A 1 177 ? 12.430 10.424 -6.706 1.00 98.19 177 ASN A O 1
ATOM 1205 N N . ALA A 1 178 ? 12.697 11.000 -8.862 1.00 98.75 178 ALA A N 1
ATOM 1206 C CA . ALA A 1 178 ? 11.544 11.890 -8.947 1.00 98.75 178 ALA A CA 1
ATOM 1207 C C . ALA A 1 178 ? 10.625 11.443 -10.090 1.00 98.75 178 ALA A C 1
ATOM 1209 O O . ALA A 1 178 ? 11.007 11.497 -11.259 1.00 98.75 178 ALA A O 1
ATOM 1210 N N . ILE A 1 179 ? 9.419 11.000 -9.752 1.00 98.88 179 ILE A N 1
ATOM 1211 C CA . ILE A 1 179 ? 8.438 10.479 -10.701 1.00 98.88 179 ILE A CA 1
ATOM 1212 C C . ILE A 1 179 ? 7.219 11.395 -10.681 1.00 98.88 179 ILE A C 1
ATOM 1214 O O . ILE A 1 179 ? 6.725 11.739 -9.607 1.00 98.88 179 ILE A O 1
ATOM 1218 N N . SER A 1 180 ? 6.739 11.820 -11.853 1.00 98.62 180 SER A N 1
ATOM 1219 C CA . SER A 1 180 ? 5.574 12.703 -11.915 1.00 98.62 180 SER A CA 1
ATOM 1220 C C . SER A 1 180 ? 4.713 12.582 -13.171 1.00 98.62 180 SER A C 1
ATOM 1222 O O . SER A 1 180 ? 5.123 12.015 -14.181 1.00 98.62 180 SER A O 1
ATOM 1224 N N . ASN A 1 181 ? 3.514 13.172 -13.123 1.00 96.94 181 ASN A N 1
ATOM 1225 C CA . ASN A 1 181 ? 2.603 13.320 -14.266 1.00 96.94 181 ASN A CA 1
ATOM 1226 C C . ASN A 1 181 ? 2.269 12.006 -15.006 1.00 96.94 181 ASN A C 1
ATOM 1228 O O . ASN A 1 181 ? 2.055 12.040 -16.219 1.00 96.94 181 ASN A O 1
ATOM 1232 N N . GLY A 1 182 ? 2.205 10.871 -14.307 1.00 97.44 182 GLY A N 1
ATOM 1233 C CA . GLY A 1 182 ? 1.844 9.577 -14.894 1.00 97.44 182 GLY A CA 1
ATOM 1234 C C . GLY A 1 182 ? 3.018 8.705 -15.348 1.00 97.44 182 GLY A C 1
ATOM 1235 O O . GLY A 1 182 ? 2.784 7.723 -16.046 1.00 97.44 182 GLY A O 1
ATOM 1236 N N . GLY A 1 183 ? 4.259 9.074 -15.018 1.00 98.62 183 GLY A N 1
ATOM 1237 C CA . GLY A 1 183 ? 5.435 8.254 -15.324 1.00 98.62 183 GLY A CA 1
ATOM 1238 C C . GLY A 1 183 ? 5.626 7.083 -14.352 1.00 98.62 183 GLY A C 1
ATOM 1239 O O . GLY A 1 183 ? 5.131 7.122 -13.226 1.00 98.62 183 GLY A O 1
ATOM 1240 N N . THR A 1 184 ? 6.421 6.089 -14.756 1.00 98.88 184 THR A N 1
ATOM 1241 C CA . THR A 1 184 ? 6.829 4.953 -13.912 1.00 98.88 184 THR A CA 1
ATOM 1242 C C . THR A 1 184 ? 8.344 4.945 -13.710 1.00 98.88 184 THR A C 1
ATOM 1244 O O . THR A 1 184 ? 9.113 4.940 -14.670 1.00 98.88 184 THR A O 1
ATOM 1247 N N . GLY A 1 185 ? 8.810 4.936 -12.461 1.00 98.75 185 GLY A N 1
ATOM 1248 C CA . GLY A 1 185 ? 10.241 4.919 -12.143 1.00 98.75 185 GLY A CA 1
ATOM 1249 C C . GLY A 1 185 ? 10.911 3.608 -12.560 1.00 98.75 185 GLY A C 1
ATOM 1250 O O . GLY A 1 185 ? 11.709 3.573 -13.495 1.00 98.75 185 GLY A O 1
ATOM 1251 N N . THR A 1 186 ? 10.584 2.527 -11.856 1.00 98.88 186 THR A N 1
ATOM 1252 C CA . THR A 1 186 ? 11.048 1.161 -12.150 1.00 98.88 186 THR A CA 1
ATOM 1253 C C . THR A 1 186 ? 9.843 0.262 -12.401 1.00 98.88 186 THR A C 1
ATOM 1255 O O . THR A 1 186 ? 8.953 0.226 -11.562 1.00 98.88 186 THR A O 1
ATOM 1258 N N . GLN A 1 187 ? 9.829 -0.474 -13.511 1.00 98.88 187 GLN A N 1
ATOM 1259 C CA . GLN A 1 187 ? 8.833 -1.485 -13.851 1.00 98.88 187 GLN A CA 1
ATOM 1260 C C . GLN A 1 187 ? 9.515 -2.838 -14.090 1.00 98.88 187 GLN A C 1
ATOM 1262 O O . GLN A 1 187 ? 10.484 -2.925 -14.849 1.00 98.88 187 GLN A O 1
ATOM 1267 N N . ILE A 1 188 ? 9.015 -3.900 -13.457 1.00 98.94 188 ILE A N 1
ATOM 1268 C CA . ILE A 1 188 ? 9.518 -5.266 -13.659 1.00 98.94 188 ILE A CA 1
ATOM 1269 C C . ILE A 1 188 ? 8.357 -6.236 -13.884 1.00 98.94 188 ILE A C 1
ATOM 1271 O O . ILE A 1 188 ? 7.450 -6.332 -13.061 1.00 98.94 188 ILE A O 1
ATOM 1275 N N . ASN A 1 189 ? 8.433 -7.017 -14.959 1.00 98.81 189 ASN A N 1
ATOM 1276 C CA . ASN A 1 189 ? 7.537 -8.137 -15.228 1.00 98.81 189 ASN A CA 1
ATOM 1277 C C . ASN A 1 189 ? 8.320 -9.447 -15.062 1.00 98.81 189 ASN A C 1
ATOM 1279 O O . ASN A 1 189 ? 9.017 -9.884 -15.982 1.00 98.81 189 ASN A O 1
ATOM 1283 N N . GLY A 1 190 ? 8.228 -10.070 -13.887 1.00 98.62 190 GLY A N 1
ATOM 1284 C CA . GLY A 1 190 ? 8.974 -11.291 -13.578 1.00 98.62 190 GLY A CA 1
ATOM 1285 C C . GLY A 1 190 ? 8.894 -11.715 -12.114 1.00 98.62 190 GLY A C 1
ATOM 1286 O O . GLY A 1 190 ? 8.821 -10.888 -11.204 1.00 98.62 190 GLY A O 1
ATOM 1287 N N . ASP A 1 191 ? 8.940 -13.026 -11.884 1.00 98.81 191 ASP A N 1
ATOM 1288 C CA . ASP A 1 191 ? 8.934 -13.612 -10.543 1.00 98.81 191 ASP A CA 1
ATOM 1289 C C . ASP A 1 191 ? 10.296 -13.426 -9.847 1.00 98.81 191 ASP A C 1
ATOM 1291 O O . ASP A 1 191 ? 11.346 -13.335 -10.487 1.00 98.81 191 ASP A O 1
ATOM 1295 N N . GLU A 1 192 ? 10.301 -13.441 -8.511 1.00 98.81 192 GLU A N 1
ATOM 1296 C CA . GLU A 1 192 ? 11.509 -13.361 -7.672 1.00 98.81 192 GLU A CA 1
ATOM 1297 C C . GLU A 1 192 ? 12.372 -12.099 -7.909 1.00 98.81 192 GLU A C 1
ATOM 1299 O O . GLU A 1 192 ? 13.580 -12.108 -7.649 1.00 98.81 192 GLU A O 1
ATOM 1304 N N . ALA A 1 193 ? 11.783 -11.011 -8.415 1.00 98.81 193 ALA A N 1
ATOM 1305 C CA . ALA A 1 193 ? 12.485 -9.745 -8.593 1.00 98.81 193 ALA A CA 1
ATOM 1306 C C . ALA A 1 193 ? 12.906 -9.136 -7.244 1.00 98.81 193 ALA A C 1
ATOM 1308 O O . ALA A 1 193 ? 12.229 -9.293 -6.226 1.00 98.81 193 ALA A O 1
ATOM 1309 N N . THR A 1 194 ? 14.033 -8.425 -7.236 1.00 98.88 194 THR A N 1
ATOM 1310 C CA . THR A 1 194 ? 14.515 -7.657 -6.083 1.00 98.88 194 THR A CA 1
ATOM 1311 C C . THR A 1 194 ? 14.765 -6.207 -6.482 1.00 98.88 194 THR A C 1
ATOM 1313 O O . THR A 1 194 ? 15.585 -5.943 -7.360 1.00 98.88 194 THR A O 1
ATOM 1316 N N . VAL A 1 195 ? 14.122 -5.259 -5.803 1.00 98.94 195 VAL A N 1
ATOM 1317 C CA . VAL A 1 195 ? 14.376 -3.821 -5.983 1.00 98.94 195 VAL A CA 1
ATOM 1318 C C . VAL A 1 195 ? 14.908 -3.232 -4.684 1.00 98.94 195 VAL A C 1
ATOM 1320 O O . VAL A 1 195 ? 14.327 -3.434 -3.622 1.00 98.94 195 VAL A O 1
ATOM 1323 N N . ASN A 1 196 ? 16.023 -2.512 -4.757 1.00 98.75 196 ASN A N 1
ATOM 1324 C CA . ASN A 1 196 ? 16.646 -1.821 -3.634 1.00 98.75 196 ASN A CA 1
ATOM 1325 C C . ASN A 1 196 ? 16.612 -0.313 -3.892 1.00 98.75 196 ASN A C 1
ATOM 1327 O O . ASN A 1 196 ? 17.393 0.203 -4.689 1.00 98.75 196 ASN A O 1
ATOM 1331 N N . ASN A 1 197 ? 15.705 0.387 -3.223 1.00 98.38 197 ASN A N 1
ATOM 1332 C CA . ASN A 1 197 ? 15.542 1.832 -3.294 1.00 98.38 197 ASN A CA 1
ATOM 1333 C C . ASN A 1 197 ? 16.303 2.483 -2.135 1.00 98.38 197 ASN A C 1
ATOM 1335 O O . ASN A 1 197 ? 15.765 2.745 -1.055 1.00 98.38 197 ASN A O 1
ATOM 1339 N N . ASN A 1 198 ? 17.595 2.705 -2.359 1.00 97.94 198 ASN A N 1
ATOM 1340 C CA . ASN A 1 198 ? 18.508 3.266 -1.367 1.00 97.94 198 ASN A CA 1
ATOM 1341 C C . ASN A 1 198 ? 18.477 4.803 -1.372 1.00 97.94 198 ASN A C 1
ATOM 1343 O O . ASN A 1 198 ? 18.677 5.428 -0.328 1.00 97.94 198 ASN A O 1
ATOM 1347 N N . GLY A 1 199 ? 18.255 5.405 -2.543 1.00 98.00 199 GLY A N 1
ATOM 1348 C CA . GLY A 1 199 ? 18.004 6.834 -2.703 1.00 98.00 199 GLY A CA 1
ATOM 1349 C C . GLY A 1 199 ? 16.572 7.218 -2.330 1.00 98.00 199 GLY A C 1
ATOM 1350 O O . GLY A 1 199 ? 15.685 6.368 -2.206 1.00 98.00 199 GLY A O 1
ATOM 1351 N N . ASN A 1 200 ? 16.329 8.515 -2.142 1.00 98.38 200 ASN A N 1
ATOM 1352 C CA . ASN A 1 200 ? 14.980 8.991 -1.840 1.00 98.38 200 ASN A CA 1
ATOM 1353 C C . ASN A 1 200 ? 14.094 8.839 -3.075 1.00 98.38 200 ASN A C 1
ATOM 1355 O O . ASN A 1 200 ? 14.546 9.065 -4.194 1.00 98.38 200 ASN A O 1
ATOM 1359 N N . THR A 1 201 ? 12.831 8.488 -2.878 1.00 98.69 201 THR A N 1
ATOM 1360 C CA . THR A 1 201 ? 11.856 8.346 -3.959 1.00 98.69 201 THR A CA 1
ATOM 1361 C C . THR A 1 201 ? 10.689 9.285 -3.700 1.00 98.69 201 THR A C 1
ATOM 1363 O O . THR A 1 201 ? 10.030 9.188 -2.668 1.00 98.69 201 THR A O 1
ATOM 1366 N N . THR A 1 202 ? 10.454 10.205 -4.633 1.00 98.81 202 THR A N 1
ATOM 1367 C CA . THR A 1 202 ? 9.300 11.107 -4.641 1.00 98.81 202 THR A CA 1
ATOM 1368 C C . THR A 1 202 ? 8.402 10.747 -5.815 1.00 98.81 202 THR A C 1
ATOM 1370 O O . THR A 1 202 ? 8.867 10.719 -6.957 1.00 98.81 202 THR A O 1
ATOM 1373 N N . VAL A 1 203 ? 7.124 10.505 -5.541 1.00 98.88 203 VAL A N 1
ATOM 1374 C CA . VAL A 1 203 ? 6.100 10.187 -6.540 1.00 98.88 203 VAL A CA 1
ATOM 1375 C C . VAL A 1 203 ? 4.974 11.205 -6.426 1.00 98.88 203 VAL A C 1
ATOM 1377 O O . VAL A 1 203 ? 4.303 11.266 -5.401 1.00 98.88 203 VAL A O 1
ATOM 1380 N N . ASP A 1 204 ? 4.763 12.005 -7.470 1.00 98.50 204 ASP A N 1
ATOM 1381 C CA . ASP A 1 204 ? 3.747 13.063 -7.464 1.00 98.50 204 ASP A CA 1
ATOM 1382 C C . ASP A 1 204 ? 2.807 12.986 -8.674 1.00 98.50 204 ASP A C 1
ATOM 1384 O O . ASP A 1 204 ? 3.219 12.977 -9.837 1.00 98.50 204 ASP A O 1
ATOM 1388 N N . GLY A 1 205 ? 1.508 12.997 -8.407 1.00 97.44 205 GLY A N 1
ATOM 1389 C CA . GLY A 1 205 ? 0.474 13.127 -9.422 1.00 97.44 205 GLY A CA 1
ATOM 1390 C C . GLY A 1 205 ? -0.136 11.804 -9.874 1.00 97.44 205 GLY A C 1
ATOM 1391 O O . GLY A 1 205 ? 0.462 10.734 -9.799 1.00 97.44 205 GLY A O 1
ATOM 1392 N N . GLN A 1 206 ? -1.363 11.917 -10.376 1.00 96.94 206 GLN A N 1
ATOM 1393 C CA . GLN A 1 206 ? -2.210 10.782 -10.699 1.00 96.94 206 GLN A CA 1
ATOM 1394 C C . GLN A 1 206 ? -1.567 9.843 -11.724 1.00 96.94 206 GLN A C 1
ATOM 1396 O O . GLN A 1 206 ? -1.157 10.277 -12.803 1.00 96.94 206 GLN A O 1
ATOM 1401 N N . GLY A 1 207 ? -1.564 8.548 -11.400 1.00 96.31 207 GLY A N 1
ATOM 1402 C CA . GLY A 1 207 ? -1.023 7.491 -12.257 1.00 96.31 207 GLY A CA 1
ATOM 1403 C C . GLY A 1 207 ? 0.503 7.433 -12.297 1.00 96.31 207 GLY A C 1
ATOM 1404 O O . GLY A 1 207 ? 1.042 6.657 -13.075 1.00 96.31 207 GLY A O 1
ATOM 1405 N N . SER A 1 208 ? 1.196 8.265 -11.514 1.00 98.75 208 SER A N 1
ATOM 1406 C CA . SER A 1 208 ? 2.636 8.135 -11.315 1.00 98.75 208 SER A CA 1
ATOM 1407 C C . SER A 1 208 ? 2.915 6.949 -10.394 1.00 98.75 208 SER A C 1
ATOM 1409 O O . SER A 1 208 ? 2.289 6.857 -9.336 1.00 98.75 208 SER A O 1
ATOM 1411 N N . THR A 1 209 ? 3.893 6.112 -10.741 1.00 98.88 209 THR A N 1
ATOM 1412 C CA . THR A 1 209 ? 4.301 4.969 -9.908 1.00 98.88 209 THR A CA 1
ATOM 1413 C C . THR A 1 209 ? 5.810 4.954 -9.688 1.00 98.88 209 THR A C 1
ATOM 1415 O O . THR A 1 209 ? 6.593 5.024 -10.635 1.00 98.88 209 THR A O 1
ATOM 1418 N N . GLY A 1 210 ? 6.260 4.864 -8.436 1.00 98.75 210 GLY A N 1
ATOM 1419 C CA . GLY A 1 210 ? 7.689 4.803 -8.117 1.00 98.75 210 GLY A CA 1
ATOM 1420 C C . GLY A 1 210 ? 8.322 3.481 -8.558 1.00 98.75 210 GLY A C 1
ATOM 1421 O O . GLY A 1 210 ? 9.226 3.461 -9.396 1.00 98.75 210 GLY A O 1
ATOM 1422 N N . THR A 1 211 ? 7.840 2.377 -7.991 1.00 98.88 211 THR A N 1
ATOM 1423 C CA . THR A 1 211 ? 8.247 1.000 -8.315 1.00 98.88 211 THR A CA 1
ATOM 1424 C C . THR A 1 211 ? 7.005 0.163 -8.600 1.00 98.88 211 THR A C 1
ATOM 1426 O O . THR A 1 211 ? 6.168 0.030 -7.718 1.00 98.88 211 THR A O 1
ATOM 1429 N N . GLU A 1 212 ? 6.900 -0.407 -9.796 1.00 98.88 212 GLU A N 1
ATOM 1430 C CA . GLU A 1 212 ? 5.809 -1.280 -10.237 1.00 98.88 212 GLU A CA 1
ATOM 1431 C C . GLU A 1 212 ? 6.352 -2.679 -10.549 1.00 98.88 212 GLU A C 1
ATOM 1433 O O . GLU A 1 212 ? 7.312 -2.822 -11.313 1.00 98.88 212 GLU A O 1
ATOM 1438 N N . ILE A 1 213 ? 5.773 -3.727 -9.964 1.00 98.88 213 ILE A N 1
ATOM 1439 C CA . ILE A 1 213 ? 6.233 -5.101 -10.198 1.00 98.88 213 ILE A CA 1
ATOM 1440 C C . ILE A 1 213 ? 5.051 -6.048 -10.383 1.00 98.88 213 ILE A C 1
ATOM 1442 O O . ILE A 1 213 ? 4.207 -6.189 -9.502 1.00 98.88 213 ILE A O 1
ATOM 1446 N N . ALA A 1 214 ? 5.040 -6.772 -11.499 1.00 98.88 214 ALA A N 1
ATOM 1447 C CA . ALA A 1 214 ? 4.137 -7.890 -11.735 1.00 98.88 214 ALA A CA 1
ATOM 1448 C C . ALA A 1 214 ? 4.913 -9.211 -11.612 1.00 98.88 214 ALA A C 1
ATOM 1450 O O . ALA A 1 214 ? 5.638 -9.606 -12.529 1.00 98.88 214 ALA A O 1
ATOM 1451 N N . GLY A 1 215 ? 4.765 -9.899 -10.478 1.00 98.69 215 GLY A N 1
ATOM 1452 C CA . GLY A 1 215 ? 5.487 -11.138 -10.187 1.00 98.69 215 GLY A CA 1
ATOM 1453 C C . GLY A 1 215 ? 5.308 -11.634 -8.754 1.00 98.69 215 GLY A C 1
ATOM 1454 O O . GLY A 1 215 ? 5.023 -10.873 -7.834 1.00 98.69 215 GLY A O 1
ATOM 1455 N N . ASN A 1 216 ? 5.495 -12.935 -8.549 1.00 98.81 216 ASN A N 1
ATOM 1456 C CA . ASN A 1 216 ? 5.387 -13.578 -7.240 1.00 98.81 216 ASN A CA 1
ATOM 1457 C C . ASN A 1 216 ? 6.732 -13.595 -6.507 1.00 98.81 216 ASN A C 1
ATOM 1459 O O . ASN A 1 216 ? 7.794 -13.659 -7.130 1.00 98.81 216 ASN A O 1
ATOM 1463 N N . ASN A 1 217 ? 6.693 -13.682 -5.175 1.00 98.69 217 ASN A N 1
ATOM 1464 C CA . ASN A 1 217 ? 7.883 -13.769 -4.311 1.00 98.69 217 ASN A CA 1
ATOM 1465 C C . ASN A 1 217 ? 8.865 -12.599 -4.508 1.00 98.69 217 ASN A C 1
ATOM 1467 O O . ASN A 1 217 ? 10.083 -12.771 -4.417 1.00 98.69 217 ASN A O 1
ATOM 1471 N N . VAL A 1 218 ? 8.328 -11.427 -4.832 1.00 98.75 218 VAL A N 1
ATOM 1472 C CA . VAL A 1 218 ? 9.083 -10.193 -5.039 1.00 98.75 218 VAL A CA 1
ATOM 1473 C C . VAL A 1 218 ? 9.599 -9.664 -3.705 1.00 98.75 218 VAL A C 1
ATOM 1475 O O . VAL A 1 218 ? 8.936 -9.807 -2.679 1.00 98.75 218 VAL A O 1
ATOM 1478 N N . VAL A 1 219 ? 10.770 -9.028 -3.725 1.00 98.94 219 VAL A N 1
ATOM 1479 C CA . VAL A 1 219 ? 11.334 -8.319 -2.573 1.00 98.94 219 VAL A CA 1
ATOM 1480 C C . VAL A 1 219 ? 11.617 -6.867 -2.949 1.00 98.94 219 VAL A C 1
ATOM 1482 O O . VAL A 1 219 ? 12.393 -6.605 -3.865 1.00 98.94 219 VAL A O 1
ATOM 1485 N N . VAL A 1 220 ? 11.046 -5.915 -2.215 1.00 98.94 220 VAL A N 1
ATOM 1486 C CA . VAL A 1 220 ? 11.387 -4.490 -2.336 1.00 98.94 220 VAL A CA 1
ATOM 1487 C C . VAL A 1 220 ? 11.974 -4.000 -1.019 1.00 98.94 220 VAL A C 1
ATOM 1489 O O . VAL A 1 220 ? 11.330 -4.085 0.020 1.00 98.94 220 VAL A O 1
ATOM 1492 N N . ASN A 1 221 ? 13.196 -3.476 -1.055 1.00 98.81 221 ASN A N 1
ATOM 1493 C CA . ASN A 1 221 ? 13.847 -2.828 0.079 1.00 98.81 221 ASN A CA 1
ATOM 1494 C C . ASN A 1 221 ? 13.803 -1.314 -0.127 1.00 98.81 221 ASN A C 1
ATOM 1496 O O . ASN A 1 221 ? 14.465 -0.798 -1.026 1.00 98.81 221 ASN A O 1
ATOM 1500 N N . GLN A 1 222 ? 13.060 -0.604 0.713 1.00 98.62 222 GLN A N 1
ATOM 1501 C CA . GLN A 1 222 ? 12.967 0.852 0.696 1.00 98.62 222 GLN A CA 1
ATOM 1502 C C . GLN A 1 222 ? 13.784 1.411 1.866 1.00 98.62 222 GLN A C 1
ATOM 1504 O O . GLN A 1 222 ? 13.299 1.527 2.991 1.00 98.62 222 GLN A O 1
ATOM 1509 N N . ASP A 1 223 ? 15.059 1.709 1.611 1.00 98.00 223 ASP A N 1
ATOM 1510 C CA . ASP A 1 223 ? 15.979 2.258 2.617 1.00 98.00 223 ASP A CA 1
ATOM 1511 C C . ASP A 1 223 ? 15.977 3.802 2.609 1.00 98.00 223 ASP A C 1
ATOM 1513 O O . ASP A 1 223 ? 16.117 4.428 3.665 1.00 98.00 223 ASP A O 1
ATOM 1517 N N . GLY A 1 224 ? 15.817 4.422 1.434 1.00 98.06 224 GLY A N 1
ATOM 1518 C CA . GLY A 1 224 ? 15.631 5.870 1.288 1.00 98.06 224 GLY A CA 1
ATOM 1519 C C . GLY A 1 224 ? 14.209 6.313 1.639 1.00 98.06 224 GLY A C 1
ATOM 1520 O O . GLY A 1 224 ? 13.298 5.489 1.724 1.00 98.06 224 GLY A O 1
ATOM 1521 N N . THR A 1 225 ? 13.981 7.616 1.836 1.00 98.50 225 THR A N 1
ATOM 1522 C CA . THR A 1 225 ? 12.623 8.104 2.149 1.00 98.50 225 THR A CA 1
ATOM 1523 C C . THR A 1 225 ? 11.673 7.890 0.975 1.00 98.50 225 THR A C 1
ATOM 1525 O O . THR A 1 225 ? 12.085 8.072 -0.173 1.00 98.50 225 THR A O 1
ATOM 1528 N N . LEU A 1 226 ? 10.412 7.582 1.266 1.00 98.75 226 LEU A N 1
ATOM 1529 C CA . LEU A 1 226 ? 9.339 7.454 0.282 1.00 98.75 226 LEU A CA 1
ATOM 1530 C C . LEU A 1 226 ? 8.306 8.567 0.503 1.00 98.75 226 LEU A C 1
ATOM 1532 O O . LEU A 1 226 ? 7.680 8.617 1.557 1.00 98.75 226 LEU A O 1
ATOM 1536 N N . ASP A 1 227 ? 8.154 9.469 -0.465 1.00 98.81 227 ASP A N 1
ATOM 1537 C CA . ASP A 1 227 ? 7.205 10.593 -0.422 1.00 98.81 227 ASP A CA 1
ATOM 1538 C C . ASP A 1 227 ? 6.220 10.482 -1.590 1.00 98.81 227 ASP A C 1
ATOM 1540 O O . ASP A 1 227 ? 6.645 10.453 -2.748 1.00 98.81 227 ASP A O 1
ATOM 1544 N N . VAL A 1 228 ? 4.925 10.374 -1.293 1.00 98.94 228 VAL A N 1
ATOM 1545 C CA . VAL A 1 228 ? 3.876 10.088 -2.281 1.00 98.94 228 VAL A CA 1
ATOM 1546 C C . VAL A 1 228 ? 2.728 11.090 -2.165 1.00 98.94 228 VAL A C 1
ATOM 1548 O O . VAL A 1 228 ? 2.140 11.259 -1.093 1.00 98.94 228 VAL A O 1
ATOM 1551 N N . SER A 1 229 ? 2.384 11.739 -3.280 1.00 98.69 229 SER A N 1
ATOM 1552 C CA . SER A 1 229 ? 1.335 12.761 -3.348 1.00 98.69 229 SER A CA 1
ATOM 1553 C C . SER A 1 229 ? 0.535 12.753 -4.652 1.00 98.69 229 SER A C 1
ATOM 1555 O O . SER A 1 229 ? 0.889 12.097 -5.634 1.00 98.69 229 SER A O 1
ATOM 1557 N N . GLY A 1 230 ? -0.558 13.524 -4.683 1.00 98.06 230 GLY A N 1
ATOM 1558 C CA . GLY A 1 230 ? -1.305 13.815 -5.908 1.00 98.06 230 GLY A CA 1
ATOM 1559 C C . GLY A 1 230 ? -2.008 12.624 -6.577 1.00 98.06 230 GLY A C 1
ATOM 1560 O O . GLY A 1 230 ? -2.319 12.727 -7.766 1.00 98.06 230 GLY A O 1
ATOM 1561 N N . GLY A 1 231 ? -2.259 11.527 -5.857 1.00 97.56 231 GLY A N 1
ATOM 1562 C CA . GLY A 1 231 ? -2.872 10.302 -6.384 1.00 97.56 231 GLY A CA 1
ATOM 1563 C C . GLY A 1 231 ? -1.883 9.331 -7.042 1.00 97.56 231 GLY A C 1
ATOM 1564 O O . GLY A 1 231 ? -2.274 8.585 -7.942 1.00 97.56 231 GLY A O 1
ATOM 1565 N N . GLY A 1 232 ? -0.596 9.415 -6.689 1.00 98.44 232 GLY A N 1
ATOM 1566 C CA . GLY A 1 232 ? 0.447 8.489 -7.140 1.00 98.44 232 GLY A CA 1
ATOM 1567 C C . GLY A 1 232 ? 0.603 7.269 -6.226 1.00 98.44 232 GLY A C 1
ATOM 1568 O O . GLY A 1 232 ? 0.127 7.269 -5.089 1.00 98.44 232 GLY A O 1
ATOM 1569 N N . HIS A 1 233 ? 1.299 6.241 -6.712 1.00 98.81 233 HIS A N 1
ATOM 1570 C CA . HIS A 1 233 ? 1.647 5.036 -5.951 1.00 98.81 233 HIS A CA 1
ATOM 1571 C C . HIS A 1 233 ? 3.166 4.959 -5.722 1.00 98.81 233 HIS A C 1
ATOM 1573 O O . HIS A 1 233 ? 3.959 5.078 -6.656 1.00 98.81 233 HIS A O 1
ATOM 1579 N N . GLY A 1 234 ? 3.608 4.753 -4.483 1.00 98.81 234 GLY A N 1
ATOM 1580 C CA . GLY A 1 234 ? 5.031 4.615 -4.164 1.00 98.81 234 GLY A CA 1
ATOM 1581 C C . GLY A 1 234 ? 5.605 3.293 -4.672 1.00 98.81 234 GLY A C 1
ATOM 1582 O O . GLY A 1 234 ? 6.417 3.264 -5.600 1.00 98.81 234 GLY A O 1
ATOM 1583 N N . ILE A 1 235 ? 5.163 2.203 -4.051 1.00 98.94 235 ILE A N 1
ATOM 1584 C CA . ILE A 1 235 ? 5.470 0.817 -4.415 1.00 98.94 235 ILE A CA 1
ATOM 1585 C C . ILE A 1 235 ? 4.149 0.136 -4.767 1.00 98.94 235 ILE A C 1
ATOM 1587 O O . ILE A 1 235 ? 3.232 0.162 -3.956 1.00 98.94 235 ILE A O 1
ATOM 1591 N N . ASP A 1 236 ? 4.062 -0.471 -5.944 1.00 98.88 236 ASP A N 1
ATOM 1592 C CA . ASP A 1 236 ? 2.880 -1.159 -6.462 1.00 98.88 236 ASP A CA 1
ATOM 1593 C C . ASP A 1 236 ? 3.283 -2.563 -6.931 1.00 98.88 236 ASP A C 1
ATOM 1595 O O . ASP A 1 236 ? 4.140 -2.719 -7.808 1.00 98.88 236 ASP A O 1
ATOM 1599 N N . ILE A 1 237 ? 2.738 -3.598 -6.295 1.00 98.94 237 ILE A N 1
ATOM 1600 C CA . ILE A 1 237 ? 3.096 -4.988 -6.576 1.00 98.94 237 ILE A CA 1
ATOM 1601 C C . ILE A 1 237 ? 1.837 -5.801 -6.837 1.00 98.94 237 ILE A C 1
ATOM 1603 O O . ILE A 1 237 ? 0.968 -5.912 -5.980 1.00 98.94 237 ILE A O 1
ATOM 1607 N N . THR A 1 238 ? 1.792 -6.473 -7.982 1.00 98.88 238 THR A N 1
ATOM 1608 C CA . THR A 1 238 ? 0.813 -7.526 -8.260 1.00 98.88 238 THR A CA 1
ATOM 1609 C C . THR A 1 238 ? 1.501 -8.888 -8.221 1.00 98.88 238 THR A C 1
ATOM 1611 O O . THR A 1 238 ? 2.306 -9.210 -9.099 1.00 98.88 238 THR A O 1
ATOM 1614 N N . GLY A 1 239 ? 1.154 -9.718 -7.239 1.00 98.62 239 GLY A N 1
ATOM 1615 C CA . GLY A 1 239 ? 1.650 -11.087 -7.116 1.00 98.62 239 GLY A CA 1
ATOM 1616 C C . GLY A 1 239 ? 1.712 -11.597 -5.679 1.00 98.62 239 GLY A C 1
ATOM 1617 O O . GLY A 1 239 ? 1.841 -10.839 -4.719 1.00 98.62 239 GLY A O 1
ATOM 1618 N N . ASP A 1 240 ? 1.639 -12.918 -5.532 1.00 98.81 240 ASP A N 1
ATOM 1619 C CA . ASP A 1 240 ? 1.568 -13.560 -4.222 1.00 98.81 240 ASP A CA 1
ATOM 1620 C C . ASP A 1 240 ? 2.925 -13.544 -3.506 1.00 98.81 240 ASP A C 1
ATOM 1622 O O . ASP A 1 240 ? 3.997 -13.658 -4.114 1.00 98.81 240 ASP A O 1
ATOM 1626 N N . SER A 1 241 ? 2.871 -13.533 -2.172 1.00 98.69 241 SER A N 1
ATOM 1627 C CA . SER A 1 241 ? 4.033 -13.667 -1.283 1.00 98.69 241 SER A CA 1
ATOM 1628 C C . SER A 1 241 ? 5.101 -12.584 -1.486 1.00 98.69 241 SER A C 1
ATOM 1630 O O . SER A 1 241 ? 6.289 -12.834 -1.269 1.00 98.69 241 SER A O 1
ATOM 1632 N N . ALA A 1 242 ? 4.694 -11.386 -1.916 1.00 98.81 242 ALA A N 1
ATOM 1633 C CA . ALA A 1 242 ? 5.569 -10.223 -1.976 1.00 98.81 242 ALA A CA 1
ATOM 1634 C C . ALA A 1 242 ? 6.050 -9.823 -0.571 1.00 98.81 242 ALA A C 1
ATOM 1636 O O . ALA A 1 242 ? 5.325 -9.960 0.415 1.00 98.81 242 ALA A O 1
ATOM 1637 N N . THR A 1 243 ? 7.281 -9.328 -0.475 1.00 98.94 243 THR A N 1
ATOM 1638 C CA . THR A 1 243 ? 7.857 -8.765 0.749 1.00 98.94 243 THR A CA 1
ATOM 1639 C C . THR A 1 243 ? 8.326 -7.339 0.491 1.00 98.94 243 THR A C 1
ATOM 1641 O O . THR A 1 243 ? 9.126 -7.110 -0.416 1.00 98.94 243 THR A O 1
ATOM 1644 N N . VAL A 1 244 ? 7.870 -6.386 1.300 1.00 98.94 244 VAL A N 1
ATOM 1645 C CA . VAL A 1 244 ? 8.342 -4.997 1.270 1.00 98.94 244 VAL A CA 1
ATOM 1646 C C . VAL A 1 244 ? 8.964 -4.647 2.617 1.00 98.94 244 VAL A C 1
ATOM 1648 O O . VAL A 1 244 ? 8.280 -4.641 3.636 1.00 98.94 244 VAL A O 1
ATOM 1651 N N . ASP A 1 245 ? 10.257 -4.336 2.615 1.00 98.81 245 ASP A N 1
ATOM 1652 C CA . ASP A 1 245 ? 11.017 -3.879 3.779 1.00 98.81 245 ASP A CA 1
ATOM 1653 C C . ASP A 1 245 ? 11.215 -2.360 3.694 1.00 98.81 245 ASP A C 1
ATOM 1655 O O . ASP A 1 245 ? 12.169 -1.874 3.079 1.00 98.81 245 ASP A O 1
ATOM 1659 N N . ASN A 1 246 ? 10.319 -1.597 4.319 1.00 98.56 246 ASN A N 1
ATOM 1660 C CA . ASN A 1 246 ? 10.367 -0.140 4.367 1.00 98.56 246 ASN A CA 1
ATOM 1661 C C . ASN A 1 246 ? 11.096 0.361 5.623 1.00 98.56 246 ASN A C 1
ATOM 1663 O O . ASN A 1 246 ? 10.501 0.563 6.684 1.00 98.56 246 ASN A O 1
ATOM 1667 N N . LYS A 1 247 ? 12.411 0.570 5.498 1.00 97.81 247 LYS A N 1
ATOM 1668 C CA . LYS A 1 247 ? 13.258 1.152 6.556 1.00 97.81 247 LYS A CA 1
ATOM 1669 C C . LYS A 1 247 ? 13.323 2.674 6.498 1.00 97.81 247 LYS A C 1
ATOM 1671 O O . LYS A 1 247 ? 13.610 3.310 7.515 1.00 97.81 247 LYS A O 1
ATOM 1676 N N . GLY A 1 248 ? 13.119 3.248 5.316 1.00 97.31 248 GLY A N 1
ATOM 1677 C CA . GLY A 1 248 ? 13.012 4.684 5.118 1.00 97.31 248 GLY A CA 1
ATOM 1678 C C . GLY A 1 248 ? 11.731 5.242 5.732 1.00 97.31 248 GLY A C 1
ATOM 1679 O O . GLY A 1 248 ? 10.735 4.541 5.880 1.00 97.31 248 GLY A O 1
ATOM 1680 N N . GLY A 1 249 ? 11.748 6.525 6.100 1.00 97.44 249 GLY A N 1
ATOM 1681 C CA . GLY A 1 249 ? 10.512 7.205 6.488 1.00 97.44 249 GLY A CA 1
ATOM 1682 C C . GLY A 1 249 ? 9.560 7.314 5.296 1.00 97.44 249 GLY A C 1
ATOM 1683 O O . GLY A 1 249 ? 10.016 7.576 4.178 1.00 97.44 249 GLY A O 1
ATOM 1684 N N . MET A 1 250 ? 8.264 7.146 5.546 1.00 98.81 250 MET A N 1
ATOM 1685 C CA . MET A 1 250 ? 7.212 7.249 4.535 1.00 98.81 250 MET A CA 1
ATOM 1686 C C . MET A 1 250 ? 6.343 8.479 4.794 1.00 98.81 250 MET A C 1
ATOM 1688 O O . MET A 1 250 ? 5.934 8.743 5.924 1.00 98.81 250 MET A O 1
ATOM 1692 N N . THR A 1 251 ? 6.043 9.249 3.755 1.00 98.81 251 THR A N 1
ATOM 1693 C CA . THR A 1 251 ? 5.038 10.313 3.788 1.00 98.81 251 THR A CA 1
ATOM 1694 C C . THR A 1 251 ? 4.052 10.088 2.656 1.00 98.81 251 THR A C 1
ATOM 1696 O O . THR A 1 251 ? 4.462 9.925 1.511 1.00 98.81 251 THR A O 1
ATOM 1699 N N . VAL A 1 252 ? 2.759 10.064 2.977 1.00 98.94 252 VAL A N 1
ATOM 1700 C CA . VAL A 1 252 ? 1.690 9.929 1.982 1.00 98.94 252 VAL A CA 1
ATOM 1701 C C . VAL A 1 252 ? 0.662 11.028 2.211 1.00 98.94 252 VAL A C 1
ATOM 1703 O O . VAL A 1 252 ? 0.129 11.173 3.313 1.00 98.94 252 VAL A O 1
ATOM 1706 N N . THR A 1 253 ? 0.393 11.830 1.185 1.00 98.56 253 THR A N 1
ATOM 1707 C CA . THR A 1 253 ? -0.585 12.922 1.244 1.00 98.56 253 THR A CA 1
ATOM 1708 C C . THR A 1 253 ? -1.513 12.912 0.042 1.00 98.56 253 THR A C 1
ATOM 1710 O O . THR A 1 253 ? -1.141 12.479 -1.043 1.00 98.56 253 THR A O 1
ATOM 1713 N N . ASP A 1 254 ? -2.689 13.499 0.228 1.00 98.38 254 ASP A N 1
ATOM 1714 C CA . ASP A 1 254 ? -3.742 13.694 -0.771 1.00 98.38 254 ASP A CA 1
ATOM 1715 C C . ASP A 1 254 ? -4.561 12.427 -1.068 1.00 98.38 254 ASP A C 1
ATOM 1717 O O . ASP A 1 254 ? -4.064 11.312 -0.906 1.00 98.38 254 ASP A O 1
ATOM 1721 N N . PRO A 1 255 ? -5.820 12.587 -1.522 1.00 98.06 255 PRO A N 1
ATOM 1722 C CA . PRO A 1 255 ? -6.669 11.459 -1.878 1.00 98.06 255 PRO A CA 1
ATOM 1723 C C . PRO A 1 255 ? -6.061 10.595 -2.981 1.00 98.06 255 PRO A C 1
ATOM 1725 O O . PRO A 1 255 ? -5.377 11.108 -3.868 1.00 98.06 255 PRO A O 1
ATOM 1728 N N . ASP A 1 256 ? -6.384 9.304 -2.946 1.00 97.12 256 ASP A N 1
ATOM 1729 C CA . ASP A 1 256 ? -5.940 8.276 -3.897 1.00 97.12 256 ASP A CA 1
ATOM 1730 C C . ASP A 1 256 ? -4.417 8.012 -3.897 1.00 97.12 256 ASP A C 1
ATOM 1732 O O . ASP A 1 256 ? -3.953 7.147 -4.633 1.00 97.12 256 ASP A O 1
ATOM 1736 N N . SER A 1 257 ? -3.621 8.726 -3.091 1.00 98.81 257 SER A N 1
ATOM 1737 C CA . SER A 1 257 ? -2.189 8.449 -2.945 1.00 98.81 257 SER A CA 1
ATOM 1738 C C . SER A 1 257 ? -1.969 7.223 -2.063 1.00 98.81 257 SER A C 1
ATOM 1740 O O . SER A 1 257 ? -2.522 7.153 -0.961 1.00 98.81 257 SER A O 1
ATOM 1742 N N . ILE A 1 258 ? -1.115 6.299 -2.505 1.00 98.94 258 ILE A N 1
ATOM 1743 C CA . ILE A 1 258 ? -0.796 5.071 -1.765 1.00 98.94 258 ILE A CA 1
ATOM 1744 C C . ILE A 1 258 ? 0.719 4.914 -1.637 1.00 98.94 258 ILE A C 1
ATOM 1746 O O . ILE A 1 258 ? 1.439 4.918 -2.633 1.00 98.94 258 ILE A O 1
ATOM 1750 N N . GLY A 1 259 ? 1.224 4.759 -0.413 1.00 98.88 259 GLY A N 1
ATOM 1751 C CA . GLY A 1 259 ? 2.648 4.520 -0.168 1.00 98.88 259 GLY A CA 1
ATOM 1752 C C . GLY A 1 259 ? 3.095 3.156 -0.690 1.00 98.88 259 GLY A C 1
ATOM 1753 O O . GLY A 1 259 ? 3.967 3.067 -1.554 1.00 98.88 259 GLY A O 1
ATOM 1754 N N . ILE A 1 260 ? 2.471 2.097 -0.178 1.00 98.94 260 ILE A N 1
ATOM 1755 C CA . ILE A 1 260 ? 2.715 0.703 -0.566 1.00 98.94 260 ILE A CA 1
ATOM 1756 C C . ILE A 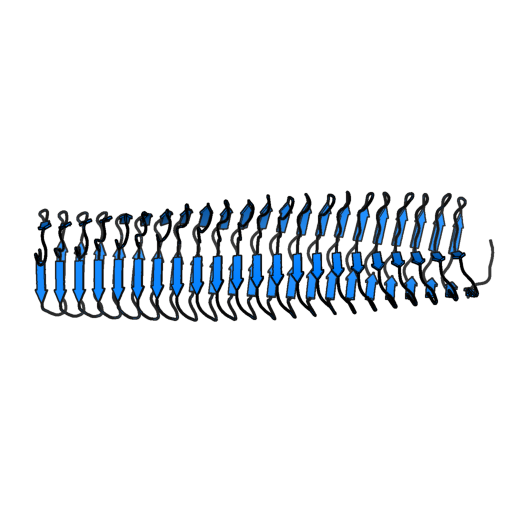1 260 ? 1.375 0.060 -0.920 1.00 98.94 260 ILE A C 1
ATOM 1758 O O . ILE A 1 260 ? 0.497 0.010 -0.066 1.00 98.94 260 ILE A O 1
ATOM 1762 N N . LEU A 1 261 ? 1.241 -0.453 -2.139 1.00 98.88 261 LEU A N 1
ATOM 1763 C CA . LEU A 1 261 ? 0.117 -1.246 -2.625 1.00 98.88 261 LEU A CA 1
ATOM 1764 C C . LEU A 1 261 ? 0.601 -2.653 -2.981 1.00 98.88 261 LEU A C 1
ATOM 1766 O O . LEU A 1 261 ? 1.567 -2.809 -3.731 1.00 98.88 261 LEU A O 1
ATOM 1770 N N . ILE A 1 262 ? -0.071 -3.678 -2.455 1.00 98.94 262 ILE A N 1
ATOM 1771 C CA . ILE A 1 262 ? 0.166 -5.070 -2.844 1.00 98.94 262 ILE A CA 1
ATOM 1772 C C . ILE A 1 262 ? -1.157 -5.776 -3.135 1.00 98.94 262 ILE A C 1
ATOM 1774 O O . ILE A 1 262 ? -1.975 -5.965 -2.237 1.00 98.94 262 ILE A O 1
ATOM 1778 N N . ASP A 1 263 ? -1.310 -6.248 -4.366 1.00 98.88 263 ASP A N 1
ATOM 1779 C CA . ASP A 1 263 ? -2.383 -7.135 -4.805 1.00 98.88 263 ASP A CA 1
ATOM 1780 C C . ASP A 1 263 ? -1.859 -8.581 -4.863 1.00 98.88 263 ASP A C 1
ATOM 1782 O O . ASP A 1 263 ? -1.283 -9.015 -5.867 1.00 98.88 263 ASP A O 1
ATOM 1786 N N . GLY A 1 264 ? -2.043 -9.342 -3.781 1.00 98.69 264 GLY A N 1
ATOM 1787 C CA . GLY A 1 264 ? -1.577 -10.727 -3.687 1.00 98.69 264 GLY A CA 1
ATOM 1788 C C . GLY A 1 264 ? -1.681 -11.335 -2.290 1.00 98.69 264 GLY A C 1
ATOM 1789 O O . GLY A 1 264 ? -1.543 -10.651 -1.273 1.00 98.69 264 GLY A O 1
ATOM 1790 N N . ASP A 1 265 ? -1.890 -12.651 -2.232 1.00 98.81 265 ASP A N 1
ATOM 1791 C CA . ASP A 1 265 ? -2.019 -13.377 -0.965 1.00 98.81 265 ASP A CA 1
ATOM 1792 C C . ASP A 1 265 ? -0.663 -13.482 -0.249 1.00 98.81 265 ASP A C 1
ATOM 1794 O O . ASP A 1 265 ? 0.396 -13.578 -0.879 1.00 98.81 265 ASP A O 1
ATOM 1798 N N . LYS A 1 266 ? -0.683 -13.567 1.087 1.00 98.75 266 LYS A N 1
ATOM 1799 C CA . LYS A 1 266 ? 0.503 -13.776 1.947 1.00 98.75 266 LYS A CA 1
ATOM 1800 C C . LYS A 1 266 ? 1.582 -12.703 1.808 1.00 98.75 266 LYS A C 1
ATOM 1802 O O . LYS A 1 266 ? 2.760 -12.984 2.043 1.00 98.75 266 LYS A O 1
ATOM 1807 N N . ALA A 1 267 ? 1.199 -11.493 1.414 1.00 98.81 267 ALA A N 1
ATOM 1808 C CA . ALA A 1 267 ? 2.109 -10.363 1.398 1.00 98.81 267 ALA A CA 1
ATOM 1809 C C . ALA A 1 267 ? 2.666 -10.086 2.804 1.00 98.81 267 ALA A C 1
ATOM 1811 O O . ALA A 1 267 ? 1.969 -10.252 3.809 1.00 98.81 267 ALA A O 1
ATOM 1812 N N . ILE A 1 268 ? 3.923 -9.655 2.870 1.00 98.94 268 ILE A N 1
ATOM 1813 C CA . ILE A 1 268 ? 4.591 -9.239 4.104 1.00 98.94 268 ILE A CA 1
ATOM 1814 C C . ILE A 1 268 ? 5.091 -7.809 3.919 1.00 98.94 268 ILE A C 1
ATOM 1816 O O . ILE A 1 268 ? 5.922 -7.555 3.052 1.00 98.94 268 ILE A O 1
ATOM 1820 N N . VAL A 1 269 ? 4.635 -6.882 4.755 1.00 98.94 269 VAL A N 1
ATOM 1821 C CA . VAL A 1 269 ? 5.136 -5.499 4.767 1.00 98.94 269 VAL A CA 1
ATOM 1822 C C . VAL A 1 269 ? 5.767 -5.206 6.121 1.00 98.94 269 VAL A C 1
ATOM 1824 O O . VAL A 1 269 ? 5.137 -5.407 7.154 1.00 98.94 269 VAL A O 1
ATOM 1827 N N . ASN A 1 270 ? 7.013 -4.737 6.128 1.00 98.81 270 ASN A N 1
ATOM 1828 C CA . ASN A 1 270 ? 7.751 -4.332 7.320 1.00 98.81 270 ASN A CA 1
ATOM 1829 C C . ASN A 1 270 ? 8.009 -2.823 7.269 1.00 98.81 270 ASN A C 1
ATOM 1831 O O . ASN A 1 270 ? 8.927 -2.366 6.593 1.00 98.81 270 ASN A O 1
ATOM 1835 N N . ASN A 1 271 ? 7.211 -2.051 7.998 1.00 98.50 271 ASN A N 1
ATOM 1836 C CA . ASN A 1 271 ? 7.345 -0.607 8.145 1.00 98.50 271 ASN A CA 1
ATOM 1837 C C . ASN A 1 271 ? 8.216 -0.283 9.369 1.00 98.50 271 ASN A C 1
ATOM 1839 O O . ASN A 1 271 ? 7.716 -0.023 10.464 1.00 98.50 271 ASN A O 1
ATOM 1843 N N . ASP A 1 272 ? 9.535 -0.327 9.182 1.00 98.38 272 ASP A N 1
ATOM 1844 C CA . ASP A 1 272 ? 10.540 0.027 10.192 1.00 98.38 272 ASP A CA 1
ATOM 1845 C C . ASP A 1 272 ? 10.741 1.545 10.327 1.00 98.38 272 ASP A C 1
ATOM 1847 O O . ASP A 1 272 ? 11.095 2.028 11.406 1.00 98.38 272 ASP A O 1
ATOM 1851 N N . GLY A 1 273 ? 10.541 2.296 9.241 1.00 97.88 273 GLY A N 1
ATOM 1852 C CA . GLY A 1 273 ? 10.585 3.756 9.250 1.00 97.88 273 GLY A CA 1
ATOM 1853 C C . GLY A 1 273 ? 9.326 4.396 9.838 1.00 97.88 273 GLY A C 1
ATOM 1854 O O . GLY A 1 273 ? 8.258 3.787 9.880 1.00 97.88 273 GLY A O 1
ATOM 1855 N N . ASP A 1 274 ? 9.454 5.649 10.287 1.00 98.50 274 ASP A N 1
ATOM 1856 C CA . ASP A 1 274 ? 8.300 6.444 10.719 1.00 98.50 274 ASP A CA 1
ATOM 1857 C C . ASP A 1 274 ? 7.422 6.806 9.505 1.00 98.50 274 ASP A C 1
ATOM 1859 O O . ASP A 1 274 ? 7.937 7.234 8.466 1.00 98.50 274 ASP A O 1
ATOM 1863 N N . ASN A 1 275 ? 6.104 6.684 9.658 1.00 98.19 275 ASN A N 1
ATOM 1864 C CA . ASN A 1 275 ? 5.108 6.926 8.618 1.00 98.19 275 ASN A CA 1
ATOM 1865 C C . ASN A 1 275 ? 4.217 8.115 8.995 1.00 98.19 275 ASN A C 1
ATOM 1867 O O . ASN A 1 275 ? 3.655 8.158 10.092 1.00 98.19 275 ASN A O 1
ATOM 1871 N N . ALA A 1 276 ? 4.057 9.062 8.074 1.00 98.75 276 ALA A N 1
ATOM 1872 C CA . ALA A 1 276 ? 3.146 10.195 8.202 1.00 98.75 276 ALA A CA 1
ATOM 1873 C C . ALA A 1 276 ? 2.137 10.190 7.048 1.00 98.75 276 ALA A C 1
ATOM 1875 O O . ALA A 1 276 ? 2.504 10.379 5.890 1.00 98.75 276 ALA A O 1
ATOM 1876 N N . ILE A 1 277 ? 0.864 9.982 7.368 1.00 98.88 277 ILE A N 1
ATOM 1877 C CA . ILE A 1 277 ? -0.220 9.872 6.397 1.00 98.88 277 ILE A CA 1
ATOM 1878 C C . ILE A 1 277 ? -1.194 11.022 6.628 1.00 98.88 277 ILE A C 1
ATOM 1880 O O . ILE A 1 277 ? -1.598 11.272 7.766 1.00 98.88 277 ILE A O 1
ATOM 1884 N N . SER A 1 278 ? -1.566 11.745 5.569 1.00 98.69 278 SER A N 1
ATOM 1885 C CA . SER A 1 278 ? -2.490 12.870 5.709 1.00 98.69 278 SER A CA 1
ATOM 1886 C C . SER A 1 278 ? -3.361 13.177 4.493 1.00 98.69 278 SER A C 1
ATOM 1888 O O . SER A 1 278 ? -3.119 12.701 3.388 1.00 98.69 278 SER A O 1
ATOM 1890 N N . ASN A 1 279 ? -4.372 14.028 4.695 1.00 97.00 279 ASN A N 1
ATOM 1891 C CA . ASN A 1 279 ? -5.220 14.595 3.638 1.00 97.00 279 ASN A CA 1
ATOM 1892 C C . ASN A 1 279 ? -5.880 13.559 2.700 1.00 97.00 279 ASN A C 1
ATOM 1894 O O . ASN A 1 279 ? -6.106 13.871 1.531 1.00 97.00 279 ASN A O 1
ATOM 1898 N N . GLY A 1 280 ? -6.208 12.362 3.191 1.00 97.50 280 GLY A N 1
ATOM 1899 C CA . GLY A 1 280 ? -6.858 11.312 2.400 1.00 97.50 280 GLY A CA 1
ATOM 1900 C C . GLY A 1 280 ? -5.915 10.273 1.785 1.00 97.50 280 GLY A C 1
ATOM 1901 O O . GLY A 1 280 ? -6.376 9.460 0.990 1.00 97.50 280 GLY A O 1
ATOM 1902 N N . GLY A 1 281 ? -4.619 10.314 2.106 1.00 98.62 281 GLY A N 1
ATOM 1903 C CA . GLY A 1 281 ? -3.653 9.315 1.641 1.00 98.62 281 GLY A CA 1
ATOM 1904 C C . GLY A 1 281 ? -3.760 7.981 2.386 1.00 98.62 281 GLY A C 1
ATOM 1905 O O . GLY A 1 281 ? -4.276 7.924 3.502 1.00 98.62 281 GLY A O 1
ATOM 1906 N N . THR A 1 282 ? -3.214 6.916 1.797 1.00 98.88 282 THR A N 1
ATOM 1907 C CA . THR A 1 282 ? -3.107 5.587 2.422 1.00 98.88 282 THR A CA 1
ATOM 1908 C C . THR A 1 282 ? -1.646 5.160 2.541 1.00 98.88 282 THR A C 1
ATOM 1910 O O . THR A 1 282 ? -0.914 5.146 1.555 1.00 98.88 282 THR A O 1
ATOM 1913 N N . GLY A 1 283 ? -1.190 4.814 3.744 1.00 98.81 283 GLY A N 1
ATOM 1914 C CA . GLY A 1 283 ? 0.198 4.406 3.980 1.00 98.81 283 GLY A CA 1
ATOM 1915 C C . GLY A 1 283 ? 0.525 3.068 3.316 1.00 98.81 283 GLY A C 1
ATOM 1916 O O . GLY A 1 283 ? 1.283 3.001 2.351 1.00 98.81 283 GLY A O 1
ATOM 1917 N N . THR A 1 284 ? -0.054 1.992 3.841 1.00 98.94 284 THR A N 1
ATOM 1918 C CA . THR A 1 284 ? 0.082 0.626 3.314 1.00 98.94 284 THR A CA 1
ATOM 1919 C C . THR A 1 284 ? -1.296 0.064 2.996 1.00 98.94 284 THR A C 1
ATOM 1921 O O . THR A 1 284 ? -2.151 0.065 3.874 1.00 98.94 284 THR A O 1
ATOM 1924 N N . GLN A 1 285 ? -1.492 -0.447 1.784 1.00 98.88 285 GLN A N 1
ATOM 1925 C CA . GLN A 1 285 ? -2.688 -1.158 1.346 1.00 98.88 285 GLN A CA 1
ATOM 1926 C C . GLN A 1 285 ? -2.309 -2.558 0.848 1.00 98.88 285 GLN A C 1
ATOM 1928 O O . GLN A 1 285 ? -1.406 -2.712 0.023 1.00 98.88 285 GLN A O 1
ATOM 1933 N N . VAL A 1 286 ? -3.006 -3.584 1.338 1.00 98.94 286 VAL A N 1
ATOM 1934 C CA . VAL A 1 286 ? -2.834 -4.967 0.873 1.00 98.94 286 VAL A CA 1
ATOM 1935 C C . VAL A 1 286 ? -4.184 -5.594 0.543 1.00 98.94 286 VAL A C 1
ATOM 1937 O O . VAL A 1 286 ? -5.059 -5.694 1.401 1.00 98.94 286 VAL A O 1
ATOM 1940 N N . ASN A 1 287 ? -4.328 -6.085 -0.685 1.00 98.81 287 ASN A N 1
ATOM 1941 C CA . ASN A 1 287 ? -5.487 -6.839 -1.147 1.00 98.81 287 ASN A CA 1
ATOM 1942 C C . ASN A 1 287 ? -5.094 -8.316 -1.305 1.00 98.81 287 ASN A C 1
ATOM 1944 O O . ASN A 1 287 ? -4.571 -8.724 -2.344 1.00 98.81 287 ASN A O 1
ATOM 1948 N N . GLY A 1 288 ? -5.330 -9.123 -0.270 1.00 98.62 288 GLY A N 1
ATOM 1949 C CA . GLY A 1 288 ? -4.961 -10.539 -0.262 1.00 98.62 288 GLY A CA 1
ATOM 1950 C C . GLY A 1 288 ? -5.151 -11.219 1.092 1.00 98.62 288 GLY A C 1
ATOM 1951 O O . GLY A 1 288 ? -5.004 -10.602 2.149 1.00 98.62 288 GLY A O 1
ATOM 1952 N N . ASP A 1 289 ? -5.466 -12.513 1.063 1.00 98.81 289 ASP A N 1
ATOM 1953 C CA . ASP A 1 289 ? -5.628 -13.328 2.269 1.00 98.81 289 ASP A CA 1
ATOM 1954 C C . ASP A 1 289 ? -4.267 -13.591 2.944 1.00 98.81 289 ASP A C 1
ATOM 1956 O O . ASP A 1 289 ? -3.220 -13.643 2.296 1.00 98.81 289 ASP A O 1
ATOM 1960 N N . GLU A 1 290 ? -4.274 -13.825 4.260 1.00 98.81 290 GLU A N 1
ATOM 1961 C CA . GLU A 1 290 ? -3.079 -14.159 5.058 1.00 98.81 290 GLU A CA 1
ATOM 1962 C C . GLU A 1 290 ? -1.963 -13.087 5.008 1.00 98.81 290 GLU A C 1
ATOM 1964 O O . GLU A 1 290 ? -0.793 -13.389 5.261 1.00 98.81 290 GLU A O 1
ATOM 1969 N N . ALA A 1 291 ? -2.303 -11.834 4.687 1.00 98.81 291 ALA A N 1
ATOM 1970 C CA . ALA A 1 291 ? -1.370 -10.712 4.713 1.00 98.81 291 ALA A CA 1
ATOM 1971 C C . ALA A 1 291 ? -0.812 -10.465 6.125 1.00 98.81 291 ALA A C 1
ATOM 1973 O O . ALA A 1 291 ? -1.519 -10.602 7.124 1.00 98.81 291 ALA A O 1
ATOM 1974 N N . THR A 1 292 ? 0.460 -10.077 6.214 1.00 98.94 292 THR A N 1
ATOM 1975 C CA . THR A 1 292 ? 1.108 -9.663 7.465 1.00 98.94 292 THR A CA 1
ATOM 1976 C C . THR A 1 292 ? 1.728 -8.277 7.314 1.00 98.94 292 THR A C 1
ATOM 1978 O O . THR A 1 292 ? 2.624 -8.092 6.495 1.00 98.94 292 THR A O 1
ATOM 1981 N N . VAL A 1 293 ? 1.316 -7.317 8.140 1.00 98.94 293 VAL A N 1
ATOM 1982 C CA . VAL A 1 293 ? 1.912 -5.973 8.187 1.00 98.94 293 VAL A CA 1
ATOM 1983 C C . VAL A 1 293 ? 2.533 -5.740 9.563 1.00 98.94 293 VAL A C 1
ATOM 1985 O O . VAL A 1 293 ? 1.879 -5.899 10.589 1.00 98.94 293 VAL A O 1
ATOM 1988 N N . ASN A 1 294 ? 3.813 -5.380 9.594 1.00 98.81 294 ASN A N 1
ATOM 1989 C CA . ASN A 1 294 ? 4.570 -5.084 10.804 1.00 98.81 294 ASN A CA 1
ATOM 1990 C C . ASN A 1 294 ? 4.912 -3.593 10.829 1.00 98.81 294 ASN A C 1
ATOM 1992 O O . ASN A 1 294 ? 5.785 -3.139 10.094 1.00 98.81 294 ASN A O 1
ATOM 1996 N N . ASN A 1 295 ? 4.231 -2.836 11.678 1.00 98.56 295 ASN A N 1
ATOM 1997 C CA . ASN A 1 295 ? 4.436 -1.408 11.876 1.00 98.56 295 ASN A CA 1
ATOM 1998 C C . ASN A 1 295 ? 5.347 -1.191 13.088 1.00 98.56 295 ASN A C 1
ATOM 2000 O O . ASN A 1 295 ? 4.902 -1.025 14.229 1.00 98.56 295 ASN A O 1
ATOM 2004 N N . ASN A 1 296 ? 6.650 -1.239 12.830 1.00 98.19 296 ASN A N 1
ATOM 2005 C CA . ASN A 1 296 ? 7.688 -1.133 13.850 1.00 98.19 296 ASN A CA 1
ATOM 2006 C C . ASN A 1 296 ? 8.063 0.333 14.125 1.00 98.19 296 ASN A C 1
ATOM 2008 O O . ASN A 1 296 ? 8.394 0.683 15.261 1.00 98.19 296 ASN A O 1
ATOM 2012 N N . GLY A 1 297 ? 8.022 1.177 13.091 1.00 98.25 297 GLY A N 1
ATOM 2013 C CA . GLY A 1 297 ? 8.158 2.628 13.195 1.00 98.25 297 GLY A CA 1
ATOM 2014 C C . GLY A 1 297 ? 6.875 3.302 13.683 1.00 98.25 297 GLY A C 1
ATOM 2015 O O . GLY A 1 297 ? 5.796 2.701 13.714 1.00 98.25 297 GLY A O 1
ATOM 2016 N N . ASN A 1 298 ? 6.976 4.568 14.089 1.00 98.50 298 ASN A N 1
ATOM 2017 C CA . ASN A 1 298 ? 5.796 5.315 14.520 1.00 98.50 298 ASN A CA 1
ATOM 2018 C C . ASN A 1 298 ? 4.902 5.608 13.315 1.00 98.50 298 ASN A C 1
ATOM 2020 O O . ASN A 1 298 ? 5.396 5.938 12.244 1.00 98.50 298 ASN A O 1
ATOM 2024 N N . THR A 1 299 ? 3.590 5.529 13.496 1.00 98.75 299 THR A N 1
ATOM 2025 C CA . THR A 1 299 ? 2.611 5.826 12.450 1.00 98.75 299 THR A CA 1
ATOM 2026 C C . THR A 1 299 ? 1.703 6.952 12.922 1.00 98.75 299 THR A C 1
ATOM 2028 O O . THR A 1 299 ? 1.046 6.834 13.956 1.00 98.75 299 THR A O 1
ATOM 2031 N N . THR A 1 300 ? 1.685 8.052 12.174 1.00 98.88 300 THR A N 1
ATOM 2032 C CA . THR A 1 300 ? 0.778 9.184 12.380 1.00 98.88 300 THR A CA 1
ATOM 2033 C C . THR A 1 300 ? -0.193 9.260 11.212 1.00 98.88 300 THR A C 1
ATOM 2035 O O . THR A 1 300 ? 0.239 9.329 10.061 1.00 98.88 300 THR A O 1
ATOM 2038 N N . VAL A 1 301 ? -1.489 9.283 11.508 1.00 98.88 301 VAL A N 1
ATOM 2039 C CA . VAL A 1 301 ? -2.569 9.393 10.525 1.00 98.88 301 VAL A CA 1
ATOM 2040 C C . VAL A 1 301 ? -3.417 10.611 10.867 1.00 98.88 301 VAL A C 1
ATOM 2042 O O . VAL A 1 301 ? -4.060 10.641 11.912 1.00 98.88 301 VAL A O 1
ATOM 2045 N N . ASP A 1 302 ? -3.423 11.618 9.995 1.00 98.50 302 ASP A N 1
ATOM 2046 C CA . ASP A 1 302 ? -4.159 12.865 10.227 1.00 98.50 302 ASP A CA 1
ATOM 2047 C C . ASP A 1 302 ? -5.090 13.229 9.063 1.00 98.50 302 ASP A C 1
ATOM 2049 O O . ASP A 1 302 ? -4.689 13.348 7.903 1.00 98.50 302 ASP A O 1
ATOM 2053 N N . GLY A 1 303 ? -6.352 13.482 9.381 1.00 97.50 303 GLY A N 1
ATOM 2054 C CA . GLY A 1 303 ? -7.325 14.028 8.446 1.00 97.50 303 GLY A CA 1
ATOM 2055 C C . GLY A 1 303 ? -8.252 12.989 7.825 1.00 97.50 303 GLY A C 1
ATOM 2056 O O . GLY A 1 303 ? -7.963 11.798 7.743 1.00 97.50 303 GLY A O 1
ATOM 2057 N N . GLN A 1 304 ? -9.400 13.488 7.376 1.00 96.94 304 GLN A N 1
ATOM 2058 C CA . GLN A 1 304 ? -10.506 12.670 6.908 1.00 96.94 304 GLN A CA 1
ATOM 2059 C C . GLN A 1 304 ? -10.116 11.803 5.707 1.00 96.94 304 GLN A C 1
ATOM 2061 O O . GLN A 1 304 ? -9.628 12.316 4.699 1.00 96.94 304 GLN A O 1
ATOM 2066 N N . GLY A 1 305 ? -10.422 10.508 5.803 1.00 96.50 305 GLY A N 1
ATOM 2067 C CA . GLY A 1 305 ? -10.150 9.526 4.752 1.00 96.50 305 GLY A CA 1
ATOM 2068 C C . GLY A 1 305 ? -8.684 9.110 4.648 1.00 96.50 305 GLY A C 1
ATOM 2069 O O . GLY A 1 305 ? -8.348 8.372 3.732 1.00 96.50 305 GLY A O 1
ATOM 2070 N N . SER A 1 306 ? -7.815 9.598 5.537 1.00 98.75 306 SER A N 1
ATOM 2071 C CA . SER A 1 306 ? -6.449 9.098 5.651 1.00 98.75 306 SER A CA 1
ATOM 2072 C C . SER A 1 306 ? -6.457 7.738 6.349 1.00 98.75 306 SER A C 1
ATOM 2074 O O . SER A 1 306 ? -7.099 7.610 7.394 1.00 98.75 306 SER A O 1
ATOM 2076 N N . THR A 1 307 ? -5.691 6.775 5.837 1.00 98.88 307 THR A N 1
ATOM 2077 C CA . THR A 1 307 ? -5.566 5.437 6.440 1.00 98.88 307 THR A CA 1
ATOM 2078 C C . THR A 1 307 ? -4.102 5.036 6.603 1.00 98.88 307 THR A C 1
ATOM 2080 O O . THR A 1 307 ? -3.315 5.108 5.661 1.00 98.88 307 THR A O 1
ATOM 2083 N N . GLY A 1 308 ? -3.695 4.607 7.797 1.00 98.81 308 GLY A N 1
ATOM 2084 C CA . GLY A 1 308 ? -2.321 4.158 8.045 1.00 98.81 308 GLY A CA 1
ATOM 2085 C C . GLY A 1 308 ? -2.023 2.817 7.373 1.00 98.81 308 GLY A C 1
ATOM 2086 O O . GLY A 1 308 ? -1.135 2.713 6.525 1.00 98.81 308 GLY A O 1
ATOM 2087 N N . THR A 1 309 ? -2.775 1.786 7.750 1.00 98.94 309 THR A N 1
ATOM 2088 C CA . THR A 1 309 ? -2.706 0.432 7.183 1.00 98.94 309 THR A CA 1
ATOM 2089 C C . THR A 1 309 ? -4.106 -0.035 6.813 1.00 98.94 309 THR A C 1
ATOM 2091 O O . THR A 1 309 ? -4.964 -0.089 7.685 1.00 98.94 309 THR A O 1
ATOM 2094 N N . GLU A 1 310 ? -4.317 -0.400 5.553 1.00 98.94 310 GLU A N 1
ATOM 2095 C CA . GLU A 1 310 ? -5.560 -0.964 5.030 1.00 98.94 310 GLU A CA 1
ATOM 2096 C C . GLU A 1 310 ? -5.315 -2.389 4.517 1.00 98.94 310 GLU A C 1
ATOM 2098 O O . GLU A 1 310 ? -4.379 -2.629 3.749 1.00 98.94 310 GLU A O 1
ATOM 2103 N N . ILE A 1 311 ? -6.139 -3.351 4.931 1.00 98.94 311 ILE A N 1
ATOM 2104 C CA . ILE A 1 311 ? -6.057 -4.729 4.434 1.00 98.94 311 ILE A CA 1
ATOM 2105 C C . ILE A 1 311 ? -7.443 -5.244 4.056 1.00 98.94 311 ILE A C 1
ATOM 2107 O O . ILE A 1 311 ? -8.343 -5.305 4.890 1.00 98.94 311 ILE A O 1
ATOM 2111 N N . ALA A 1 312 ? -7.587 -5.707 2.818 1.00 98.88 312 ALA A N 1
ATOM 2112 C CA . ALA A 1 312 ? -8.747 -6.460 2.361 1.00 98.88 312 ALA A CA 1
ATOM 2113 C C . ALA A 1 312 ? -8.361 -7.937 2.184 1.00 98.88 312 ALA A C 1
ATOM 2115 O O . ALA A 1 312 ? -7.797 -8.328 1.160 1.00 98.88 312 ALA A O 1
ATOM 2116 N N . GLY A 1 313 ? -8.662 -8.766 3.185 1.00 98.69 313 GLY A N 1
ATOM 2117 C CA . GLY A 1 313 ? -8.291 -10.180 3.186 1.00 98.69 313 GLY A CA 1
ATOM 2118 C C . GLY A 1 313 ? -8.542 -10.884 4.517 1.00 98.69 313 GLY A C 1
ATOM 2119 O O . GLY A 1 313 ? -8.452 -10.296 5.594 1.00 98.69 313 GLY A O 1
ATOM 2120 N N . ASN A 1 314 ? -8.854 -12.175 4.455 1.00 98.81 314 ASN A N 1
ATOM 2121 C CA . ASN A 1 314 ? -9.098 -12.996 5.638 1.00 98.81 314 ASN A CA 1
ATOM 2122 C C . ASN A 1 314 ? -7.787 -13.401 6.309 1.00 98.81 314 ASN A C 1
ATOM 2124 O O . ASN A 1 314 ? -6.769 -13.617 5.650 1.00 98.81 314 ASN A O 1
ATOM 2128 N N . ASN A 1 315 ? -7.840 -13.640 7.619 1.00 98.81 315 ASN A N 1
ATOM 2129 C CA . ASN A 1 315 ? -6.688 -14.054 8.425 1.00 98.81 315 ASN A CA 1
ATOM 2130 C C . ASN A 1 315 ? -5.506 -13.069 8.346 1.00 98.81 315 ASN A C 1
ATOM 2132 O O . ASN A 1 315 ? -4.354 -13.483 8.489 1.00 98.81 315 ASN A O 1
ATOM 2136 N N . ALA A 1 316 ? -5.784 -11.788 8.091 1.00 98.88 316 ALA A N 1
ATOM 2137 C CA . ALA A 1 316 ? -4.780 -10.737 8.125 1.00 98.88 316 ALA A CA 1
ATOM 2138 C C . ALA A 1 316 ? -4.166 -10.623 9.528 1.00 98.88 316 ALA A C 1
ATOM 2140 O O . ALA A 1 316 ? -4.855 -10.799 10.536 1.00 98.88 316 ALA A O 1
ATOM 2141 N N . VAL A 1 317 ? -2.875 -10.310 9.595 1.00 98.94 317 VAL A N 1
ATOM 2142 C CA . VAL A 1 317 ? -2.148 -10.072 10.843 1.00 98.94 317 VAL A CA 1
ATOM 2143 C C . VAL A 1 317 ? -1.489 -8.702 10.784 1.00 98.94 317 VAL A C 1
ATOM 2145 O O . VAL A 1 317 ? -0.676 -8.444 9.900 1.00 98.94 317 VAL A O 1
ATOM 2148 N N . VAL A 1 318 ? -1.784 -7.835 11.749 1.00 98.94 318 VAL A N 1
ATOM 2149 C CA . VAL A 1 318 ? -1.090 -6.552 11.911 1.00 98.94 318 VAL A CA 1
ATOM 2150 C C . VAL A 1 318 ? -0.380 -6.525 13.255 1.00 98.94 318 VAL A C 1
ATOM 2152 O O . VAL A 1 318 ? -1.010 -6.688 14.296 1.00 98.94 318 VAL A O 1
ATOM 2155 N N . ASN A 1 319 ? 0.932 -6.305 13.244 1.00 98.88 319 ASN A N 1
ATOM 2156 C CA . ASN A 1 319 ? 1.734 -6.086 14.444 1.00 98.88 319 ASN A CA 1
ATOM 2157 C C . ASN A 1 319 ? 2.075 -4.599 14.544 1.00 98.88 319 ASN A C 1
ATOM 2159 O O . ASN A 1 319 ? 2.875 -4.099 13.758 1.00 98.88 319 ASN A O 1
ATOM 2163 N N . GLN A 1 320 ? 1.497 -3.901 15.514 1.00 98.69 320 GLN A N 1
ATOM 2164 C CA . GLN A 1 320 ? 1.772 -2.491 15.777 1.00 98.69 320 GLN A CA 1
ATOM 2165 C C . GLN A 1 320 ? 2.712 -2.384 16.981 1.00 98.69 320 GLN A C 1
ATOM 2167 O O . GLN A 1 320 ? 2.278 -2.392 18.134 1.00 98.69 320 GLN A O 1
ATOM 2172 N N . ASP A 1 321 ? 4.017 -2.318 16.717 1.00 98.31 321 ASP A N 1
ATOM 2173 C CA . ASP A 1 321 ? 5.048 -2.184 17.753 1.00 98.31 321 ASP A CA 1
ATOM 2174 C C . ASP A 1 321 ? 5.429 -0.707 17.990 1.00 98.31 321 ASP A C 1
ATOM 2176 O O . ASP A 1 321 ? 5.702 -0.313 19.130 1.00 98.31 321 ASP A O 1
ATOM 2180 N N . GLY A 1 322 ? 5.431 0.119 16.937 1.00 98.31 322 GLY A N 1
ATOM 2181 C CA . GLY A 1 322 ? 5.629 1.569 17.025 1.00 98.31 322 GLY A CA 1
ATOM 2182 C C . GLY A 1 322 ? 4.386 2.305 17.533 1.00 98.31 322 GLY A C 1
ATOM 2183 O O . GLY A 1 322 ? 3.293 1.741 17.590 1.00 98.31 322 GLY A O 1
ATOM 2184 N N . THR A 1 323 ? 4.516 3.580 17.915 1.00 98.56 323 THR A N 1
ATOM 2185 C CA . THR A 1 323 ? 3.341 4.345 18.377 1.00 98.56 323 THR A CA 1
ATOM 2186 C C . THR A 1 323 ? 2.359 4.583 17.236 1.00 98.56 323 THR A C 1
ATOM 2188 O O . THR A 1 323 ? 2.796 4.892 16.128 1.00 98.56 323 THR A O 1
ATOM 2191 N N . LEU A 1 324 ? 1.061 4.514 17.520 1.00 98.81 324 LEU A N 1
ATOM 2192 C CA . LEU A 1 324 ? -0.014 4.839 16.584 1.00 98.81 324 LEU A CA 1
ATOM 2193 C C . LEU A 1 324 ? -0.724 6.118 17.048 1.00 98.81 324 LEU A C 1
ATOM 2195 O O . LEU A 1 324 ? -1.280 6.140 18.143 1.00 98.81 324 LEU A O 1
ATOM 2199 N N . ASP A 1 325 ? -0.687 7.182 16.251 1.00 98.88 325 ASP A N 1
ATOM 2200 C CA . ASP A 1 325 ? -1.365 8.457 16.535 1.00 98.88 325 ASP A CA 1
ATOM 2201 C C . ASP A 1 325 ? -2.360 8.769 15.416 1.00 98.88 325 ASP A C 1
ATOM 2203 O O . ASP A 1 325 ? -1.966 8.837 14.251 1.00 98.88 325 ASP A O 1
ATOM 2207 N N . VAL A 1 326 ? -3.640 8.915 15.756 1.00 98.94 326 VAL A N 1
ATOM 2208 C CA . VAL A 1 326 ? -4.734 9.058 14.788 1.00 98.94 326 VAL A CA 1
ATOM 2209 C C . VAL A 1 326 ? -5.601 10.268 15.131 1.00 98.94 326 VAL A C 1
ATOM 2211 O O . VAL A 1 326 ? -6.124 10.378 16.244 1.00 98.94 326 VAL A O 1
ATOM 2214 N N . SER A 1 327 ? -5.782 11.171 14.165 1.00 98.69 327 SER A N 1
ATOM 2215 C CA . SER A 1 327 ? -6.555 12.407 14.322 1.00 98.69 327 SER A CA 1
ATOM 2216 C C . SER A 1 327 ? -7.338 12.820 13.074 1.00 98.69 327 SER A C 1
ATOM 2218 O O . SER A 1 327 ? -7.174 12.269 11.984 1.00 98.69 327 SER A O 1
ATOM 2220 N N . GLY A 1 328 ? -8.203 13.830 13.223 1.00 98.12 328 GLY A N 1
ATOM 2221 C CA . GLY A 1 328 ? -8.852 14.502 12.096 1.00 98.12 328 GLY A CA 1
ATOM 2222 C C . GLY A 1 328 ? -9.836 13.658 11.274 1.00 98.12 328 GLY A C 1
ATOM 2223 O O . GLY A 1 328 ? -10.140 14.055 10.147 1.00 98.12 328 GLY A O 1
ATOM 2224 N N . GLY A 1 329 ? -10.336 12.537 11.803 1.00 97.75 329 GLY A N 1
ATOM 2225 C CA . GLY A 1 329 ? -11.235 11.614 11.101 1.00 97.75 329 GLY A CA 1
ATOM 2226 C C . GLY A 1 329 ? -10.522 10.560 10.245 1.00 97.75 329 GLY A C 1
ATOM 2227 O O . GLY A 1 329 ? -11.103 10.088 9.267 1.00 97.75 329 GLY A O 1
ATOM 2228 N N . GLY A 1 330 ? -9.249 10.271 10.536 1.00 98.50 330 GLY A N 1
ATOM 2229 C CA . GLY A 1 330 ? -8.476 9.207 9.886 1.00 98.50 330 GLY A CA 1
ATOM 2230 C C . GLY A 1 330 ? -8.623 7.848 10.579 1.00 98.50 330 GLY A C 1
ATOM 2231 O O . GLY A 1 330 ? -9.084 7.767 11.721 1.00 98.50 330 GLY A O 1
ATOM 2232 N N . HIS A 1 331 ? -8.202 6.781 9.900 1.00 98.81 331 HIS A N 1
ATOM 2233 C CA . HIS A 1 331 ? -8.154 5.417 10.432 1.00 98.81 331 HIS A CA 1
ATOM 2234 C C . HIS A 1 331 ? -6.698 4.949 10.589 1.00 98.81 331 HIS A C 1
ATOM 2236 O O . HIS A 1 331 ? -5.894 5.047 9.665 1.00 98.81 331 HIS A O 1
ATOM 2242 N N . GLY A 1 332 ? -6.324 4.429 11.757 1.00 98.81 332 GLY A N 1
ATOM 2243 C CA . GLY A 1 332 ? -4.977 3.905 11.989 1.00 98.81 332 GLY A CA 1
ATOM 2244 C C . GLY A 1 332 ? -4.741 2.596 11.239 1.00 98.81 332 GLY A C 1
ATOM 2245 O O . GLY A 1 332 ? -3.965 2.542 10.284 1.00 98.81 332 GLY A O 1
ATOM 2246 N N . ILE A 1 333 ? -5.431 1.551 11.686 1.00 98.94 333 ILE A N 1
ATOM 2247 C CA . ILE A 1 333 ? -5.461 0.216 11.083 1.00 98.94 333 ILE A CA 1
ATOM 2248 C C . ILE A 1 333 ? -6.905 -0.066 10.672 1.00 98.94 333 ILE A C 1
ATOM 2250 O O . ILE A 1 333 ? -7.791 0.029 11.514 1.00 98.94 333 ILE A O 1
ATOM 2254 N N . ASP A 1 334 ? -7.132 -0.424 9.414 1.00 98.88 334 ASP A N 1
ATOM 2255 C CA . ASP A 1 334 ? -8.438 -0.738 8.837 1.00 98.88 334 ASP A CA 1
ATOM 2256 C C . ASP A 1 334 ? -8.364 -2.097 8.130 1.00 98.88 334 ASP A C 1
ATOM 2258 O O . ASP A 1 334 ? -7.543 -2.302 7.232 1.00 98.88 334 ASP A O 1
ATOM 2262 N N . ILE A 1 335 ? -9.157 -3.069 8.576 1.00 98.94 335 ILE A N 1
ATOM 2263 C CA . ILE A 1 335 ? -9.133 -4.426 8.029 1.00 98.94 335 ILE A CA 1
ATOM 2264 C C . ILE A 1 335 ? -10.545 -4.863 7.672 1.00 98.94 335 ILE A C 1
ATOM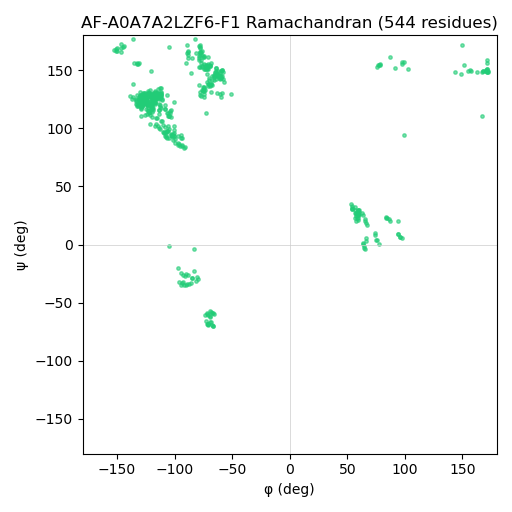 2266 O O . ILE A 1 335 ? -11.410 -4.963 8.536 1.00 98.94 335 ILE A O 1
ATOM 2270 N N . THR A 1 336 ? -10.748 -5.244 6.416 1.00 98.88 336 THR A N 1
ATOM 2271 C CA . THR A 1 336 ? -11.942 -5.965 5.974 1.00 98.88 336 THR A CA 1
ATOM 2272 C C . THR A 1 336 ? -11.591 -7.432 5.740 1.00 98.88 336 THR A C 1
ATOM 2274 O O . THR A 1 336 ? -10.894 -7.770 4.781 1.00 98.88 336 THR A O 1
ATOM 2277 N N . GLY A 1 337 ? -12.098 -8.325 6.590 1.00 98.62 337 GLY A N 1
ATOM 2278 C CA . GLY A 1 337 ? -11.871 -9.764 6.467 1.00 98.62 337 GLY A CA 1
ATOM 2279 C C . GLY A 1 337 ? -12.058 -10.534 7.771 1.00 98.62 337 GLY A C 1
ATOM 2280 O O . GLY A 1 337 ? -11.789 -10.036 8.864 1.00 98.62 337 GLY A O 1
ATOM 2281 N N . ASP A 1 338 ? -12.492 -11.788 7.656 1.00 98.81 338 ASP A N 1
ATOM 2282 C CA . ASP A 1 338 ? -12.741 -12.638 8.819 1.00 98.81 338 ASP A CA 1
ATOM 2283 C C . ASP A 1 338 ? -11.429 -13.080 9.479 1.00 98.81 338 ASP A C 1
ATOM 2285 O O . ASP A 1 338 ? -10.411 -13.322 8.823 1.00 98.81 338 ASP A O 1
ATOM 2289 N N . SER A 1 339 ? -11.484 -13.310 10.792 1.00 98.75 339 SER A N 1
ATOM 2290 C CA . SER A 1 339 ? -10.389 -13.869 11.597 1.00 98.75 339 SER A CA 1
ATOM 2291 C C . SER A 1 339 ? -9.100 -13.038 11.567 1.00 98.75 339 SER A C 1
ATOM 2293 O O . SER A 1 339 ? -8.009 -13.580 11.760 1.00 98.75 339 SER A O 1
ATOM 2295 N N . ALA A 1 340 ? -9.213 -11.729 11.326 1.00 98.81 340 ALA A N 1
ATOM 2296 C CA . ALA A 1 340 ? -8.096 -10.800 11.430 1.00 98.81 340 ALA A CA 1
ATOM 2297 C C . ALA A 1 340 ? -7.532 -10.765 12.860 1.00 98.81 340 ALA A C 1
ATOM 2299 O O . ALA A 1 340 ? -8.265 -10.910 13.841 1.00 98.81 340 ALA A O 1
ATOM 2300 N N . THR A 1 341 ? -6.222 -10.572 12.984 1.00 98.94 341 THR A N 1
ATOM 2301 C CA . THR A 1 341 ? -5.530 -10.406 14.266 1.00 98.94 341 THR A CA 1
ATOM 2302 C C . THR A 1 341 ? -4.733 -9.108 14.269 1.00 98.94 341 THR A C 1
ATOM 2304 O O . THR A 1 341 ? -3.909 -8.891 13.385 1.00 98.94 341 THR A O 1
ATOM 2307 N N . VAL A 1 342 ? -4.937 -8.263 15.278 1.00 98.94 342 VAL A N 1
ATOM 2308 C CA . VAL A 1 342 ? -4.145 -7.045 15.495 1.00 98.94 342 VAL A CA 1
ATOM 2309 C C . VAL A 1 342 ? -3.450 -7.131 16.849 1.00 98.94 342 VAL A C 1
ATOM 2311 O O . VAL A 1 342 ? -4.109 -7.158 17.886 1.00 98.94 342 VAL A O 1
ATOM 2314 N N . ASP A 1 343 ? -2.120 -7.147 16.842 1.00 98.88 343 ASP A N 1
ATOM 2315 C CA . ASP A 1 343 ? -1.266 -7.118 18.029 1.00 98.88 343 ASP A CA 1
ATOM 2316 C C . ASP A 1 343 ? -0.699 -5.705 18.221 1.00 98.88 343 ASP A C 1
ATOM 2318 O O . ASP A 1 343 ? 0.339 -5.348 17.660 1.00 98.88 343 ASP A O 1
ATOM 2322 N N . ASN A 1 344 ? -1.374 -4.892 19.029 1.00 98.62 344 ASN A N 1
ATOM 2323 C CA . ASN A 1 344 ? -0.990 -3.518 19.332 1.00 98.62 344 ASN A CA 1
ATOM 2324 C C . ASN A 1 344 ? -0.160 -3.437 20.622 1.00 98.62 344 ASN A C 1
ATOM 2326 O O . ASN A 1 344 ? -0.691 -3.325 21.730 1.00 98.62 344 ASN A O 1
ATOM 2330 N N . LYS A 1 345 ? 1.167 -3.504 20.476 1.00 98.12 345 LYS A N 1
ATOM 2331 C CA . LYS A 1 345 ? 2.132 -3.344 21.580 1.00 98.12 345 LYS A CA 1
ATOM 2332 C C . LYS A 1 345 ? 2.587 -1.900 21.767 1.00 98.12 345 LYS A C 1
ATOM 2334 O O . LYS A 1 345 ? 3.003 -1.532 22.869 1.00 98.12 345 LYS A O 1
ATOM 2339 N N . GLY A 1 346 ? 2.556 -1.110 20.698 1.00 97.75 346 GLY A N 1
ATOM 2340 C CA . GLY A 1 346 ? 2.836 0.317 20.722 1.00 97.75 346 GLY A CA 1
ATOM 2341 C C . GLY A 1 346 ? 1.754 1.096 21.467 1.00 97.75 346 GLY A C 1
ATOM 2342 O O . GLY A 1 346 ? 0.620 0.650 21.604 1.00 97.75 346 GLY A O 1
ATOM 2343 N N . GLY A 1 347 ? 2.104 2.276 21.980 1.00 98.00 347 GLY A N 1
ATOM 2344 C CA . GLY A 1 347 ? 1.092 3.175 22.536 1.00 98.00 347 GLY A CA 1
ATOM 2345 C C . GLY A 1 347 ? 0.189 3.715 21.428 1.00 98.00 347 GLY A C 1
ATOM 2346 O O . GLY A 1 347 ? 0.698 4.099 20.373 1.00 98.00 347 GLY A O 1
ATOM 2347 N N . MET A 1 348 ? -1.116 3.784 21.683 1.00 98.81 348 MET A N 1
ATOM 2348 C CA . MET A 1 348 ? -2.104 4.310 20.740 1.00 98.81 348 MET A CA 1
ATOM 2349 C C . MET A 1 348 ? -2.722 5.604 21.274 1.00 98.81 348 MET A C 1
ATOM 2351 O O . MET A 1 348 ? -3.170 5.668 22.419 1.00 98.81 348 MET A O 1
ATOM 2355 N N . THR A 1 349 ? -2.762 6.646 20.451 1.00 98.88 349 THR A N 1
ATOM 2356 C CA . THR A 1 349 ? -3.498 7.886 20.716 1.00 98.88 349 THR A CA 1
ATOM 2357 C C . THR A 1 349 ? -4.524 8.092 19.614 1.00 98.88 349 THR A C 1
ATOM 2359 O O . THR A 1 349 ? -4.183 8.026 18.439 1.00 98.88 349 THR A O 1
ATOM 2362 N N . VAL A 1 350 ? -5.779 8.328 19.991 1.00 98.94 350 VAL A N 1
ATOM 2363 C CA . VAL A 1 350 ? -6.855 8.641 19.044 1.00 98.94 350 VAL A CA 1
ATOM 2364 C C . VAL A 1 350 ? -7.568 9.899 19.517 1.00 98.94 350 VAL A C 1
ATOM 2366 O O . VAL A 1 350 ? -8.039 9.966 20.655 1.00 98.94 350 VAL A O 1
ATOM 2369 N N . THR A 1 351 ? -7.635 10.919 18.666 1.00 98.56 351 THR A N 1
ATOM 2370 C CA . THR A 1 351 ? -8.323 12.180 18.965 1.00 98.56 351 THR A CA 1
ATOM 2371 C C . THR A 1 351 ? -9.242 12.597 17.831 1.00 98.56 351 THR A C 1
ATOM 2373 O O . THR A 1 351 ? -9.000 12.289 16.671 1.00 98.56 351 THR A O 1
ATOM 2376 N N . ASP A 1 352 ? -10.245 13.394 18.182 1.00 98.38 352 ASP A N 1
ATOM 2377 C CA . ASP A 1 352 ? -11.218 14.022 17.288 1.00 98.38 352 ASP A CA 1
ATOM 2378 C C . ASP A 1 352 ? -12.329 13.075 16.807 1.00 98.38 352 ASP A C 1
ATOM 2380 O O . ASP A 1 352 ? -12.138 11.859 16.771 1.00 98.38 352 ASP A O 1
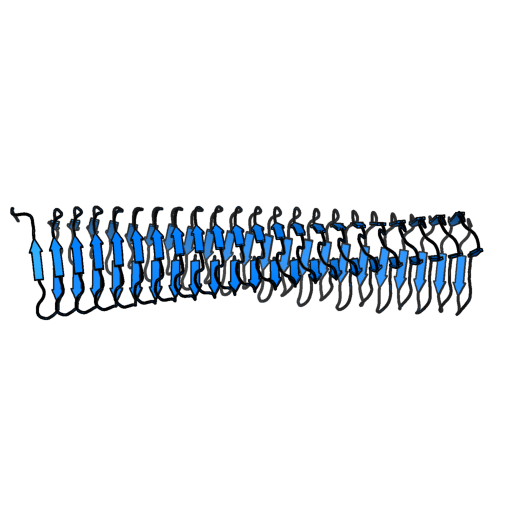ATOM 2384 N N . PRO A 1 353 ? -13.504 13.621 16.440 1.00 98.00 353 PRO A N 1
ATOM 2385 C CA . PRO A 1 353 ? -14.612 12.821 15.935 1.00 98.00 353 PRO A CA 1
ATOM 2386 C C . PRO A 1 353 ? -14.243 12.050 14.671 1.00 98.00 353 PRO A C 1
ATOM 2388 O O . PRO A 1 353 ? -13.462 12.535 13.853 1.00 98.00 353 PRO A O 1
ATOM 2391 N N . ASP A 1 354 ? -14.874 10.890 14.501 1.00 97.31 354 ASP A N 1
ATOM 2392 C CA . ASP A 1 354 ? -14.712 9.978 13.362 1.00 97.31 354 ASP A CA 1
ATOM 2393 C C . ASP A 1 354 ? -13.305 9.352 13.232 1.00 97.31 354 ASP A C 1
ATOM 2395 O O . ASP A 1 354 ? -13.092 8.526 12.352 1.00 97.31 354 ASP A O 1
ATOM 2399 N N . SER A 1 355 ? -12.343 9.706 14.094 1.00 98.81 355 SER A N 1
ATOM 2400 C CA . SER A 1 355 ? -11.026 9.065 14.118 1.00 98.81 355 SER A CA 1
ATOM 2401 C C . SER A 1 355 ? -11.113 7.687 14.768 1.00 98.81 355 SER A C 1
ATOM 2403 O O . SER A 1 355 ? -11.655 7.560 15.871 1.00 98.81 355 SER A O 1
ATOM 2405 N N . ILE A 1 356 ? -10.520 6.673 14.137 1.00 98.94 356 ILE A N 1
ATOM 2406 C CA . ILE A 1 356 ? -10.517 5.294 14.644 1.00 98.94 356 ILE A CA 1
ATOM 2407 C C . ILE A 1 356 ? -9.088 4.756 14.685 1.00 98.94 356 ILE A C 1
ATOM 2409 O O . ILE A 1 356 ? -8.384 4.766 13.680 1.00 98.94 356 ILE A O 1
ATOM 2413 N N . GLY A 1 357 ? -8.645 4.264 15.841 1.00 98.88 357 GLY A N 1
ATOM 2414 C CA . GLY A 1 357 ? -7.320 3.655 15.981 1.00 98.88 357 GLY A CA 1
ATOM 2415 C C . GLY A 1 357 ? -7.211 2.332 15.224 1.00 98.88 357 GLY A C 1
ATOM 2416 O O . GLY A 1 357 ? -6.368 2.181 14.343 1.00 98.88 357 GLY A O 1
ATOM 2417 N N . ILE A 1 358 ? -8.088 1.387 15.559 1.00 98.94 358 ILE A N 1
ATOM 2418 C CA . ILE A 1 358 ? -8.181 0.062 14.936 1.00 98.94 358 ILE A CA 1
ATOM 2419 C C . ILE A 1 358 ? -9.635 -0.172 14.531 1.00 98.94 358 ILE A C 1
ATOM 2421 O O . ILE A 1 358 ? -10.500 -0.165 15.402 1.00 98.94 358 ILE A O 1
ATOM 2425 N N . LEU A 1 359 ? -9.890 -0.410 13.249 1.00 98.88 359 LEU A N 1
ATOM 2426 C CA . LEU A 1 359 ? -11.168 -0.818 12.677 1.00 98.88 359 LEU A CA 1
ATOM 2427 C C . LEU A 1 359 ? -11.026 -2.213 12.064 1.00 98.88 359 LEU A C 1
ATOM 2429 O O . LEU A 1 359 ? -10.106 -2.462 11.286 1.00 98.88 359 LEU A O 1
ATOM 2433 N N . ILE A 1 360 ? -11.936 -3.124 12.410 1.00 98.94 360 ILE A N 1
ATOM 2434 C CA . ILE A 1 360 ? -12.032 -4.436 11.766 1.00 98.94 360 ILE A CA 1
ATOM 2435 C C . ILE A 1 360 ? -13.482 -4.738 11.397 1.00 98.94 360 ILE A C 1
ATOM 2437 O O . ILE A 1 360 ? -14.331 -4.885 12.275 1.00 98.94 360 ILE A O 1
ATOM 2441 N N . ASP A 1 361 ? -13.730 -4.923 10.108 1.00 98.88 361 ASP A N 1
ATOM 2442 C CA . ASP A 1 361 ? -14.979 -5.427 9.546 1.00 98.88 361 ASP A CA 1
ATOM 2443 C C . ASP A 1 361 ? -14.817 -6.920 9.211 1.00 98.88 361 ASP A C 1
ATOM 2445 O O . ASP A 1 361 ? -14.343 -7.293 8.133 1.00 98.88 361 ASP A O 1
ATOM 2449 N N . GLY A 1 362 ? -15.199 -7.798 10.142 1.00 98.62 362 GLY A N 1
ATOM 2450 C CA . GLY A 1 362 ? -15.075 -9.248 9.974 1.00 98.62 362 GLY A CA 1
ATOM 2451 C C . GLY A 1 362 ? -15.350 -10.058 11.240 1.00 98.62 362 GLY A C 1
ATOM 2452 O O . GLY A 1 362 ? -15.081 -9.621 12.362 1.00 98.62 362 GLY A O 1
ATOM 2453 N N . ASP A 1 363 ? -15.866 -11.275 11.062 1.00 98.81 363 ASP A N 1
ATOM 2454 C CA . ASP A 1 363 ? -16.179 -12.171 12.178 1.00 98.81 363 ASP A CA 1
ATOM 2455 C C . ASP A 1 363 ? -14.895 -12.731 12.810 1.00 98.81 363 ASP A C 1
ATOM 2457 O O . ASP A 1 363 ? -13.888 -12.958 12.134 1.00 98.81 363 ASP A O 1
ATOM 2461 N N . LYS A 1 364 ? -14.940 -13.057 14.107 1.00 98.75 364 LYS A N 1
ATOM 2462 C CA . LYS A 1 364 ? -13.846 -13.702 14.865 1.00 98.75 364 LYS A CA 1
ATOM 2463 C C . LYS A 1 364 ? -12.540 -12.911 14.888 1.00 98.75 364 LYS A C 1
ATOM 2465 O O . LYS A 1 364 ? -11.470 -13.503 15.044 1.00 98.75 364 LYS A O 1
ATOM 2470 N N . ALA A 1 365 ? -12.618 -11.595 14.733 1.00 98.81 365 ALA A N 1
ATOM 2471 C CA . ALA A 1 365 ? -11.465 -10.728 14.891 1.00 98.81 365 ALA A CA 1
ATOM 2472 C C . ALA A 1 365 ? -10.855 -10.868 16.296 1.00 98.81 365 ALA A C 1
ATOM 2474 O O . ALA A 1 365 ? -11.570 -11.052 17.286 1.00 98.81 365 ALA A O 1
ATOM 2475 N N . ILE A 1 366 ? -9.532 -10.762 16.383 1.00 98.94 366 ILE A N 1
ATOM 2476 C CA . ILE A 1 366 ? -8.783 -10.764 17.639 1.00 98.94 366 ILE A CA 1
ATOM 2477 C C . ILE A 1 366 ? -7.959 -9.481 17.708 1.00 98.94 366 ILE A C 1
ATOM 2479 O O . ILE A 1 366 ? -7.093 -9.258 16.869 1.00 98.94 366 ILE A O 1
ATOM 2483 N N . VAL A 1 367 ? -8.178 -8.657 18.728 1.00 98.94 367 VAL A N 1
ATOM 2484 C CA . VAL A 1 367 ? -7.361 -7.460 18.978 1.00 98.94 367 VAL A CA 1
ATOM 2485 C C . VAL A 1 367 ? -6.674 -7.593 20.330 1.00 98.94 367 VAL A C 1
ATOM 2487 O O . VAL A 1 367 ? -7.335 -7.807 21.343 1.00 98.94 367 VAL A O 1
ATOM 2490 N N . ASN A 1 368 ? -5.351 -7.461 20.362 1.00 98.81 368 ASN A N 1
ATOM 2491 C CA . ASN A 1 368 ? -4.530 -7.483 21.568 1.00 98.81 368 ASN A CA 1
ATOM 2492 C C . ASN A 1 368 ? -3.913 -6.099 21.792 1.00 98.81 368 ASN A C 1
ATOM 2494 O O . ASN A 1 368 ? -2.907 -5.750 21.185 1.00 98.81 368 ASN A O 1
ATOM 2498 N N . ASN A 1 369 ? -4.509 -5.314 22.683 1.00 98.44 369 ASN A N 1
ATOM 2499 C CA . ASN A 1 369 ? -4.035 -3.999 23.096 1.00 98.44 369 ASN A CA 1
ATOM 2500 C C . ASN A 1 369 ? -3.112 -4.128 24.317 1.00 98.44 369 ASN A C 1
ATOM 2502 O O . ASN A 1 369 ? -3.542 -3.990 25.465 1.00 98.44 369 ASN A O 1
ATOM 2506 N N . ASP A 1 370 ? -1.839 -4.420 24.065 1.00 98.44 370 ASP A N 1
ATOM 2507 C CA . ASP A 1 370 ? -0.781 -4.486 25.080 1.00 98.44 370 ASP A CA 1
ATOM 2508 C C . ASP A 1 370 ? -0.226 -3.101 25.444 1.00 98.44 370 ASP A C 1
ATOM 2510 O O . ASP A 1 370 ? 0.200 -2.886 26.583 1.00 98.44 370 ASP A O 1
ATOM 2514 N N . GLY A 1 371 ? -0.217 -2.173 24.485 1.00 97.69 371 GLY A N 1
ATOM 2515 C CA . GLY A 1 371 ? 0.199 -0.791 24.693 1.00 97.69 371 GLY A CA 1
ATOM 2516 C C . GLY A 1 371 ? -0.827 0.049 25.456 1.00 97.69 371 GLY A C 1
ATOM 2517 O O . GLY A 1 371 ? -2.006 -0.289 25.551 1.00 97.69 371 GLY A O 1
ATOM 2518 N N . ASP A 1 372 ? -0.365 1.170 26.016 1.00 98.50 372 ASP A N 1
ATOM 2519 C CA . ASP A 1 372 ? -1.258 2.143 26.644 1.00 98.50 372 ASP A CA 1
ATOM 2520 C C . ASP A 1 372 ? -2.028 2.925 25.565 1.00 98.50 372 ASP A C 1
ATOM 2522 O O . ASP A 1 372 ? -1.433 3.451 24.622 1.00 98.50 372 ASP A O 1
ATOM 2526 N N . ASN A 1 373 ? -3.340 3.050 25.752 1.00 98.38 373 ASN A N 1
ATOM 2527 C CA . ASN A 1 373 ? -4.267 3.710 24.844 1.00 98.38 373 ASN A CA 1
ATOM 2528 C C . ASN A 1 373 ? -4.813 5.002 25.470 1.00 98.38 373 ASN A C 1
ATOM 2530 O O . ASN A 1 373 ? -5.303 4.999 26.606 1.00 98.38 373 ASN A O 1
ATOM 2534 N N . ALA A 1 374 ? -4.774 6.101 24.720 1.00 98.75 374 ALA A N 1
ATOM 2535 C CA . ALA A 1 374 ? -5.362 7.385 25.088 1.00 98.75 374 ALA A CA 1
ATOM 2536 C C . ALA A 1 374 ? -6.348 7.843 24.006 1.00 98.75 374 ALA A C 1
ATOM 2538 O O . ALA A 1 374 ? -5.953 8.176 22.893 1.00 98.75 374 ALA A O 1
ATOM 2539 N N . ILE A 1 375 ? -7.633 7.870 24.344 1.00 98.88 375 ILE A N 1
ATOM 2540 C CA . ILE A 1 375 ? -8.718 8.211 23.430 1.00 98.88 375 ILE A CA 1
ATOM 2541 C C . ILE A 1 375 ? -9.369 9.502 23.914 1.00 98.88 375 ILE A C 1
ATOM 2543 O O . ILE A 1 375 ? -9.699 9.622 25.098 1.00 98.88 375 ILE A O 1
ATOM 2547 N N . SER A 1 376 ? -9.547 10.480 23.023 1.00 98.69 376 SER A N 1
ATOM 2548 C CA . SER A 1 376 ? -10.148 11.755 23.406 1.00 98.69 376 SER A CA 1
ATOM 2549 C C . SER A 1 376 ? -10.939 12.479 22.318 1.00 98.69 376 SER A C 1
ATOM 2551 O O . SER A 1 376 ? -10.848 12.165 21.137 1.00 98.69 376 SER A O 1
ATOM 2553 N N . ASN A 1 377 ? -11.707 13.492 22.730 1.00 97.12 377 ASN A N 1
ATOM 2554 C CA . ASN A 1 377 ? -12.401 14.438 21.844 1.00 97.12 377 ASN A CA 1
ATOM 2555 C C . ASN A 1 377 ? -13.311 13.798 20.773 1.00 97.12 377 ASN A C 1
ATOM 2557 O O . ASN A 1 377 ? -13.494 14.392 19.712 1.00 97.12 377 ASN A O 1
ATOM 2561 N N . GLY A 1 378 ? -13.905 12.636 21.050 1.00 97.62 378 GLY A N 1
ATOM 2562 C CA . GLY A 1 378 ? -14.823 11.957 20.132 1.00 97.62 378 GLY A CA 1
ATOM 2563 C C . GLY A 1 378 ? -14.204 10.842 19.287 1.00 97.62 378 GLY A C 1
ATOM 2564 O O . GLY A 1 378 ? -14.893 10.337 18.408 1.00 97.62 378 GLY A O 1
ATOM 2565 N N . GLY A 1 379 ? -12.938 10.481 19.517 1.00 98.62 379 GLY A N 1
ATOM 2566 C CA . GLY A 1 379 ? -12.294 9.370 18.809 1.00 98.62 379 GLY A CA 1
ATOM 2567 C C . GLY A 1 379 ? -12.699 7.991 19.343 1.00 98.62 379 GLY A C 1
ATOM 2568 O O . GLY A 1 379 ? -13.151 7.867 20.484 1.00 98.62 379 GLY A O 1
ATOM 2569 N N . THR A 1 380 ? -12.453 6.947 18.551 1.00 98.88 380 THR A N 1
ATOM 2570 C CA . THR A 1 380 ? -12.658 5.541 18.933 1.00 98.88 380 THR A CA 1
ATOM 2571 C C . THR A 1 380 ? -11.332 4.780 18.923 1.00 98.88 380 THR A C 1
ATOM 2573 O O . THR A 1 380 ? -10.618 4.767 17.926 1.00 98.88 380 THR A O 1
ATOM 2576 N N . GLY A 1 381 ? -10.973 4.127 20.029 1.00 98.81 381 GLY A N 1
ATOM 2577 C CA . GLY A 1 381 ? -9.722 3.367 20.133 1.00 98.81 381 GLY A CA 1
ATOM 2578 C C . GLY A 1 381 ? -9.722 2.124 19.243 1.00 98.81 381 GLY A C 1
ATOM 2579 O O . GLY A 1 381 ? -8.967 2.033 18.278 1.00 98.81 381 GLY A O 1
ATOM 2580 N N . THR A 1 382 ? -10.582 1.165 19.572 1.00 98.94 382 THR A N 1
ATOM 2581 C CA . THR A 1 382 ? -10.771 -0.079 18.814 1.00 98.94 382 THR A CA 1
ATOM 2582 C C . THR A 1 382 ? -12.243 -0.234 18.462 1.00 98.94 382 THR A C 1
ATOM 2584 O O . THR A 1 382 ? -13.073 -0.177 19.362 1.00 98.94 382 THR A O 1
ATOM 2587 N N . GLN A 1 383 ? -12.555 -0.473 17.192 1.00 98.88 383 GLN A N 1
ATOM 2588 C CA . GLN A 1 383 ? -13.882 -0.792 16.684 1.00 98.88 383 GLN A CA 1
ATOM 2589 C C . GLN A 1 383 ? -13.844 -2.129 15.937 1.00 98.88 383 GLN A C 1
ATOM 2591 O O . GLN A 1 383 ? -12.990 -2.346 15.078 1.00 98.88 383 GLN A O 1
ATOM 2596 N N . VAL A 1 384 ? -14.774 -3.029 16.256 1.00 98.94 384 VAL A N 1
ATOM 2597 C CA . VAL A 1 384 ? -14.937 -4.302 15.541 1.00 98.94 384 VAL A CA 1
ATOM 2598 C C . VAL A 1 384 ? -16.396 -4.508 15.151 1.00 98.94 384 VAL A C 1
ATOM 2600 O O . VAL A 1 384 ? -17.276 -4.542 16.011 1.00 98.94 384 VAL A O 1
ATOM 2603 N N . ASN A 1 385 ? -16.645 -4.714 13.862 1.00 98.81 385 ASN A N 1
ATOM 2604 C CA . ASN A 1 385 ? -17.950 -5.049 13.307 1.00 98.81 385 ASN A CA 1
ATOM 2605 C C . ASN A 1 385 ? -17.938 -6.517 12.859 1.00 98.81 385 ASN A C 1
ATOM 2607 O O . ASN A 1 385 ? -17.536 -6.838 11.740 1.00 98.81 385 ASN A O 1
ATOM 2611 N N . GLY A 1 386 ? -18.365 -7.420 13.740 1.00 98.56 386 GLY A N 1
ATOM 2612 C CA . GLY A 1 386 ? -18.352 -8.858 13.475 1.00 98.56 386 GLY A CA 1
ATOM 2613 C C . GLY A 1 386 ? -18.711 -9.705 14.691 1.00 98.56 386 GLY A C 1
ATOM 2614 O O . GLY A 1 386 ? -18.448 -9.339 15.839 1.00 98.56 386 GLY A O 1
ATOM 2615 N N . ASP A 1 387 ? -19.319 -10.861 14.439 1.00 98.81 387 ASP A N 1
ATOM 2616 C CA . ASP A 1 387 ? -19.676 -11.824 15.479 1.00 98.81 387 ASP A CA 1
ATOM 2617 C C . ASP A 1 387 ? -18.416 -12.513 16.040 1.00 98.81 387 ASP A C 1
ATOM 2619 O O . ASP A 1 387 ? -17.404 -12.671 15.359 1.00 98.81 387 ASP A O 1
ATOM 2623 N N . GLU A 1 388 ? -18.482 -12.987 17.286 1.00 98.81 388 GLU A N 1
ATOM 2624 C CA . GLU A 1 388 ? -17.408 -13.748 17.951 1.00 98.81 388 GLU A CA 1
ATOM 2625 C C . GLU A 1 388 ? -16.065 -12.988 18.072 1.00 98.81 388 GLU A C 1
ATOM 2627 O O . GLU A 1 388 ? -15.011 -13.606 18.250 1.00 98.81 388 GLU A O 1
ATOM 2632 N N . ALA A 1 389 ? -16.084 -11.654 17.998 1.00 98.81 389 ALA A N 1
ATOM 2633 C CA . ALA A 1 389 ? -14.907 -10.816 18.207 1.00 98.81 389 ALA A CA 1
ATOM 2634 C C . ALA A 1 389 ? -14.317 -10.990 19.617 1.00 98.81 389 ALA A C 1
ATOM 2636 O O . ALA A 1 389 ? -15.047 -11.110 20.603 1.00 98.81 389 ALA A O 1
ATOM 2637 N N . THR A 1 390 ? -12.990 -10.967 19.727 1.00 98.94 390 THR A N 1
ATOM 2638 C CA . THR A 1 390 ? -12.264 -10.976 21.003 1.00 98.94 390 THR A CA 1
ATOM 2639 C C . THR A 1 390 ? -11.332 -9.772 21.095 1.00 98.94 390 THR A C 1
ATOM 2641 O O . THR A 1 390 ? -10.401 -9.655 20.303 1.00 98.94 390 THR A O 1
ATOM 2644 N N . VAL A 1 391 ? -11.519 -8.909 22.094 1.00 98.94 391 VAL A N 1
ATOM 2645 C CA . VAL A 1 391 ? -10.624 -7.771 22.361 1.00 98.94 391 VAL A CA 1
ATOM 2646 C C . VAL A 1 391 ? -9.973 -7.940 23.732 1.00 98.94 391 VAL A C 1
ATOM 2648 O O . VAL A 1 391 ? -10.653 -8.093 24.744 1.00 98.94 391 VAL A O 1
ATOM 2651 N N . ASN A 1 392 ? -8.645 -7.921 23.775 1.00 98.81 392 ASN A N 1
ATOM 2652 C CA . ASN A 1 392 ? -7.844 -8.048 24.986 1.00 98.81 392 ASN A CA 1
ATOM 2653 C C . ASN A 1 392 ? -7.154 -6.715 25.276 1.00 98.81 392 ASN A C 1
ATOM 2655 O O . ASN A 1 392 ? -6.182 -6.356 24.619 1.00 98.81 392 ASN A O 1
ATOM 2659 N N . ASN A 1 393 ? -7.635 -5.993 26.278 1.00 98.50 393 ASN A N 1
ATOM 2660 C CA . ASN A 1 393 ? -7.074 -4.726 26.728 1.00 98.50 393 ASN A CA 1
ATOM 2661 C C . ASN A 1 393 ? -6.150 -4.974 27.925 1.00 98.50 393 ASN A C 1
ATOM 2663 O O . ASN A 1 393 ? -6.568 -4.939 29.087 1.00 98.50 393 ASN A O 1
ATOM 2667 N N . ASN A 1 394 ? -4.885 -5.259 27.631 1.00 98.19 394 ASN A N 1
ATOM 2668 C CA . ASN A 1 394 ? -3.855 -5.567 28.623 1.00 98.19 394 ASN A CA 1
ATOM 2669 C C . ASN A 1 394 ? -3.130 -4.301 29.113 1.00 98.19 394 ASN A C 1
ATOM 2671 O O . ASN A 1 394 ? -2.738 -4.226 30.282 1.00 98.19 394 ASN A O 1
ATOM 2675 N N . GLY A 1 395 ? -2.959 -3.311 28.234 1.00 98.06 395 GLY A N 1
ATOM 2676 C CA . GLY A 1 395 ? -2.414 -1.993 28.556 1.00 98.06 395 GLY A CA 1
ATOM 2677 C C . GLY A 1 395 ? -3.432 -1.072 29.234 1.00 98.06 395 GLY A C 1
ATOM 2678 O O . GLY A 1 395 ? -4.629 -1.371 29.327 1.00 98.06 395 GLY A O 1
ATOM 2679 N N . LYS A 1 396 ? -2.971 0.074 29.746 1.00 98.50 396 LYS A N 1
ATOM 2680 C CA . LYS A 1 396 ? -3.882 1.075 30.314 1.00 98.50 396 LYS A CA 1
ATOM 2681 C C . LYS A 1 396 ? -4.715 1.699 29.199 1.00 98.50 396 LYS A C 1
ATOM 2683 O O . LYS A 1 396 ? -4.158 2.211 28.243 1.00 98.50 396 LYS A O 1
ATOM 2688 N N . THR A 1 397 ? -6.028 1.778 29.376 1.00 98.75 397 THR A N 1
ATOM 2689 C CA . THR A 1 397 ? -6.924 2.517 28.478 1.00 98.75 397 THR A CA 1
ATOM 2690 C C . THR A 1 397 ? -7.478 3.742 29.197 1.00 98.75 397 THR A C 1
ATOM 2692 O O . THR A 1 397 ? -8.039 3.631 30.286 1.00 98.75 397 THR A O 1
ATOM 2695 N N . THR A 1 398 ? -7.286 4.922 28.609 1.00 98.81 398 THR A N 1
ATOM 2696 C CA . THR A 1 398 ? -7.856 6.194 29.077 1.00 98.81 398 THR A CA 1
ATOM 2697 C C . THR A 1 398 ? -8.814 6.716 28.021 1.00 98.81 398 THR A C 1
ATOM 2699 O O . THR A 1 398 ? -8.405 6.887 26.876 1.00 98.81 398 THR A O 1
ATOM 2702 N N . VAL A 1 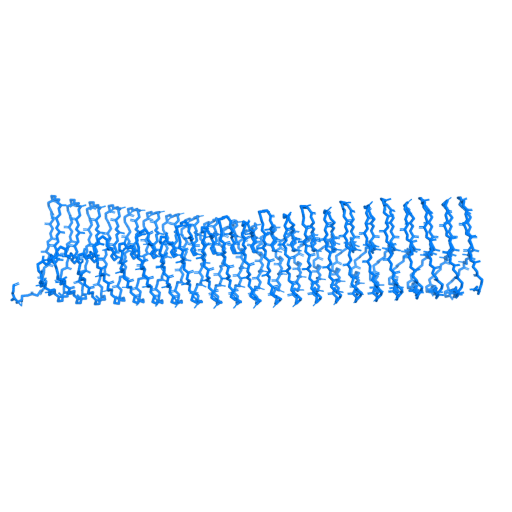399 ? -10.053 7.002 28.404 1.00 98.88 399 VAL A N 1
ATOM 2703 C CA . VAL A 1 399 ? -11.081 7.562 27.525 1.00 98.88 399 VAL A CA 1
ATOM 2704 C C . VAL A 1 399 ? -11.578 8.866 28.133 1.00 98.88 399 VAL A C 1
ATOM 2706 O O . VAL A 1 399 ? -12.121 8.862 29.236 1.00 98.88 399 VAL A O 1
ATOM 2709 N N . ASP A 1 400 ? -11.388 9.983 27.433 1.00 98.44 400 ASP A N 1
ATOM 2710 C CA . ASP A 1 400 ? -11.792 11.303 27.920 1.00 98.44 400 ASP A CA 1
ATOM 2711 C C . ASP A 1 400 ? -12.605 12.092 26.888 1.00 98.44 400 ASP A C 1
ATOM 2713 O O . ASP A 1 400 ? -12.211 12.276 25.736 1.00 98.44 400 ASP A O 1
ATOM 2717 N N . GLY A 1 401 ? -13.735 12.634 27.319 1.00 97.12 401 GLY A N 1
ATOM 2718 C CA . GLY A 1 401 ? -14.543 13.548 26.522 1.00 97.12 401 GLY A CA 1
ATOM 2719 C C . GLY A 1 401 ? -15.719 12.887 25.811 1.00 97.12 401 GLY A C 1
ATOM 2720 O O . GLY A 1 401 ? -15.760 11.684 25.563 1.00 97.12 401 GLY A O 1
ATOM 2721 N N . GLN A 1 402 ? -16.703 13.724 25.499 1.00 96.44 402 GLN A N 1
ATOM 2722 C CA . GLN A 1 402 ? -17.986 13.294 24.971 1.00 96.44 402 GLN A CA 1
ATOM 2723 C C . GLN A 1 402 ? -17.837 12.608 23.610 1.00 96.44 402 GLN A C 1
ATOM 2725 O O . GLN A 1 402 ? -17.244 13.174 22.693 1.00 96.44 402 GLN A O 1
ATOM 2730 N N . GLY A 1 403 ? -18.455 11.433 23.479 1.00 96.19 403 GLY A N 1
ATOM 2731 C CA . GLY A 1 403 ? -18.438 10.639 22.248 1.00 96.19 403 GLY A CA 1
ATOM 2732 C C . GLY A 1 403 ? -17.141 9.866 22.019 1.00 96.19 403 GLY A C 1
ATOM 2733 O O . GLY A 1 403 ? -17.039 9.193 21.006 1.00 96.19 403 GLY A O 1
ATOM 2734 N N . SER A 1 404 ? -16.163 9.967 22.925 1.00 98.69 404 SER A N 1
ATOM 2735 C CA . SER A 1 404 ? -14.971 9.125 22.880 1.00 98.69 404 SER A CA 1
ATOM 2736 C C . SER A 1 404 ? -15.319 7.706 23.332 1.00 98.69 404 SER A C 1
ATOM 2738 O O . SER A 1 404 ? -15.957 7.554 24.378 1.00 98.69 404 SER A O 1
ATOM 2740 N N . THR A 1 405 ? -14.830 6.690 22.621 1.00 98.88 405 THR A N 1
ATOM 2741 C CA . THR A 1 405 ? -15.039 5.276 22.976 1.00 98.88 405 THR A CA 1
ATOM 2742 C C . THR A 1 405 ? -13.718 4.510 23.002 1.00 98.88 405 THR A C 1
ATOM 2744 O O . THR A 1 405 ? -12.936 4.565 22.058 1.00 98.88 405 THR A O 1
ATOM 2747 N N . GLY A 1 406 ? -13.429 3.781 24.081 1.00 98.75 406 GLY A N 1
ATOM 2748 C CA . GLY A 1 406 ? -12.205 2.977 24.181 1.00 98.75 406 GLY A CA 1
ATOM 2749 C C . GLY A 1 406 ? -12.247 1.744 23.278 1.00 98.75 406 GLY A C 1
ATOM 2750 O O . GLY A 1 406 ? -11.407 1.580 22.393 1.00 98.75 406 GLY A O 1
ATOM 2751 N N . THR A 1 407 ? -13.240 0.887 23.495 1.00 98.88 407 THR A N 1
ATOM 2752 C CA . THR A 1 407 ? -13.502 -0.321 22.704 1.00 98.88 407 THR A CA 1
ATOM 2753 C C . THR A 1 407 ? -14.973 -0.362 22.318 1.00 98.88 407 THR A C 1
ATOM 2755 O O . THR A 1 407 ? -15.823 -0.340 23.199 1.00 98.88 407 THR A O 1
ATOM 2758 N N . GLU A 1 408 ? -15.260 -0.456 21.026 1.00 98.88 408 GLU A N 1
ATOM 2759 C CA . GLU A 1 408 ? -16.596 -0.588 20.453 1.00 98.88 408 GLU A CA 1
ATOM 2760 C C . GLU A 1 408 ? -16.705 -1.914 19.691 1.00 98.88 408 GLU A C 1
ATOM 2762 O O . GLU A 1 408 ? -15.841 -2.240 18.875 1.00 98.88 408 GLU A O 1
ATOM 2767 N N . ILE A 1 409 ? -17.753 -2.697 19.946 1.00 98.88 409 ILE A N 1
ATOM 2768 C CA . ILE A 1 409 ? -18.007 -3.937 19.202 1.00 98.88 409 ILE A CA 1
ATOM 2769 C C . ILE A 1 409 ? -19.473 -4.015 18.788 1.00 98.88 409 ILE A C 1
ATOM 2771 O O . ILE A 1 409 ? -20.369 -4.000 19.632 1.00 98.88 409 ILE A O 1
ATOM 2775 N N . ALA A 1 410 ? -19.717 -4.185 17.492 1.00 98.81 410 ALA A N 1
ATOM 2776 C CA . ALA A 1 410 ? -21.024 -4.513 16.941 1.00 98.81 410 ALA A CA 1
ATOM 2777 C C . ALA A 1 410 ? -21.026 -5.975 16.470 1.00 98.81 410 ALA A C 1
ATOM 2779 O O . ALA A 1 410 ? -20.583 -6.289 15.365 1.00 98.81 410 ALA A O 1
ATOM 2780 N N . GLY A 1 411 ? -21.524 -6.881 17.313 1.00 98.50 411 GLY A N 1
ATOM 2781 C CA . GLY A 1 411 ? -21.519 -8.314 17.030 1.00 98.50 411 GLY A CA 1
ATOM 2782 C C . GLY A 1 411 ? -21.936 -9.180 18.214 1.00 98.50 411 GLY A C 1
ATOM 2783 O O . GLY A 1 411 ? -21.750 -8.833 19.381 1.00 98.50 411 GLY A O 1
ATOM 2784 N N . ASN A 1 412 ? -22.519 -10.338 17.920 1.00 98.75 412 ASN A N 1
ATOM 2785 C CA . ASN A 1 412 ? -22.963 -11.291 18.932 1.00 98.75 412 ASN A CA 1
ATOM 2786 C C . ASN A 1 412 ? -21.792 -12.108 19.472 1.00 98.75 412 ASN A C 1
ATOM 2788 O O . ASN A 1 412 ? -20.840 -12.416 18.758 1.00 98.75 412 ASN A O 1
ATOM 2792 N N . ASN A 1 413 ? -21.916 -12.574 20.714 1.00 98.75 413 ASN A N 1
ATOM 2793 C CA . ASN A 1 413 ? -20.911 -13.401 21.388 1.00 98.75 413 ASN A CA 1
ATOM 2794 C C . ASN A 1 413 ? -19.526 -12.734 21.472 1.00 98.75 413 ASN A C 1
ATOM 2796 O O . ASN A 1 413 ? -18.515 -13.435 21.533 1.00 98.75 413 ASN A O 1
ATOM 2800 N N . ALA A 1 414 ? -19.480 -11.399 21.459 1.00 98.81 414 ALA A N 1
ATOM 2801 C CA . ALA A 1 414 ? -18.253 -10.648 21.665 1.00 98.81 414 ALA A CA 1
ATOM 2802 C C . ALA A 1 414 ? -17.647 -10.968 23.038 1.00 98.81 414 ALA A C 1
ATOM 2804 O O . ALA A 1 414 ? -18.369 -11.146 24.024 1.00 98.81 414 ALA A O 1
ATOM 2805 N N . VAL A 1 415 ? -16.321 -11.017 23.113 1.00 98.94 415 VAL A N 1
ATOM 2806 C CA . VAL A 1 415 ? -15.570 -11.211 24.353 1.00 98.94 415 VAL A CA 1
ATOM 2807 C C . VAL A 1 415 ? -14.595 -10.056 24.525 1.00 98.94 415 VAL A C 1
ATOM 2809 O O . VAL A 1 415 ? -13.732 -9.841 23.679 1.00 98.94 415 VAL A O 1
ATOM 2812 N N . VAL A 1 416 ? -14.683 -9.336 25.640 1.00 98.94 416 VAL A N 1
ATOM 2813 C CA . VAL A 1 416 ? -13.696 -8.314 26.008 1.00 98.94 416 VAL A CA 1
ATOM 2814 C C . VAL A 1 416 ? -13.013 -8.712 27.306 1.00 98.94 416 VAL A C 1
ATOM 2816 O O . VAL A 1 416 ? -13.671 -8.893 28.327 1.00 98.94 416 VAL A O 1
ATOM 2819 N N . ASN A 1 417 ? -11.689 -8.829 27.281 1.00 98.81 417 ASN A N 1
ATOM 2820 C CA . ASN A 1 417 ? -10.867 -9.034 28.469 1.00 98.81 417 ASN A CA 1
ATOM 2821 C C . ASN A 1 417 ? -10.186 -7.714 28.828 1.00 98.81 417 ASN A C 1
ATOM 2823 O O . ASN A 1 417 ? -9.282 -7.271 28.125 1.00 98.81 417 ASN A O 1
ATOM 2827 N N . GLN A 1 418 ? -10.597 -7.095 29.929 1.00 98.62 418 GLN A N 1
ATOM 2828 C CA . GLN A 1 418 ? -9.996 -5.868 30.443 1.00 98.62 418 GLN A CA 1
ATOM 2829 C C . GLN A 1 418 ? -9.071 -6.222 31.610 1.00 98.62 418 GLN A C 1
ATOM 2831 O O . GLN A 1 418 ? -9.495 -6.286 32.765 1.00 98.62 418 GLN A O 1
ATOM 2836 N N . ASP A 1 419 ? -7.801 -6.489 31.306 1.00 98.12 419 ASP A N 1
ATOM 2837 C CA . ASP A 1 419 ? -6.777 -6.825 32.303 1.00 98.12 419 ASP A CA 1
ATOM 2838 C C . ASP A 1 419 ? -5.991 -5.574 32.755 1.00 98.12 419 ASP A C 1
ATOM 2840 O O . ASP A 1 419 ? -5.595 -5.468 33.922 1.00 98.12 419 ASP A O 1
ATOM 2844 N N . GLY A 1 420 ? -5.795 -4.604 31.855 1.00 98.00 420 GLY A N 1
ATOM 2845 C CA . GLY A 1 420 ? -5.207 -3.298 32.150 1.00 98.00 420 GLY A CA 1
ATOM 2846 C C . GLY A 1 420 ? -6.186 -2.339 32.831 1.00 98.00 420 GLY A C 1
ATOM 2847 O O . GLY A 1 420 ? -7.388 -2.587 32.909 1.00 98.00 420 GLY A O 1
ATOM 2848 N N . THR A 1 421 ? -5.690 -1.211 33.347 1.00 98.44 421 THR A N 1
ATOM 2849 C CA . THR A 1 421 ? -6.564 -0.209 33.986 1.00 98.44 421 THR A CA 1
ATOM 2850 C C . THR A 1 421 ? -7.433 0.509 32.958 1.00 98.44 421 THR A C 1
ATOM 2852 O O . THR A 1 421 ? -6.908 0.916 31.923 1.00 98.44 421 THR A O 1
ATOM 2855 N N . LEU A 1 422 ? -8.704 0.736 33.281 1.00 98.75 422 LEU A N 1
ATOM 2856 C CA . LEU A 1 422 ? -9.657 1.485 32.464 1.00 98.75 422 LEU A CA 1
ATOM 2857 C C . LEU A 1 422 ? -10.060 2.779 33.184 1.00 98.75 422 LEU A C 1
ATOM 2859 O O . LEU A 1 422 ? -10.728 2.724 34.213 1.00 98.75 422 LEU A O 1
ATOM 2863 N N . ASP A 1 423 ? -9.665 3.935 32.658 1.00 98.75 423 ASP A N 1
ATOM 2864 C CA . ASP A 1 423 ? -10.038 5.250 33.193 1.00 98.75 423 ASP A CA 1
ATOM 2865 C C . ASP A 1 423 ? -10.961 5.970 32.197 1.00 98.75 423 ASP A C 1
ATOM 2867 O O . ASP A 1 423 ? -10.552 6.231 31.068 1.00 98.75 423 ASP A O 1
ATOM 2871 N N . VAL A 1 424 ? -12.183 6.313 32.611 1.00 98.88 424 VAL A N 1
ATOM 2872 C CA . VAL A 1 424 ? -13.206 6.938 31.754 1.00 98.88 424 VAL A CA 1
ATOM 2873 C C . VAL A 1 424 ? -13.705 8.249 32.368 1.00 98.88 424 VAL A C 1
ATOM 2875 O O . VAL A 1 424 ? -14.095 8.285 33.541 1.00 98.88 424 VAL A O 1
ATOM 2878 N N . SER A 1 425 ? -13.702 9.331 31.586 1.00 98.56 425 SER A N 1
ATOM 2879 C CA . SER A 1 425 ? -14.140 10.668 32.008 1.00 98.56 425 SER A CA 1
ATOM 2880 C C . SER A 1 425 ? -14.805 11.488 30.899 1.00 98.56 425 SER A C 1
ATOM 2882 O O . SER A 1 425 ? -14.822 11.105 29.730 1.00 98.56 425 SER A O 1
ATOM 2884 N N . GLY A 1 426 ? -15.364 12.647 31.269 1.00 97.50 426 GLY A N 1
ATOM 2885 C CA . GLY A 1 426 ? -15.818 13.657 30.309 1.00 97.50 426 GLY A CA 1
ATOM 2886 C C . GLY A 1 426 ? -17.008 13.269 29.421 1.00 97.50 426 GLY A C 1
ATOM 2887 O O . GLY A 1 426 ? -17.228 13.946 28.416 1.00 97.50 426 GLY A O 1
ATOM 2888 N N . GLY A 1 427 ? -17.769 12.228 29.772 1.00 97.25 427 GLY A N 1
ATOM 2889 C CA . GLY A 1 427 ? -18.892 11.716 28.980 1.00 97.25 427 GLY A CA 1
ATOM 2890 C C . GLY A 1 427 ? -18.502 10.684 27.914 1.00 97.25 427 GLY A C 1
ATOM 2891 O O . GLY A 1 427 ? -19.230 10.539 26.933 1.00 97.25 427 GLY A O 1
ATOM 2892 N N . GLY A 1 428 ? -17.335 10.044 28.047 1.00 98.31 428 GLY A N 1
ATOM 2893 C CA . GLY A 1 428 ? -16.884 8.961 27.167 1.00 98.31 428 GLY A CA 1
ATOM 2894 C C . GLY A 1 428 ? -17.350 7.572 27.621 1.00 98.31 428 GLY A C 1
ATOM 2895 O O . GLY A 1 428 ? -17.801 7.395 28.757 1.00 98.31 428 GLY A O 1
ATOM 2896 N N . HIS A 1 429 ? -17.216 6.579 26.743 1.00 98.75 429 HIS A N 1
ATOM 2897 C CA . HIS A 1 429 ? -17.513 5.171 27.016 1.00 98.75 429 HIS A CA 1
ATOM 2898 C C . HIS A 1 429 ? -16.220 4.340 27.025 1.00 98.75 429 HIS A C 1
ATOM 2900 O O . HIS A 1 429 ? -15.401 4.425 26.114 1.00 98.75 429 HIS A O 1
ATOM 2906 N N . GLY A 1 430 ? -16.002 3.523 28.054 1.00 98.75 430 GLY A N 1
ATOM 2907 C CA . GLY A 1 430 ? -14.831 2.647 28.126 1.00 98.75 430 GLY A CA 1
ATOM 2908 C C . GLY A 1 430 ? -14.934 1.485 27.142 1.00 98.75 430 GLY A C 1
ATOM 2909 O O . GLY A 1 430 ? -14.185 1.418 26.170 1.00 98.75 430 GLY A O 1
ATOM 2910 N N . ILE A 1 431 ? -15.877 0.587 27.410 1.00 98.94 431 ILE A N 1
ATOM 2911 C CA . ILE A 1 431 ? -16.237 -0.560 26.572 1.00 98.94 431 ILE A CA 1
ATOM 2912 C C . ILE A 1 431 ? -17.708 -0.401 26.189 1.00 98.94 431 ILE A C 1
ATOM 2914 O O . ILE A 1 431 ? -18.540 -0.249 27.079 1.00 98.94 431 ILE A O 1
ATOM 2918 N N . ASP A 1 432 ? -18.020 -0.454 24.901 1.00 98.81 432 ASP A N 1
ATOM 2919 C CA . ASP A 1 432 ? -19.364 -0.341 24.338 1.00 98.81 432 ASP A CA 1
ATOM 2920 C C . ASP A 1 432 ? -19.618 -1.525 23.398 1.00 98.81 432 ASP A C 1
ATOM 2922 O O . ASP A 1 432 ? -18.860 -1.760 22.456 1.00 98.81 432 ASP A O 1
ATOM 2926 N N . ILE A 1 433 ? -20.636 -2.334 23.683 1.00 98.88 433 ILE A N 1
ATOM 2927 C CA . ILE A 1 433 ? -20.940 -3.528 22.894 1.00 98.88 433 ILE A CA 1
ATOM 2928 C C . ILE A 1 433 ? -22.412 -3.533 22.518 1.00 98.88 433 ILE A C 1
ATOM 2930 O O . ILE A 1 433 ? -23.282 -3.568 23.384 1.00 98.88 433 ILE A O 1
ATOM 2934 N N . THR A 1 434 ? -22.692 -3.614 21.222 1.00 98.81 434 THR A N 1
ATOM 2935 C CA . THR A 1 434 ? -24.026 -3.913 20.701 1.00 98.81 434 THR A CA 1
ATOM 2936 C C . THR A 1 434 ? -24.050 -5.343 20.171 1.00 98.81 434 THR A C 1
ATOM 2938 O O . THR A 1 434 ? -23.446 -5.645 19.141 1.00 98.81 434 THR A O 1
ATOM 2941 N N . GLY A 1 435 ? -24.773 -6.233 20.849 1.00 98.38 435 GLY A N 1
ATOM 2942 C CA . GLY A 1 435 ? -24.895 -7.631 20.440 1.00 98.38 435 GLY A CA 1
ATOM 2943 C C . GLY A 1 435 ? -25.261 -8.577 21.578 1.00 98.38 435 GLY A C 1
ATOM 2944 O O . GLY A 1 435 ? -24.918 -8.365 22.742 1.00 98.38 435 GLY A O 1
ATOM 2945 N N . ASP A 1 436 ? -25.957 -9.658 21.234 1.00 98.69 436 ASP A N 1
ATOM 2946 C CA . ASP A 1 436 ? -26.414 -10.630 22.222 1.00 98.69 436 ASP A CA 1
ATOM 2947 C C . ASP A 1 436 ? -25.254 -11.488 22.737 1.00 98.69 436 ASP A C 1
ATOM 2949 O O . ASP A 1 436 ? -24.320 -11.838 22.014 1.00 98.69 436 ASP A O 1
ATOM 2953 N N . SER A 1 437 ? -25.378 -11.948 23.981 1.00 98.62 437 SER A N 1
ATOM 2954 C CA . SER A 1 437 ? -24.470 -12.908 24.623 1.00 98.62 437 SER A CA 1
ATOM 2955 C C . SER A 1 437 ? -23.016 -12.429 24.720 1.00 98.62 437 SER A C 1
ATOM 2957 O O . SER A 1 437 ? -22.100 -13.250 24.800 1.00 98.62 437 SER A O 1
ATOM 2959 N N . ALA A 1 438 ? -22.799 -11.111 24.727 1.00 98.75 438 ALA A N 1
ATOM 2960 C CA . ALA A 1 438 ? -21.494 -10.518 24.976 1.00 98.75 438 ALA A CA 1
ATOM 2961 C C . ALA A 1 438 ? -20.974 -10.881 26.376 1.00 98.75 438 ALA A C 1
ATOM 2963 O O . ALA A 1 438 ? -21.742 -10.988 27.335 1.00 98.75 438 ALA A O 1
ATOM 2964 N N . THR A 1 439 ? -19.663 -11.062 26.501 1.00 98.88 439 THR A N 1
ATOM 2965 C CA . THR A 1 439 ? -18.978 -11.312 27.772 1.00 98.88 439 THR A CA 1
ATOM 2966 C C . THR A 1 439 ? -17.879 -10.279 27.983 1.00 98.88 439 THR A C 1
ATOM 2968 O O . THR A 1 439 ? -17.007 -10.129 27.132 1.00 98.88 439 THR A O 1
ATOM 2971 N N . VAL A 1 440 ? -17.885 -9.592 29.124 1.00 98.88 440 VAL A N 1
ATOM 2972 C CA . VAL A 1 440 ? -16.807 -8.678 29.527 1.00 98.88 440 VAL A CA 1
ATOM 2973 C C . VAL A 1 440 ? -16.184 -9.175 30.825 1.00 98.88 440 VAL A C 1
ATOM 2975 O O . VAL A 1 440 ? -16.842 -9.196 31.863 1.00 98.88 440 VAL A O 1
ATOM 2978 N N . ASP A 1 441 ? -14.908 -9.545 30.772 1.00 98.75 441 ASP A N 1
ATOM 2979 C CA . ASP A 1 441 ? -14.098 -9.95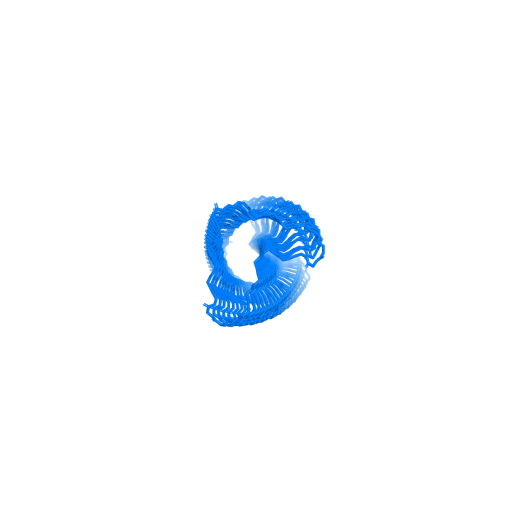0 31.919 1.00 98.75 441 ASP A CA 1
ATOM 2980 C C . ASP A 1 441 ? -13.191 -8.789 32.342 1.00 98.75 441 ASP A C 1
ATOM 2982 O O . ASP A 1 441 ? -12.094 -8.600 31.814 1.00 98.75 441 ASP A O 1
ATOM 2986 N N . ASN A 1 442 ? -13.641 -8.003 33.317 1.00 98.44 442 ASN A N 1
ATOM 2987 C CA . ASN A 1 442 ? -12.909 -6.866 33.861 1.00 98.44 442 ASN A CA 1
ATOM 2988 C C . ASN A 1 442 ? -12.107 -7.264 35.107 1.00 98.44 442 ASN A C 1
ATOM 2990 O O . ASN A 1 442 ? -12.620 -7.268 36.231 1.00 98.44 442 ASN A O 1
ATOM 2994 N N . LYS A 1 443 ? -10.830 -7.600 34.905 1.00 97.75 443 LYS A N 1
ATOM 2995 C CA . LYS A 1 443 ? -9.870 -7.905 35.983 1.00 97.75 443 LYS A CA 1
ATOM 2996 C C . LYS A 1 443 ? -9.036 -6.692 36.392 1.00 97.75 443 LYS A C 1
ATOM 2998 O O . LYS A 1 443 ? -8.521 -6.656 37.514 1.00 97.75 443 LYS A O 1
ATOM 3003 N N . GLY A 1 444 ? -8.873 -5.733 35.486 1.00 97.31 444 GLY A N 1
ATOM 3004 C CA . GLY A 1 444 ? -8.179 -4.474 35.711 1.00 97.31 444 GLY A CA 1
ATOM 3005 C C . GLY A 1 444 ? -8.961 -3.527 36.618 1.00 97.31 444 GLY A C 1
ATOM 3006 O O . GLY A 1 444 ? -10.160 -3.672 36.831 1.00 97.31 444 GLY A O 1
ATOM 3007 N N . GLY A 1 445 ? -8.271 -2.543 37.196 1.00 97.56 445 GLY A N 1
ATOM 3008 C CA . GLY A 1 445 ? -8.956 -1.492 37.950 1.00 97.56 445 GLY A CA 1
ATOM 3009 C C . GLY A 1 445 ? -9.723 -0.564 37.009 1.00 97.56 445 GLY A C 1
ATOM 3010 O O . GLY A 1 445 ? -9.163 -0.153 35.993 1.00 97.56 445 GLY A O 1
ATOM 3011 N N . MET A 1 446 ? -10.956 -0.202 37.364 1.00 98.69 446 MET A N 1
ATOM 3012 C CA . MET A 1 446 ? -11.785 0.714 36.576 1.00 98.69 446 MET A CA 1
ATOM 3013 C C . MET A 1 446 ? -12.083 1.999 37.355 1.00 98.69 446 MET A C 1
ATOM 3015 O O . MET A 1 446 ? -12.587 1.953 38.479 1.00 98.69 446 MET A O 1
ATOM 3019 N N . THR A 1 447 ? -11.826 3.155 36.750 1.00 98.75 447 THR A N 1
ATOM 3020 C CA . THR A 1 447 ? -12.237 4.466 37.262 1.00 98.75 447 THR A CA 1
ATOM 3021 C C . THR A 1 447 ? -13.229 5.090 36.294 1.00 98.75 447 THR A C 1
ATOM 3023 O O . THR A 1 447 ? -12.907 5.258 35.124 1.00 98.75 447 THR A O 1
ATOM 3026 N N . VAL A 1 448 ? -14.402 5.497 36.774 1.00 98.75 448 VAL A N 1
ATOM 3027 C CA . VAL A 1 448 ? -15.376 6.247 35.968 1.00 98.75 448 VAL A CA 1
ATOM 3028 C C . VAL A 1 448 ? -15.729 7.540 36.692 1.00 98.75 448 VAL A C 1
ATOM 3030 O O . VAL A 1 448 ? -16.147 7.516 37.853 1.00 98.75 448 VAL A O 1
ATOM 3033 N N . THR A 1 449 ? -15.539 8.683 36.041 1.00 98.06 449 THR A N 1
ATOM 3034 C CA . THR A 1 449 ? -15.879 10.000 36.597 1.00 98.06 449 THR A CA 1
ATOM 3035 C C . THR A 1 449 ? -16.682 10.833 35.614 1.00 98.06 449 THR A C 1
ATOM 3037 O O . THR A 1 449 ? -16.548 10.689 34.407 1.00 98.06 449 THR A O 1
ATOM 3040 N N . ASP A 1 450 ? -17.437 11.776 36.164 1.00 97.69 450 ASP A N 1
ATOM 3041 C CA . ASP A 1 450 ? -18.222 12.793 35.463 1.00 97.69 450 ASP A CA 1
ATOM 3042 C C . ASP A 1 450 ? -19.545 12.266 34.889 1.00 97.69 450 ASP A C 1
ATOM 3044 O O . ASP A 1 450 ? -19.684 11.066 34.650 1.00 97.69 450 ASP A O 1
ATOM 3048 N N . PRO A 1 451 ? -20.542 13.150 34.696 1.00 96.56 451 PRO A N 1
ATOM 3049 C CA . PRO A 1 451 ? -21.826 12.760 34.131 1.00 96.56 451 PRO A CA 1
ATOM 3050 C C . PRO A 1 451 ? -21.679 12.169 32.732 1.00 96.56 451 PRO A C 1
ATOM 3052 O O . PRO A 1 451 ? -20.807 12.587 31.973 1.00 96.56 451 PRO A O 1
ATOM 3055 N N . ASP A 1 452 ? -22.582 11.250 32.399 1.00 96.00 452 ASP A N 1
ATOM 3056 C CA . ASP A 1 452 ? -22.677 10.568 31.104 1.00 96.00 452 ASP A CA 1
ATOM 3057 C C . ASP A 1 452 ? -21.484 9.645 30.769 1.00 96.00 452 ASP A C 1
ATOM 3059 O O . ASP A 1 452 ? -21.531 8.944 29.765 1.00 96.00 452 ASP A O 1
ATOM 3063 N N . SER A 1 453 ? -20.439 9.589 31.603 1.00 98.50 453 SER A N 1
ATOM 3064 C CA . SER A 1 453 ? -19.340 8.634 31.431 1.00 98.50 453 SER A CA 1
ATOM 3065 C C . SER A 1 453 ? -19.777 7.226 31.830 1.00 98.50 453 SER A C 1
ATOM 3067 O O . SER A 1 453 ? -20.296 7.034 32.937 1.00 98.50 453 SER A O 1
ATOM 3069 N N . ILE A 1 454 ? -19.500 6.233 30.985 1.00 98.81 454 ILE A N 1
ATOM 3070 C CA . ILE A 1 454 ? -19.839 4.825 31.239 1.00 98.81 454 ILE A CA 1
ATOM 3071 C C . ILE A 1 454 ? -18.584 3.959 31.114 1.00 98.81 454 ILE A C 1
ATOM 3073 O O . ILE A 1 454 ? -17.888 4.006 30.107 1.00 98.81 454 ILE A O 1
ATOM 3077 N N . GLY A 1 455 ? -18.284 3.148 32.128 1.00 98.75 455 GLY A N 1
ATOM 3078 C CA . GLY A 1 455 ? -17.155 2.215 32.088 1.00 98.75 455 GLY A CA 1
ATOM 3079 C C . GLY A 1 455 ? -17.384 1.073 31.100 1.00 98.75 455 GLY A C 1
ATOM 3080 O O . GLY A 1 455 ? -16.599 0.883 30.176 1.00 98.75 455 GLY A O 1
ATOM 3081 N N . ILE A 1 456 ? -18.474 0.331 31.292 1.00 98.88 456 ILE A N 1
ATOM 3082 C CA . ILE A 1 456 ? -18.895 -0.790 30.443 1.00 98.88 456 ILE A CA 1
ATOM 3083 C C . ILE A 1 456 ? -20.367 -0.590 30.083 1.00 98.88 456 ILE A C 1
ATOM 3085 O O . ILE A 1 456 ? -21.197 -0.560 30.988 1.00 98.88 456 ILE A O 1
ATOM 3089 N N . LEU A 1 457 ? -20.683 -0.489 28.796 1.00 98.81 457 LEU A N 1
ATOM 3090 C CA . LEU A 1 457 ? -22.028 -0.464 28.230 1.00 98.81 457 LEU A CA 1
ATOM 3091 C C . LEU A 1 457 ? -22.229 -1.706 27.357 1.00 98.81 457 LEU A C 1
ATOM 3093 O O . LEU A 1 457 ? -21.390 -2.019 26.515 1.00 98.81 457 LEU A O 1
ATOM 3097 N N . ILE A 1 458 ? -23.338 -2.418 27.559 1.00 98.88 458 ILE A N 1
ATOM 3098 C CA . ILE A 1 458 ? -23.745 -3.514 26.677 1.00 98.88 458 ILE A CA 1
ATOM 3099 C C . ILE A 1 458 ? -25.225 -3.384 26.331 1.00 98.88 458 ILE A C 1
ATOM 3101 O O . ILE A 1 458 ? -26.076 -3.464 27.216 1.00 98.88 458 ILE A O 1
ATOM 3105 N N . ASP A 1 459 ? -25.519 -3.278 25.042 1.00 98.75 459 ASP A N 1
ATOM 3106 C CA . ASP A 1 459 ? -26.857 -3.335 24.464 1.00 98.75 459 ASP A CA 1
ATOM 3107 C C . ASP A 1 459 ? -27.068 -4.713 23.813 1.00 98.75 459 ASP A C 1
ATOM 3109 O O . ASP A 1 459 ? -26.702 -4.948 22.658 1.00 98.75 459 ASP A O 1
ATOM 3113 N N . GLY A 1 460 ? -27.653 -5.652 24.561 1.00 98.25 460 GLY A N 1
ATOM 3114 C CA . GLY A 1 460 ? -27.880 -7.020 24.090 1.00 98.25 460 GLY A CA 1
ATOM 3115 C C . GLY A 1 460 ? -28.355 -7.989 25.170 1.00 98.25 460 GLY A C 1
ATOM 3116 O O . GLY A 1 460 ? -28.019 -7.866 26.352 1.00 98.25 460 GLY A O 1
ATOM 3117 N N . ASP A 1 461 ? -29.137 -8.989 24.762 1.00 98.56 461 ASP A N 1
ATOM 3118 C CA . ASP A 1 461 ? -29.677 -9.997 25.675 1.00 98.56 461 ASP A CA 1
ATOM 3119 C C . ASP A 1 461 ? -28.578 -10.969 26.130 1.00 98.56 461 ASP A C 1
ATOM 3121 O O . ASP A 1 461 ? -27.647 -11.283 25.389 1.00 98.56 461 ASP A O 1
ATOM 3125 N N . LYS A 1 462 ? -28.714 -11.536 27.333 1.00 98.50 462 LYS A N 1
ATOM 3126 C CA . LYS A 1 462 ? -27.808 -12.544 27.921 1.00 98.50 462 LYS A CA 1
ATOM 3127 C C . LYS A 1 462 ? -26.358 -12.084 28.065 1.00 98.50 462 LYS A C 1
ATOM 3129 O O . LYS A 1 462 ? -25.459 -12.924 28.128 1.00 98.50 462 LYS A O 1
ATOM 3134 N N . ALA A 1 463 ? -26.128 -10.778 28.121 1.00 98.62 463 ALA A N 1
ATOM 3135 C CA . ALA A 1 463 ? -24.814 -10.233 28.406 1.00 98.62 463 ALA A CA 1
ATOM 3136 C C . ALA A 1 463 ? -24.303 -10.710 29.775 1.00 98.62 463 ALA A C 1
ATOM 3138 O O . ALA A 1 463 ? -25.072 -10.842 30.734 1.00 98.62 463 ALA A O 1
ATOM 3139 N N . ILE A 1 464 ? -23.000 -10.960 29.870 1.00 98.81 464 ILE A N 1
ATOM 3140 C CA . ILE A 1 464 ? -22.316 -11.361 31.099 1.00 98.81 464 ILE A CA 1
ATOM 3141 C C . ILE A 1 464 ? -21.182 -10.376 31.364 1.00 98.81 464 ILE A C 1
ATOM 3143 O O . ILE A 1 464 ? -20.269 -10.252 30.558 1.00 98.81 464 ILE A O 1
ATOM 3147 N N . VAL A 1 465 ? -21.194 -9.712 32.516 1.00 98.75 465 VAL A N 1
ATOM 3148 C CA . VAL A 1 465 ? -20.079 -8.865 32.963 1.00 98.75 465 VAL A CA 1
ATOM 3149 C C . VAL A 1 465 ? -19.491 -9.438 34.244 1.00 98.75 465 VAL A C 1
ATOM 3151 O O . VAL A 1 465 ? -20.199 -9.595 35.237 1.00 98.75 465 VAL A O 1
ATOM 3154 N N . ASN A 1 466 ? -18.195 -9.736 34.240 1.00 98.44 466 ASN A N 1
ATOM 3155 C CA . ASN A 1 466 ? -17.428 -10.192 35.394 1.00 98.44 466 ASN A CA 1
ATOM 3156 C C . ASN A 1 466 ? -16.483 -9.076 35.853 1.00 98.44 466 ASN A C 1
ATOM 3158 O O . ASN A 1 466 ? -15.424 -8.864 35.276 1.00 98.44 466 ASN A O 1
ATOM 3162 N N . ASN A 1 467 ? -16.865 -8.365 36.909 1.00 97.44 467 ASN A N 1
ATOM 3163 C CA . ASN A 1 467 ? -16.079 -7.308 37.536 1.00 97.44 467 ASN A CA 1
ATOM 3164 C C . ASN A 1 467 ? -15.246 -7.882 38.690 1.00 97.44 467 ASN A C 1
ATOM 3166 O O . ASN A 1 467 ? -15.657 -7.841 39.853 1.00 97.44 467 ASN A O 1
ATOM 3170 N N . ASP A 1 468 ? -14.073 -8.419 38.367 1.00 97.56 468 ASP A N 1
ATOM 3171 C CA . ASP A 1 468 ? -13.089 -8.920 39.334 1.00 97.56 468 ASP A CA 1
ATOM 3172 C C . ASP A 1 468 ? -12.170 -7.813 39.874 1.00 97.56 468 ASP A C 1
ATOM 3174 O O . ASP A 1 468 ? -11.684 -7.907 41.006 1.00 97.56 468 ASP A O 1
ATOM 3178 N N . GLY A 1 469 ? -11.935 -6.771 39.075 1.00 96.25 469 GLY A N 1
ATOM 3179 C CA . GLY A 1 469 ? -11.115 -5.620 39.431 1.00 96.25 469 GLY A CA 1
ATOM 3180 C C . GLY A 1 469 ? -11.774 -4.650 40.414 1.00 96.25 469 GLY A C 1
ATOM 3181 O O . GLY A 1 469 ? -12.989 -4.644 40.621 1.00 96.25 469 GLY A O 1
ATOM 3182 N N . ASP A 1 470 ? -10.947 -3.813 41.045 1.00 97.56 470 ASP A N 1
ATOM 3183 C CA . ASP A 1 470 ? -11.433 -2.745 41.919 1.00 97.56 470 ASP A CA 1
ATOM 3184 C C . ASP A 1 470 ? -11.966 -1.574 41.078 1.00 97.56 470 ASP A C 1
ATOM 3186 O O . ASP A 1 470 ? -11.257 -1.029 40.232 1.00 97.56 470 ASP A O 1
ATOM 3190 N N . ASN A 1 471 ? -13.194 -1.146 41.369 1.00 97.56 471 ASN A N 1
ATOM 3191 C CA . ASN A 1 471 ? -13.917 -0.118 40.634 1.00 97.56 471 ASN A CA 1
ATOM 3192 C C . ASN A 1 471 ? -14.141 1.129 41.504 1.00 97.56 471 ASN A C 1
ATOM 3194 O O . ASN A 1 471 ? -14.590 1.031 42.652 1.00 97.56 471 ASN A O 1
ATOM 3198 N N . ALA A 1 472 ? -13.874 2.311 40.953 1.00 98.31 472 ALA A N 1
ATOM 3199 C CA . ALA A 1 472 ? -14.133 3.603 41.578 1.00 98.31 472 ALA A CA 1
ATOM 3200 C C . ALA A 1 472 ? -14.984 4.479 40.652 1.00 98.31 472 ALA A C 1
ATOM 3202 O O . ALA A 1 472 ? -14.524 4.933 39.609 1.00 98.31 472 ALA A O 1
ATOM 3203 N N . ILE A 1 473 ? -16.225 4.737 41.054 1.00 98.62 473 ILE A N 1
ATOM 3204 C CA . ILE A 1 473 ? -17.201 5.501 40.285 1.00 98.62 473 ILE A CA 1
ATOM 3205 C C . ILE A 1 473 ? -17.498 6.801 41.029 1.00 98.62 473 ILE A C 1
ATOM 3207 O O . ILE A 1 473 ? -17.791 6.779 42.231 1.00 98.62 473 ILE A O 1
ATOM 3211 N N . SER A 1 474 ? -17.414 7.941 40.340 1.00 98.06 474 SER A N 1
ATOM 3212 C CA . SER A 1 474 ? -17.637 9.245 40.960 1.00 98.06 474 SER A CA 1
ATOM 3213 C C . SER A 1 474 ? -18.279 10.306 40.065 1.00 98.06 474 SER A C 1
ATOM 3215 O O . SER A 1 474 ? -18.336 10.174 38.849 1.00 98.06 474 SER A O 1
ATOM 3217 N N . ASN A 1 475 ? -18.760 11.389 40.685 1.00 95.50 475 ASN A N 1
ATOM 3218 C CA . ASN A 1 475 ? -19.227 12.609 40.011 1.00 95.50 475 ASN A CA 1
ATOM 3219 C C . ASN A 1 475 ? -20.303 12.408 38.921 1.00 95.50 475 ASN A C 1
ATOM 3221 O O . ASN A 1 475 ? -20.372 13.214 37.997 1.00 95.50 475 ASN A O 1
ATOM 3225 N N . GLY A 1 476 ? -21.164 11.398 39.054 1.00 96.12 476 GLY A N 1
ATOM 3226 C CA . GLY A 1 476 ? -22.253 11.131 38.110 1.00 96.12 476 GLY A CA 1
ATOM 3227 C C . GLY A 1 476 ? -21.941 10.093 37.030 1.00 96.12 476 GLY A C 1
ATOM 3228 O O . GLY A 1 476 ? -22.769 9.921 36.144 1.00 96.12 476 GLY A O 1
ATOM 3229 N N . GLY A 1 477 ? -20.785 9.424 37.091 1.00 97.94 477 GLY A N 1
ATOM 3230 C CA . GLY A 1 477 ? -20.450 8.340 36.163 1.00 97.94 477 GLY A CA 1
ATOM 3231 C C . GLY A 1 477 ? -21.176 7.027 36.475 1.00 97.94 477 GLY A C 1
ATOM 3232 O O . GLY A 1 477 ? -21.648 6.818 37.599 1.00 97.94 477 GLY A O 1
ATOM 3233 N N . THR A 1 478 ? -21.191 6.119 35.501 1.00 98.62 478 THR A N 1
ATOM 3234 C CA . THR A 1 478 ? -21.760 4.768 35.615 1.00 98.62 478 THR A CA 1
ATOM 3235 C C . THR A 1 478 ? -20.684 3.707 35.386 1.00 98.62 478 THR A C 1
ATOM 3237 O O . THR A 1 478 ? -19.996 3.715 34.373 1.00 98.62 478 THR A O 1
ATOM 3240 N N . GLY A 1 479 ? -20.514 2.772 36.322 1.00 98.38 479 GLY A N 1
ATOM 3241 C CA . GLY A 1 479 ? -19.513 1.706 36.211 1.00 98.38 479 GLY A CA 1
ATOM 3242 C C . GLY A 1 479 ? -19.852 0.701 35.111 1.00 98.38 479 GLY A C 1
ATOM 3243 O O . GLY A 1 479 ? -19.157 0.612 34.105 1.00 98.38 479 GLY A O 1
ATOM 3244 N N . THR A 1 480 ? -20.933 -0.050 35.304 1.00 98.62 480 THR A N 1
ATOM 3245 C CA . THR A 1 480 ? -21.439 -1.036 34.341 1.00 98.62 480 THR A CA 1
ATOM 3246 C C . THR A 1 480 ? -22.906 -0.758 34.051 1.00 98.62 480 THR A C 1
ATOM 3248 O O . THR A 1 480 ? -23.690 -0.658 34.990 1.00 98.62 480 THR A O 1
ATOM 3251 N N . GLN A 1 481 ? -23.277 -0.698 32.778 1.00 98.62 481 GLN A N 1
ATOM 3252 C CA . GLN A 1 481 ? -24.643 -0.595 32.289 1.00 98.62 481 GLN A CA 1
ATOM 3253 C C . GLN A 1 481 ? -24.926 -1.720 31.291 1.00 98.62 481 GLN A C 1
ATOM 3255 O O . GLN A 1 481 ? -24.163 -1.933 30.353 1.00 98.62 481 GLN A O 1
ATOM 3260 N N . ILE A 1 482 ? -26.033 -2.436 31.484 1.00 98.75 482 ILE A N 1
ATOM 3261 C CA . ILE A 1 482 ? -26.487 -3.476 30.556 1.00 98.75 482 ILE A CA 1
ATOM 3262 C C . ILE A 1 482 ? -27.954 -3.239 30.203 1.00 98.75 482 ILE A C 1
ATOM 3264 O O . ILE A 1 482 ? -28.809 -3.213 31.089 1.00 98.75 482 ILE A O 1
ATOM 3268 N N . ASN A 1 483 ? -28.257 -3.127 28.915 1.00 98.38 483 ASN A N 1
ATOM 3269 C CA . ASN A 1 483 ? -29.609 -3.025 28.385 1.00 98.38 483 ASN A CA 1
ATOM 3270 C C . ASN A 1 483 ? -29.944 -4.322 27.629 1.00 98.38 483 ASN A C 1
ATOM 3272 O O . ASN A 1 483 ? -29.590 -4.487 26.464 1.00 98.38 483 ASN A O 1
ATOM 3276 N N . GLY A 1 484 ? -30.621 -5.254 28.298 1.00 97.75 484 GLY A N 1
ATOM 3277 C CA . GLY A 1 484 ? -30.955 -6.558 27.724 1.00 97.75 484 GLY A CA 1
ATOM 3278 C C . GLY A 1 484 ? -31.544 -7.540 28.730 1.00 97.75 484 GLY A C 1
ATOM 3279 O O . GLY A 1 484 ? -31.258 -7.490 29.931 1.00 97.75 484 GLY A O 1
ATOM 3280 N N . ASP A 1 485 ? -32.388 -8.442 28.238 1.00 98.25 485 ASP A N 1
ATOM 3281 C CA . ASP A 1 485 ? -33.008 -9.496 29.038 1.00 98.25 485 ASP A CA 1
ATOM 3282 C C . ASP A 1 485 ? -31.983 -10.588 29.391 1.00 98.25 485 ASP A C 1
ATOM 3284 O O . ASP A 1 485 ? -31.006 -10.812 28.683 1.00 98.25 485 ASP A O 1
ATOM 3288 N N . ASP A 1 486 ? -32.207 -11.302 30.495 1.00 98.12 486 ASP A N 1
ATOM 3289 C CA . ASP A 1 486 ? -31.355 -12.399 30.981 1.00 98.12 486 ASP A CA 1
ATOM 3290 C C . ASP A 1 486 ? -29.880 -11.993 31.240 1.00 98.12 486 ASP A C 1
ATOM 3292 O O . ASP A 1 486 ? -28.992 -12.849 31.297 1.00 98.12 486 ASP A O 1
ATOM 3296 N N . ALA A 1 487 ? -29.605 -10.696 31.412 1.00 98.19 487 ALA A N 1
ATOM 3297 C CA . ALA A 1 487 ? -28.277 -10.169 31.710 1.00 98.19 487 ALA A CA 1
ATOM 3298 C C . ALA A 1 487 ? -27.759 -10.617 33.086 1.00 98.19 487 ALA A C 1
ATOM 3300 O O . ALA A 1 487 ? -28.512 -10.705 34.059 1.00 98.19 487 ALA A O 1
ATOM 3301 N N . THR A 1 488 ? -26.452 -10.857 33.187 1.00 98.44 488 THR A N 1
ATOM 3302 C CA . THR A 1 488 ? -25.769 -11.221 34.433 1.00 98.44 488 THR A CA 1
ATOM 3303 C C . THR A 1 488 ? -24.589 -10.289 34.702 1.00 98.44 488 THR A C 1
ATOM 3305 O O . THR A 1 488 ? -23.684 -10.190 33.880 1.00 98.44 488 THR A O 1
ATOM 3308 N N . ALA A 1 489 ? -24.543 -9.666 35.879 1.00 98.19 489 ALA A N 1
ATOM 3309 C CA . ALA A 1 489 ? -23.379 -8.920 36.359 1.00 98.19 489 ALA A CA 1
ATOM 3310 C C . ALA A 1 489 ? -22.823 -9.552 37.644 1.00 98.19 489 ALA A C 1
ATOM 3312 O O . ALA A 1 489 ? -23.534 -9.703 38.638 1.00 98.19 489 ALA A O 1
ATOM 3313 N N . ASN A 1 490 ? -21.543 -9.913 37.633 1.00 98.06 490 ASN A N 1
ATOM 3314 C CA . ASN A 1 490 ? -20.820 -10.506 38.754 1.00 98.06 490 ASN A CA 1
ATOM 3315 C C . ASN A 1 490 ? -19.806 -9.495 39.296 1.00 98.06 490 ASN A C 1
ATOM 3317 O O . ASN A 1 490 ? -18.745 -9.291 38.715 1.00 98.06 490 ASN A O 1
ATOM 3321 N N . ASN A 1 491 ? -20.125 -8.864 40.419 1.00 96.38 491 ASN A N 1
ATOM 3322 C CA . ASN A 1 491 ? -19.297 -7.865 41.083 1.00 96.38 491 ASN A CA 1
ATOM 3323 C C . ASN A 1 491 ? -18.471 -8.519 42.195 1.00 96.38 491 ASN A C 1
ATOM 3325 O O . ASN A 1 491 ? -18.871 -8.546 43.364 1.00 96.38 491 ASN A O 1
ATOM 3329 N N . ASN A 1 492 ? -17.310 -9.047 41.823 1.00 95.19 492 ASN A N 1
ATOM 3330 C CA . ASN A 1 492 ? -16.407 -9.784 42.707 1.00 95.19 492 ASN A CA 1
ATOM 3331 C C . ASN A 1 492 ? -15.348 -8.871 43.351 1.00 95.19 492 ASN A C 1
ATOM 3333 O O . ASN A 1 492 ? -14.943 -9.100 44.495 1.00 95.19 492 ASN A O 1
ATOM 3337 N N . GLY A 1 493 ? -14.916 -7.830 42.636 1.00 94.62 493 GLY A N 1
ATOM 3338 C CA . GLY A 1 493 ? -13.968 -6.822 43.106 1.00 94.62 493 GLY A CA 1
ATOM 3339 C C . GLY A 1 493 ? -14.589 -5.771 44.031 1.00 94.62 493 GLY A C 1
ATOM 3340 O O . GLY A 1 493 ? -15.807 -5.718 44.248 1.00 94.62 493 GLY A O 1
ATOM 3341 N N . LYS A 1 494 ? -13.756 -4.913 44.633 1.00 96.50 494 LYS A N 1
ATOM 3342 C CA . LYS A 1 494 ? -14.262 -3.815 45.468 1.00 96.50 494 LYS A CA 1
ATOM 3343 C C . LYS A 1 494 ? -14.843 -2.721 44.579 1.00 96.50 494 LYS A C 1
ATOM 3345 O O . LYS A 1 494 ? -14.134 -2.170 43.755 1.00 96.50 494 LYS A O 1
ATOM 3350 N N . THR A 1 495 ? -16.081 -2.317 44.826 1.00 97.00 495 THR A N 1
ATOM 3351 C CA . THR A 1 495 ? -16.729 -1.201 44.130 1.00 97.00 495 THR A CA 1
ATOM 3352 C C . THR A 1 495 ? -16.981 -0.043 45.096 1.00 97.00 495 THR A C 1
ATOM 3354 O O . THR A 1 495 ? -17.599 -0.224 46.148 1.00 97.00 495 THR A O 1
ATOM 3357 N N . ILE A 1 496 ? -16.490 1.148 44.753 1.00 97.88 496 ILE A N 1
ATOM 3358 C CA . ILE A 1 496 ? -16.764 2.409 45.451 1.00 97.88 496 ILE A CA 1
ATOM 3359 C C . ILE A 1 496 ? -17.614 3.278 44.531 1.00 97.88 496 ILE A C 1
ATOM 3361 O O . ILE A 1 496 ? -17.198 3.564 43.413 1.00 97.88 496 ILE A O 1
ATOM 3365 N N . VAL A 1 497 ? -18.763 3.733 45.019 1.00 97.50 497 VAL A N 1
ATOM 3366 C CA . VAL A 1 497 ? -19.642 4.670 44.316 1.00 97.50 497 VAL A CA 1
ATOM 3367 C C . VAL A 1 497 ? -19.785 5.925 45.169 1.00 97.50 497 VA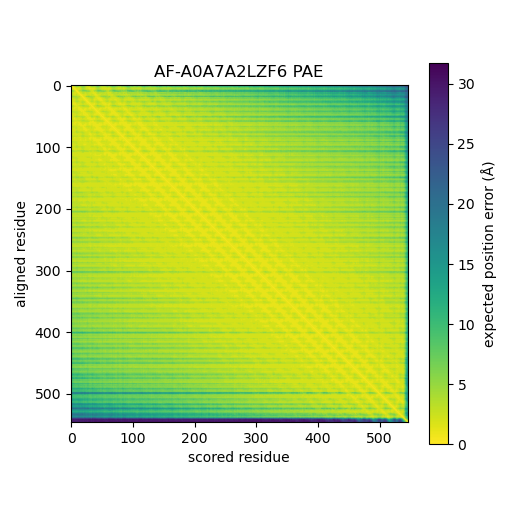L A C 1
ATOM 3369 O O . VAL A 1 497 ? -20.418 5.891 46.224 1.00 97.50 497 VAL A O 1
ATOM 3372 N N . ASP A 1 498 ? -19.194 7.037 44.734 1.00 96.12 498 ASP A N 1
ATOM 3373 C CA . ASP A 1 498 ? -19.268 8.320 45.441 1.00 96.12 498 ASP A CA 1
ATOM 3374 C C . ASP A 1 498 ? -19.896 9.424 44.583 1.00 96.12 498 ASP A C 1
ATOM 3376 O O . ASP A 1 498 ? -19.747 9.483 43.368 1.00 96.12 498 ASP A O 1
ATOM 3380 N N . GLY A 1 499 ? -20.577 10.364 45.221 1.00 92.06 499 GLY A N 1
ATOM 3381 C CA . GLY A 1 499 ? -21.195 11.501 44.545 1.00 92.06 499 GLY A CA 1
ATOM 3382 C C . GLY A 1 499 ? -22.608 11.234 44.030 1.00 92.06 499 GLY A C 1
ATOM 3383 O O . GLY A 1 499 ? -23.087 10.109 43.930 1.00 92.06 499 GLY A O 1
ATOM 3384 N N . LYS A 1 500 ? -23.312 12.337 43.779 1.00 92.25 500 LYS A N 1
ATOM 3385 C CA . LYS A 1 500 ? -24.721 12.338 43.394 1.00 92.25 500 LYS A CA 1
ATOM 3386 C C . LYS A 1 500 ? -24.867 11.807 41.968 1.00 92.25 500 LYS A C 1
ATOM 3388 O O . LYS A 1 500 ? -24.114 12.233 41.103 1.00 92.25 500 LYS A O 1
ATOM 3393 N N . ASP A 1 501 ? -25.878 10.968 41.750 1.00 93.38 501 ASP A N 1
ATOM 3394 C CA . ASP A 1 501 ? -26.232 10.388 40.445 1.00 93.38 501 ASP A CA 1
ATOM 3395 C C . ASP A 1 501 ? -25.178 9.409 39.875 1.00 93.38 501 ASP A C 1
ATOM 3397 O O . ASP A 1 501 ? -25.358 8.918 38.772 1.00 93.38 501 ASP A O 1
ATOM 3401 N N . SER A 1 502 ? -24.114 9.084 40.623 1.00 97.31 502 SER A N 1
ATOM 3402 C CA . SER A 1 502 ? -23.168 8.024 40.251 1.00 97.31 502 SER A CA 1
ATOM 3403 C C . SER A 1 502 ? -23.811 6.645 40.425 1.00 97.31 502 SER A C 1
ATOM 3405 O O . SER A 1 502 ? -24.446 6.418 41.460 1.00 97.31 502 SER A O 1
ATOM 3407 N N . THR A 1 503 ? -23.571 5.709 39.506 1.00 97.94 503 THR A N 1
ATOM 3408 C CA . THR A 1 503 ? -24.126 4.345 39.571 1.00 97.94 503 THR A CA 1
ATOM 3409 C C . THR A 1 503 ? -23.037 3.280 39.433 1.00 97.94 503 THR A C 1
ATOM 3411 O O . THR A 1 503 ? -22.214 3.335 38.529 1.00 97.94 503 THR A O 1
ATOM 3414 N N . GLY A 1 504 ? -23.000 2.289 40.327 1.00 97.31 504 GLY A N 1
ATOM 3415 C CA . GLY A 1 504 ? -22.050 1.174 40.238 1.00 97.31 504 GLY A CA 1
ATOM 3416 C C . GLY A 1 504 ? -22.410 0.207 39.109 1.00 97.31 504 GLY A C 1
ATOM 3417 O O . GLY A 1 504 ? -21.681 0.098 38.127 1.00 97.31 504 GLY A O 1
ATOM 3418 N N . THR A 1 505 ? -23.549 -0.471 39.246 1.00 97.94 505 THR A N 1
ATOM 3419 C CA . THR A 1 505 ? -24.100 -1.387 38.235 1.00 97.94 505 THR A CA 1
ATOM 3420 C C . THR A 1 505 ? -25.551 -1.031 37.940 1.00 97.94 505 THR A C 1
ATOM 3422 O O . THR A 1 505 ? -26.359 -0.964 38.863 1.00 97.94 505 THR A O 1
ATOM 3425 N N . GLU A 1 506 ? -25.882 -0.853 36.667 1.00 98.00 506 GLU A N 1
ATOM 3426 C CA . GLU A 1 506 ? -27.225 -0.617 36.148 1.00 98.00 506 GLU A CA 1
ATOM 3427 C C . GLU A 1 506 ? -27.610 -1.731 35.169 1.00 98.00 506 GLU A C 1
ATOM 3429 O O . GLU A 1 506 ? -26.850 -2.045 34.253 1.00 98.00 506 GLU A O 1
ATOM 3434 N N . ILE A 1 507 ? -28.785 -2.341 35.345 1.00 98.19 507 ILE A N 1
ATOM 3435 C CA . ILE A 1 507 ? -29.338 -3.282 34.360 1.00 98.19 507 ILE A CA 1
ATOM 3436 C C . ILE A 1 507 ? -30.777 -2.900 34.009 1.00 98.19 507 ILE A C 1
ATOM 3438 O O . ILE A 1 507 ? -31.644 -2.841 34.884 1.00 98.19 507 ILE A O 1
ATOM 3442 N N . ALA A 1 508 ? -31.049 -2.699 32.723 1.00 97.94 508 ALA A N 1
ATOM 3443 C CA . ALA A 1 508 ? -32.383 -2.513 32.168 1.00 97.94 508 ALA A CA 1
ATOM 3444 C C . ALA A 1 508 ? -32.786 -3.744 31.341 1.00 97.94 508 ALA A C 1
ATOM 3446 O O . ALA A 1 508 ? -32.428 -3.873 30.174 1.00 97.94 508 ALA A O 1
ATOM 3447 N N . GLY A 1 509 ? -33.543 -4.656 31.950 1.00 96.75 509 GLY A N 1
ATOM 3448 C CA . GLY A 1 509 ? -33.966 -5.905 31.323 1.00 96.75 509 GLY A CA 1
ATOM 3449 C C . GLY A 1 509 ? -34.647 -6.873 32.286 1.00 96.75 509 GLY A C 1
ATOM 3450 O O . GLY A 1 509 ? -34.516 -6.792 33.512 1.00 96.75 509 GLY A O 1
ATOM 3451 N N . ASN A 1 510 ? -35.423 -7.798 31.733 1.00 97.44 510 ASN A N 1
ATOM 3452 C CA . ASN A 1 510 ? -36.099 -8.842 32.494 1.00 97.44 510 ASN A CA 1
ATOM 3453 C C . ASN A 1 510 ? -35.121 -9.944 32.902 1.00 97.44 510 ASN A C 1
ATOM 3455 O O . ASN A 1 510 ? -34.148 -10.218 32.211 1.00 97.44 510 ASN A O 1
ATOM 3459 N N . ASN A 1 511 ? -35.417 -10.624 34.009 1.00 97.31 511 ASN A N 1
ATOM 3460 C CA . ASN A 1 511 ? -34.633 -11.743 34.541 1.00 97.31 511 ASN A CA 1
ATOM 3461 C C . ASN A 1 511 ? -33.152 -11.409 34.810 1.00 97.31 511 ASN A C 1
ATOM 3463 O O . ASN A 1 511 ? -32.326 -12.319 34.861 1.00 97.31 511 ASN A O 1
ATOM 3467 N N . ALA A 1 512 ? -32.823 -10.130 35.003 1.00 97.25 512 ALA A N 1
ATOM 3468 C CA . ALA A 1 512 ? -31.476 -9.693 35.337 1.00 97.25 512 ALA A CA 1
ATOM 3469 C C . ALA A 1 512 ? -30.961 -10.373 36.617 1.00 97.25 512 ALA A C 1
ATOM 3471 O O . ALA A 1 512 ? -31.695 -10.510 37.602 1.00 97.25 512 ALA A O 1
ATOM 3472 N N . VAL A 1 513 ? -29.689 -10.758 36.626 1.00 97.88 513 VAL A N 1
ATOM 3473 C CA . VAL A 1 513 ? -29.004 -11.349 37.779 1.00 97.88 513 VAL A CA 1
ATOM 3474 C C . VAL A 1 513 ? -27.810 -10.479 38.148 1.00 97.88 513 VAL A C 1
ATOM 3476 O O . VAL A 1 513 ? -26.927 -10.255 37.329 1.00 97.88 513 VAL A O 1
ATOM 3479 N N . VAL A 1 514 ? -27.751 -10.014 39.395 1.00 97.38 514 VAL A N 1
ATOM 3480 C CA . VAL A 1 514 ? -26.568 -9.334 39.938 1.00 97.38 514 VAL A CA 1
ATOM 3481 C C . VAL A 1 514 ? -26.035 -10.118 41.128 1.00 97.38 514 VAL A C 1
ATOM 3483 O O . VAL A 1 514 ? -26.728 -10.266 42.135 1.00 97.38 514 VAL A O 1
ATOM 3486 N N . ASN A 1 515 ? -24.796 -10.589 41.028 1.00 96.81 515 ASN A N 1
ATOM 3487 C CA . ASN A 1 515 ? -24.079 -11.252 42.111 1.00 96.81 515 ASN A CA 1
ATOM 3488 C C . ASN A 1 515 ? -23.071 -10.269 42.712 1.00 96.81 515 ASN A C 1
ATOM 3490 O O . ASN A 1 515 ? -22.141 -9.838 42.038 1.00 96.81 515 ASN A O 1
ATOM 3494 N N . GLN A 1 516 ? -23.254 -9.900 43.976 1.00 95.06 516 GLN A N 1
ATOM 3495 C CA . GLN A 1 516 ? -22.371 -9.005 44.717 1.00 95.06 516 GLN A CA 1
ATOM 3496 C C . GLN A 1 516 ? -21.564 -9.808 45.743 1.00 95.06 516 GLN A C 1
ATOM 3498 O O . GLN A 1 516 ? -21.990 -9.998 46.888 1.00 95.06 516 GLN A O 1
ATOM 3503 N N . ASP A 1 517 ? -20.384 -10.259 45.322 1.00 92.44 517 ASP A N 1
ATOM 3504 C CA . ASP A 1 517 ? -19.437 -11.002 46.161 1.00 92.44 517 ASP A CA 1
ATOM 3505 C C . ASP A 1 517 ? -18.366 -10.082 46.769 1.00 92.44 517 ASP A C 1
ATOM 3507 O O . ASP A 1 517 ? -17.901 -10.299 47.893 1.00 92.44 517 ASP A O 1
ATOM 3511 N N . GLY A 1 518 ? -17.999 -9.025 46.044 1.00 92.00 518 GLY A N 1
ATOM 3512 C CA . GLY A 1 518 ? -17.050 -8.006 46.466 1.00 92.00 518 GLY A CA 1
ATOM 3513 C C . GLY A 1 518 ? -17.635 -6.978 47.433 1.00 92.00 518 GLY A C 1
ATOM 3514 O O . GLY A 1 518 ? -18.842 -6.904 47.676 1.00 92.00 518 GLY A O 1
ATOM 3515 N N . THR A 1 519 ? -16.765 -6.135 47.996 1.00 93.75 519 THR A N 1
ATOM 3516 C CA . THR A 1 519 ? -17.204 -5.037 48.876 1.00 93.75 519 THR A CA 1
ATOM 3517 C C . THR A 1 519 ? -17.833 -3.917 48.054 1.00 93.75 519 THR A C 1
ATOM 3519 O O . THR A 1 519 ? -17.195 -3.422 47.134 1.00 93.75 519 THR A O 1
ATOM 3522 N N . LEU A 1 520 ? -19.027 -3.471 48.442 1.00 95.75 520 LEU A N 1
ATOM 3523 C CA . LEU A 1 520 ? -19.715 -2.321 47.856 1.00 95.75 520 LEU A CA 1
ATOM 3524 C C . LEU A 1 520 ? -19.797 -1.183 48.886 1.00 95.75 520 LEU A C 1
ATOM 3526 O O . LEU A 1 520 ? -20.389 -1.365 49.950 1.00 95.75 520 LEU A O 1
ATOM 3530 N N . ASP A 1 521 ? -19.193 -0.034 48.580 1.00 95.88 521 ASP A N 1
ATOM 3531 C CA . ASP A 1 521 ? -19.232 1.188 49.397 1.00 95.88 521 ASP A CA 1
ATOM 3532 C C . ASP A 1 521 ? -19.923 2.305 48.611 1.00 95.88 521 ASP A C 1
ATOM 3534 O O . ASP A 1 521 ? -19.484 2.648 47.515 1.00 95.88 521 ASP A O 1
ATOM 3538 N N . VAL A 1 522 ? -21.015 2.849 49.152 1.00 95.50 522 VAL A N 1
ATOM 3539 C CA . VAL A 1 522 ? -21.833 3.865 48.478 1.00 95.50 522 VAL A CA 1
ATOM 3540 C C . VAL A 1 522 ? -21.942 5.105 49.359 1.00 95.50 522 VAL A C 1
ATOM 3542 O O . VAL A 1 522 ? -22.465 5.057 50.476 1.00 95.50 522 VAL A O 1
ATOM 3545 N N . SER A 1 523 ? -21.488 6.245 48.843 1.00 94.75 523 SER A N 1
ATOM 3546 C CA . SER A 1 523 ? -21.534 7.542 49.518 1.00 94.75 523 SER A CA 1
ATOM 3547 C C . SER A 1 523 ? -21.993 8.664 48.586 1.00 94.75 523 SER A C 1
ATOM 3549 O O . SER A 1 523 ? -22.331 8.452 47.427 1.00 94.75 523 SER A O 1
ATOM 3551 N N . GLY A 1 524 ? -22.124 9.882 49.123 1.00 89.94 524 GLY A N 1
ATOM 3552 C CA . GLY A 1 524 ? -22.359 11.087 48.316 1.00 89.94 524 GLY A CA 1
ATOM 3553 C C . GLY A 1 524 ? -23.705 11.180 47.578 1.00 89.94 524 GLY A C 1
ATOM 3554 O O . GLY A 1 524 ? -23.941 12.185 46.912 1.00 89.94 524 GLY A O 1
ATOM 3555 N N . GLY A 1 525 ? -24.607 10.208 47.752 1.00 90.88 525 GLY A N 1
ATOM 3556 C CA . GLY A 1 525 ? -25.903 10.153 47.071 1.00 90.88 525 GLY A CA 1
ATOM 3557 C C . GLY A 1 525 ? -25.912 9.331 45.778 1.00 90.88 525 GLY A C 1
ATOM 3558 O O . GLY A 1 525 ? -26.801 9.564 44.965 1.00 90.88 525 GLY A O 1
ATOM 3559 N N . GLY A 1 526 ? -24.945 8.427 45.593 1.00 93.00 526 GLY A N 1
ATOM 3560 C CA . GLY A 1 526 ? -24.904 7.487 44.473 1.00 93.00 526 GLY A CA 1
ATOM 3561 C C . GLY A 1 526 ? -25.763 6.234 44.679 1.00 93.00 526 GLY A C 1
ATOM 3562 O O . GLY A 1 526 ? -26.359 6.021 45.742 1.00 93.00 526 GLY A O 1
ATOM 3563 N N . HIS A 1 527 ? -25.793 5.394 43.651 1.00 95.00 527 HIS A N 1
ATOM 3564 C CA . HIS A 1 527 ? -26.525 4.137 43.564 1.00 95.00 527 HIS A CA 1
ATOM 3565 C C . HIS A 1 527 ? -25.539 2.978 43.386 1.00 95.00 527 HIS A C 1
ATOM 3567 O O . HIS A 1 527 ? -24.739 2.966 42.463 1.00 95.00 527 HIS A O 1
ATOM 3573 N N . GLY A 1 528 ? -25.562 1.988 44.280 1.00 94.00 528 GLY A N 1
ATOM 3574 C CA . GLY A 1 528 ? -24.669 0.831 44.157 1.00 94.00 528 GLY A CA 1
ATOM 3575 C C . GLY A 1 528 ? -25.077 -0.096 43.011 1.00 94.00 528 GLY A C 1
ATOM 3576 O O . GLY A 1 528 ? -24.313 -0.307 42.078 1.00 94.00 528 GLY A O 1
ATOM 3577 N N . ILE A 1 529 ? -26.300 -0.623 43.101 1.00 96.00 529 ILE A N 1
ATOM 3578 C CA . ILE A 1 529 ? -26.924 -1.502 42.108 1.00 96.00 529 ILE A CA 1
ATOM 3579 C C . ILE A 1 529 ? -28.314 -0.932 41.807 1.00 96.00 529 ILE A C 1
ATOM 3581 O O . ILE A 1 529 ? -29.103 -0.750 42.741 1.00 96.00 529 ILE A O 1
ATOM 3585 N N . ASP A 1 530 ? -28.605 -0.668 40.536 1.00 95.62 530 ASP A N 1
ATOM 3586 C CA . ASP A 1 530 ? -29.921 -0.276 40.029 1.00 95.62 530 ASP A CA 1
ATOM 3587 C C . ASP A 1 530 ? -30.391 -1.277 38.967 1.00 95.62 530 ASP A C 1
ATOM 3589 O O . ASP A 1 530 ? -29.625 -1.694 38.102 1.00 95.62 530 ASP A O 1
ATOM 3593 N N . ILE A 1 531 ? -31.642 -1.723 39.065 1.00 95.06 531 ILE A N 1
ATOM 3594 C CA . ILE A 1 531 ? -32.202 -2.705 38.135 1.00 95.06 531 ILE A CA 1
ATOM 3595 C C . ILE A 1 531 ? -33.628 -2.311 37.782 1.00 95.06 531 ILE A C 1
ATOM 3597 O O . ILE A 1 531 ? -34.484 -2.147 38.658 1.00 95.06 531 ILE A O 1
ATOM 3601 N N . THR A 1 532 ? -33.905 -2.244 36.483 1.00 95.12 532 THR A N 1
ATOM 3602 C CA . THR A 1 532 ? -35.234 -1.991 35.935 1.00 95.12 532 THR A CA 1
ATOM 3603 C C . THR A 1 532 ? -35.673 -3.157 35.049 1.00 95.12 532 THR A C 1
ATOM 3605 O O . THR A 1 532 ? -35.029 -3.489 34.065 1.00 95.12 532 THR A O 1
ATOM 3608 N N . GLY A 1 533 ? -36.778 -3.813 35.410 1.00 92.94 533 GLY A N 1
ATOM 3609 C CA . GLY A 1 533 ? -37.297 -4.981 34.689 1.00 92.94 533 GLY A CA 1
ATOM 3610 C C . GLY A 1 533 ? -38.041 -5.954 35.601 1.00 92.94 533 GLY A C 1
ATOM 3611 O O . GLY A 1 533 ? -38.055 -5.795 36.827 1.00 92.94 533 GLY A O 1
ATOM 3612 N N . ASP A 1 534 ? -38.692 -6.957 35.012 1.00 93.56 534 ASP A N 1
ATOM 3613 C CA . ASP A 1 534 ? -39.404 -7.986 35.770 1.00 93.56 534 ASP A CA 1
ATOM 3614 C C . ASP A 1 534 ? -38.461 -9.130 36.180 1.00 93.56 534 ASP A C 1
ATOM 3616 O O . ASP A 1 534 ? -37.559 -9.515 35.447 1.00 93.56 534 ASP A O 1
ATOM 3620 N N . SER A 1 535 ? -38.718 -9.748 37.338 1.00 94.31 535 SER A N 1
ATOM 3621 C CA . SER A 1 535 ? -38.041 -10.981 37.794 1.00 94.31 535 SER A CA 1
ATOM 3622 C C . SER A 1 535 ? -36.521 -10.888 38.022 1.00 94.31 535 SER A C 1
ATOM 3624 O O . SER A 1 535 ? -35.835 -11.907 37.966 1.00 94.31 535 SER A O 1
ATOM 3626 N N . ALA A 1 536 ? -36.000 -9.699 38.334 1.00 92.25 536 ALA A N 1
ATOM 3627 C CA . ALA A 1 536 ? -34.595 -9.521 38.695 1.00 92.25 536 ALA A CA 1
ATOM 3628 C C . ALA A 1 536 ? -34.215 -10.221 40.017 1.00 92.25 536 ALA A C 1
ATOM 3630 O O . ALA A 1 536 ? -35.006 -10.272 40.967 1.00 92.25 536 ALA A O 1
ATOM 3631 N N . THR A 1 537 ? -32.980 -10.717 40.090 1.00 94.00 537 THR A N 1
ATOM 3632 C CA . THR A 1 537 ? -32.384 -11.348 41.276 1.00 94.00 537 THR A CA 1
ATOM 3633 C C . THR A 1 537 ? -31.098 -10.622 41.661 1.00 94.00 537 THR A C 1
ATOM 3635 O O . THR A 1 537 ? -30.247 -10.379 40.813 1.00 94.00 537 THR A O 1
ATOM 3638 N N . VAL A 1 538 ? -30.952 -10.291 42.947 1.00 92.19 538 VAL A N 1
ATOM 3639 C CA . VAL A 1 538 ? -29.705 -9.758 43.512 1.00 92.19 538 VAL A CA 1
ATOM 3640 C C . VAL A 1 538 ? -29.242 -10.690 44.621 1.00 92.19 538 VAL A C 1
ATOM 3642 O O . VAL A 1 538 ? -29.885 -10.760 45.674 1.00 92.19 538 VAL A O 1
ATOM 3645 N N . ASP A 1 539 ? -28.132 -11.381 44.392 1.00 91.19 539 ASP A N 1
ATOM 3646 C CA . ASP A 1 539 ? -27.489 -12.249 45.372 1.00 91.19 539 ASP A CA 1
ATOM 3647 C C . ASP A 1 539 ? -26.303 -11.508 45.994 1.00 91.19 539 ASP A C 1
ATOM 3649 O O . ASP A 1 539 ? -25.404 -11.046 45.303 1.00 91.19 539 ASP A O 1
ATOM 3653 N N . ASN A 1 540 ? -26.299 -11.357 47.320 1.00 82.62 540 ASN A N 1
ATOM 3654 C CA . ASN A 1 540 ? -25.234 -10.665 48.049 1.00 82.62 540 ASN A CA 1
ATOM 3655 C C . ASN A 1 540 ? -24.579 -11.632 49.043 1.00 82.62 540 ASN A C 1
ATOM 3657 O O . ASN A 1 540 ? -25.224 -12.067 50.006 1.00 82.62 540 ASN A O 1
ATOM 3661 N N . ALA A 1 541 ? -23.304 -11.963 48.824 1.00 61.91 541 ALA A N 1
ATOM 3662 C CA . ALA A 1 541 ? -22.585 -12.939 49.639 1.00 61.91 541 ALA A CA 1
ATOM 3663 C C . ALA A 1 541 ? -22.002 -12.366 50.948 1.00 61.91 541 ALA A C 1
ATOM 3665 O O . ALA A 1 541 ? -21.494 -13.144 51.766 1.00 61.91 541 ALA A O 1
ATOM 3666 N N . ILE A 1 542 ? -22.110 -11.055 51.234 1.00 52.38 542 ILE A N 1
ATOM 3667 C CA . ILE A 1 542 ? -21.534 -10.462 52.457 1.00 52.38 542 ILE A CA 1
ATOM 3668 C C . ILE A 1 542 ? -22.537 -9.612 53.254 1.00 52.38 542 ILE A C 1
ATOM 3670 O O . ILE A 1 542 ? -22.883 -8.477 52.935 1.00 52.38 542 ILE A O 1
ATOM 3674 N N . SER A 1 543 ? -22.913 -10.146 54.423 1.00 47.84 543 SER A N 1
ATOM 3675 C CA . SER A 1 543 ? -23.517 -9.393 55.521 1.00 47.84 543 SER A CA 1
ATOM 3676 C C . SER A 1 543 ? -22.476 -8.503 56.223 1.00 47.84 543 SER A C 1
ATOM 3678 O O . SER A 1 543 ? -21.599 -9.034 56.908 1.00 47.84 543 SER A O 1
ATOM 3680 N N . ASN A 1 544 ? -22.592 -7.174 56.123 1.00 36.00 544 ASN A N 1
ATOM 3681 C CA . ASN A 1 544 ? -22.667 -6.233 57.260 1.00 36.00 544 ASN A CA 1
ATOM 3682 C C . ASN A 1 544 ? -22.482 -4.763 56.830 1.00 36.00 544 ASN A C 1
ATOM 3684 O O . ASN A 1 544 ? -21.358 -4.315 56.641 1.00 36.00 544 ASN A O 1
ATOM 3688 N N . GLY A 1 545 ? -23.576 -3.999 56.923 1.00 32.19 545 GLY A N 1
ATOM 3689 C CA . GLY A 1 545 ? -23.589 -2.703 57.608 1.00 32.19 545 GLY A CA 1
ATOM 3690 C C . GLY A 1 545 ? -23.485 -1.443 56.751 1.00 32.19 545 GLY A C 1
ATOM 3691 O O . GLY A 1 545 ? -22.386 -0.931 56.575 1.00 32.19 545 GLY A O 1
ATOM 3692 N N . GLY A 1 546 ? -24.640 -0.865 56.404 1.00 30.83 546 GLY A N 1
ATOM 3693 C CA . GLY A 1 546 ? -24.761 0.520 55.942 1.00 30.83 546 GLY A CA 1
ATOM 3694 C C . GLY A 1 546 ? -25.912 0.715 54.990 1.00 30.83 546 GLY A C 1
ATOM 3695 O O . GLY A 1 546 ? -25.621 0.692 53.786 1.00 30.83 546 GLY A O 1
#